Protein AF-A0A7C2LIL7-F1 (afdb_monomer)

Sequence (481 aa):
MGDRADSRQEPIGRRNSCFWKTPDRSFGVGIMRSAKRPLLGAVMLALLAGCSTQPVPPEQSPGVPEAAGEPVARASLSSAAPTRLEQWMGIYLQGQRAGTTHLALEPVAATAPLYAEGLRYRFVESLSVQGLATETVGWLREDFSLGRFRFEFQGPDATGGRLVCSGHVEETPAGNPLLKVAVESEGTVTEREFVLEEPCYLSSASHLPALRQSLRPGAEFTWLVFDPVSQSLAPMSFRVEGRGQRTALGQTYEAAKIVMTFQGIEQISWMTDRGLRLRDQALENLMVAEIESAEEASQVSPMADWGSDISDLMLNLIDELKVQLQGRIPQPRRCKRLLLEVSGISPRDVVVDGYWQRLIQPRTEPSAPKEGFQIEIALRPEHSPDEPLEPYLEAGFLVQADAPAIVEQASRIVQGLATDREKAARLCQWVFDELDRSSVRFTLPSAVEVLNSRKGDCNEHATLFAALARAAGLATKIAVG

Foldseek 3Di:
DDDDDDDDDDDDDDDDDDDDDDDDDDDDPPPPPDPDDFDFAPPPLCVVFPNDDDDDPDDDDDDDDDDDDDDDDDDDDDDDDQAWDWFKWFKAFVNFTFWIKIKTKDFDPCPDPLVVVQFTIWIWMWIFGQQKIKIKIFGAHPLQFGAWIWMWIDWNDPPAFIKIKIWGWDADPVRWIKIWIWMDGPNDIDIDIDTDPDGEHEPVCVCVSCLVPDLAAQDKDKHWYQYRSNRDIDIKIKHFHHWDWDDAPNDIAIWTFIWIADNNWIKTFTAGSSGDTQKIATDVRSMIIGTDDPVVNVVDDSNDNSPDPSSVSRVVVCVVPDDDDDDDDPPVVPDFKDKDWDADDDPVPDDDQVFQKDWDDDPPDPPDDSGTTIIMGGPDGPDDRPDDLVVLLDADPQLRLVPPVLLVVLCVQCPPPDDLVVSLVSLLVCLVVQADRPDAINHPHRLVSCSVVSYHHPNNSQSVSSSSSSSNVHRDDDDDD

Radius of gyration: 28.68 Å; Cα contacts (8 Å, |Δi|>4): 858; chains: 1; bounding box: 82×90×91 Å

Solvent-accessible surface area (backbone atoms only — not comparable to full-atom values): 28332 Å² total; per-residue (Å²): 141,86,86,79,90,83,88,88,79,88,86,89,83,84,82,89,80,96,75,87,77,85,83,90,81,92,77,81,92,72,89,73,83,74,82,86,76,81,69,46,32,62,63,66,57,38,70,73,36,37,54,89,72,81,84,76,80,87,75,87,73,82,89,77,84,92,74,92,72,80,85,80,79,78,75,80,82,69,92,66,79,82,70,67,46,75,49,33,27,41,26,26,47,75,81,41,70,42,35,39,35,40,39,39,35,38,63,46,54,82,85,40,72,57,30,78,75,55,30,37,29,39,36,36,39,40,40,22,43,73,34,28,37,37,39,38,41,37,33,15,27,86,74,51,32,53,38,34,39,41,35,38,39,38,25,64,51,95,88,52,47,52,37,38,34,34,35,39,52,44,71,42,99,85,68,47,44,32,39,40,36,42,38,40,44,92,93,43,76,40,76,50,77,43,83,41,95,61,75,36,22,41,56,93,54,55,68,57,50,54,65,83,47,77,83,44,62,75,36,72,50,72,48,38,28,37,29,77,82,59,72,44,77,46,65,34,40,38,37,25,75,36,71,47,81,44,78,53,93,95,39,80,39,67,24,29,37,32,42,34,37,36,64,89,46,58,34,41,34,32,29,29,89,78,65,56,57,55,33,38,34,28,69,95,57,41,34,34,36,36,47,44,50,70,66,68,57,65,78,48,62,67,70,44,80,69,83,59,63,61,62,55,59,31,41,50,49,50,70,70,69,52,86,81,77,87,81,79,76,74,65,62,93,72,54,56,64,46,80,43,82,46,66,96,69,60,81,86,75,58,88,61,78,72,57,45,30,42,82,45,70,78,80,87,48,98,83,58,69,102,66,52,36,35,39,37,35,46,72,55,76,83,69,78,78,91,64,83,55,66,76,32,40,54,58,44,87,36,29,39,15,77,38,68,71,37,36,54,50,24,52,65,69,41,61,94,58,90,47,71,68,55,34,52,52,46,49,54,50,50,52,64,74,58,36,42,56,87,46,73,44,62,59,77,54,35,20,65,52,32,69,71,69,33,48,24,36,67,57,31,52,46,30,33,46,36,12,28,36,17,43,64,74,35,67,42,82,88,83,86,134

Nearest PDB structures (foldseek):
  1ilz-assembly1_A  TM=1.982E-01  e=3.639E-01  Escherichia coli
  1qd6-assembly1_C  TM=1.933E-01  e=8.823E-01  Escherichia coli
  1fw3-assembly2_B  TM=1.923E-01  e=9.791E-01  Escherichia coli
  7ezz-assembly1_A  TM=2.042E-01  e=1.145E+00  Salmonella enterica subsp. enterica serovar Typhi

Mean predicted aligned error: 13.5 Å

Secondary structure (DSSP, 8-state):
----------------------------------------SHHHHHHHH----PPPP---PPP-----PPPPP------PPPP-EEEEEEEEETTEEEEEEEEEEEEPPTTSHHHHTT--EEEEEEEEETTEEEEEEEEE-TT--EEEEEEEEE-S-TTS-EEEEEEEEEE-TTS-EEEEEEEEETTEEEEEEEE-SS-EEEGGGTTGGGGGS---TT-EEEEEEEETTTTEEEEEEEEEEEEEEEEETTEEEEEEEEEEEETTEEEEEEEETTS-EEEEEEGGGTEEEEEE-HHHHHTS-TT---SS-HHHHHHHHHHHHS-PPPS--SSGGG--EEEEEE-SS-GGG----SSSEEEE-----TTS-S--EEEEEESS-SS--SS-SGGGTS--SSS-TTSHHHHHHHHHHTTT--SHHHHHHHHHHHHHHHSB-SS---S---HHHHHHH-B-SHHHHHHHHHHHHHHTT--------

Structure (mmCIF, N/CA/C/O backbone):
data_AF-A0A7C2LIL7-F1
#
_entry.id   AF-A0A7C2LIL7-F1
#
loop_
_atom_site.group_PDB
_atom_site.id
_atom_site.type_symbol
_atom_site.label_atom_id
_atom_site.label_alt_id
_atom_site.label_comp_id
_atom_site.label_asym_id
_atom_site.label_entity_id
_atom_site.label_seq_id
_atom_site.pdbx_PDB_ins_code
_atom_site.Cartn_x
_atom_site.Cartn_y
_atom_site.Cartn_z
_atom_site.occupancy
_atom_site.B_iso_or_equiv
_atom_site.auth_seq_id
_atom_site.auth_comp_id
_atom_site.auth_asym_id
_atom_site.auth_atom_id
_atom_site.pdbx_PDB_model_num
ATOM 1 N N . MET A 1 1 ? -22.589 51.024 57.695 1.00 32.88 1 MET A N 1
ATOM 2 C CA . MET A 1 1 ? -23.056 52.321 58.232 1.00 32.88 1 MET A CA 1
ATOM 3 C C . MET A 1 1 ? -23.653 53.073 57.061 1.00 32.88 1 MET A C 1
ATOM 5 O O . MET A 1 1 ? -22.890 53.439 56.187 1.00 32.88 1 MET A O 1
ATOM 9 N N . GLY A 1 2 ? -24.952 53.236 56.863 1.00 30.70 2 GLY A N 1
ATOM 10 C CA . GLY A 1 2 ? -26.181 53.071 57.649 1.00 30.70 2 GLY A CA 1
ATOM 11 C C . GLY A 1 2 ? -27.163 54.009 56.933 1.00 30.70 2 GLY A C 1
ATOM 12 O O . GLY A 1 2 ? -26.805 55.157 56.702 1.00 30.70 2 GLY A O 1
ATOM 13 N N . ASP A 1 3 ? -28.144 53.490 56.204 1.00 30.22 3 ASP A N 1
ATOM 14 C CA . ASP A 1 3 ? -29.589 53.560 56.490 1.00 30.22 3 ASP A CA 1
ATOM 15 C C . ASP A 1 3 ? -30.255 53.244 55.126 1.00 30.22 3 ASP A C 1
ATOM 17 O O . ASP A 1 3 ? -29.715 53.636 54.098 1.00 30.22 3 ASP A O 1
ATOM 21 N N . ARG A 1 4 ? -31.385 52.556 54.958 1.00 30.11 4 ARG A N 1
ATOM 22 C CA . ARG A 1 4 ? -32.487 52.197 55.846 1.00 30.11 4 ARG A CA 1
ATOM 23 C C . ARG A 1 4 ? -33.312 51.096 55.167 1.00 30.11 4 ARG A C 1
ATOM 25 O O . ARG A 1 4 ? -33.545 51.169 53.968 1.00 30.11 4 ARG A O 1
ATOM 32 N N . ALA A 1 5 ? -33.794 50.200 56.022 1.00 29.91 5 ALA A N 1
ATOM 33 C CA . ALA A 1 5 ? -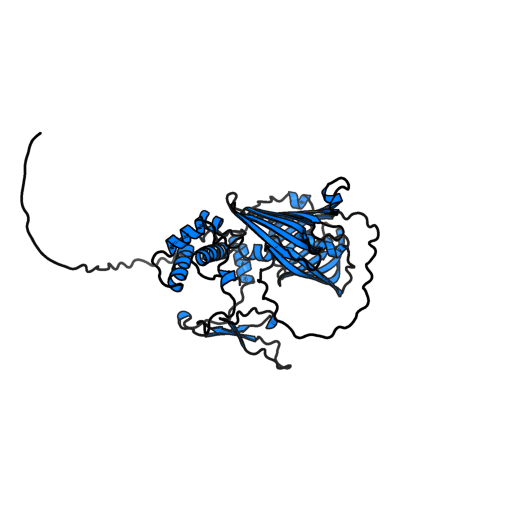35.134 49.617 56.089 1.00 29.91 5 ALA A CA 1
ATOM 34 C C . ALA A 1 5 ? -35.705 48.784 54.917 1.00 29.91 5 ALA A C 1
ATOM 36 O O . ALA A 1 5 ? -35.613 49.179 53.768 1.00 29.91 5 ALA A O 1
ATOM 37 N N . ASP A 1 6 ? -36.493 47.722 55.087 1.00 29.39 6 ASP A N 1
ATOM 38 C CA . ASP A 1 6 ? -36.765 46.694 56.111 1.00 29.39 6 ASP A CA 1
ATOM 39 C C . ASP A 1 6 ? -38.146 46.109 55.740 1.00 29.39 6 ASP A C 1
ATOM 41 O O . ASP A 1 6 ? -39.144 46.824 55.708 1.00 29.39 6 ASP A O 1
ATOM 45 N N . SER A 1 7 ? -38.189 44.789 55.546 1.00 26.14 7 SER A N 1
ATOM 46 C CA . SER A 1 7 ? -39.270 43.886 55.971 1.00 26.14 7 SER A CA 1
ATOM 47 C C . SER A 1 7 ? -40.564 43.658 55.154 1.00 26.14 7 SER A C 1
ATOM 49 O O . SER A 1 7 ? -41.302 44.573 54.808 1.00 26.14 7 SER A O 1
ATOM 51 N N . ARG A 1 8 ? -40.883 42.343 55.111 1.00 26.95 8 ARG A N 1
ATOM 52 C CA . ARG A 1 8 ? -42.204 41.658 55.175 1.00 26.95 8 ARG A CA 1
ATOM 53 C C . ARG A 1 8 ? -43.011 41.608 53.862 1.00 26.95 8 ARG A C 1
ATOM 55 O O . ARG A 1 8 ? -43.133 42.603 53.177 1.00 26.95 8 ARG A O 1
ATOM 62 N N . GLN A 1 9 ? -43.622 40.493 53.444 1.00 26.77 9 GLN A N 1
ATOM 63 C CA . GLN A 1 9 ? -44.094 39.298 54.160 1.00 26.77 9 GLN A CA 1
ATOM 64 C C . GLN A 1 9 ? -44.406 38.165 53.145 1.00 26.77 9 GLN A C 1
ATOM 66 O O . GLN A 1 9 ? -45.004 38.416 52.103 1.00 26.77 9 GLN A O 1
ATOM 71 N N . GLU A 1 10 ? -44.027 36.927 53.475 1.00 25.91 10 GLU A N 1
ATOM 72 C CA . GLU A 1 10 ? -44.566 35.647 52.953 1.00 25.91 10 GLU A CA 1
ATOM 73 C C . GLU A 1 10 ? -46.086 35.510 53.251 1.00 25.91 10 GLU A C 1
ATOM 75 O O . GLU A 1 10 ? -46.518 36.182 54.197 1.00 25.91 10 GLU A O 1
ATOM 80 N N . PRO A 1 11 ? -46.917 34.657 52.571 1.00 33.00 11 PRO A N 1
ATOM 81 C CA . PRO A 1 11 ? -46.774 33.187 52.686 1.00 33.00 11 PRO A CA 1
ATOM 82 C C . PRO A 1 11 ? -47.367 32.224 51.604 1.00 33.00 11 PRO A C 1
ATOM 84 O O . PRO A 1 11 ? -48.334 32.511 50.912 1.00 33.00 11 PRO A O 1
ATOM 87 N N . ILE A 1 12 ? -46.805 30.999 51.610 1.00 25.02 12 ILE A N 1
ATOM 88 C CA . ILE A 1 12 ? -47.437 29.649 51.571 1.00 25.02 12 ILE A CA 1
ATOM 89 C C . ILE A 1 12 ? -48.345 29.254 50.381 1.00 25.02 12 ILE A C 1
ATOM 91 O O . ILE A 1 12 ? -49.451 29.758 50.228 1.00 25.02 12 ILE A O 1
ATOM 95 N N . GLY A 1 13 ? -47.991 28.157 49.678 1.00 24.73 13 GLY A N 1
ATOM 96 C CA . GLY A 1 13 ? -48.980 27.427 48.863 1.00 24.73 13 GLY A CA 1
ATOM 97 C C . GLY A 1 13 ? -48.522 26.292 47.931 1.00 24.73 13 GLY A C 1
ATOM 98 O O . GLY A 1 13 ? -48.698 26.400 46.732 1.00 24.73 13 GLY A O 1
ATOM 99 N N . ARG A 1 14 ? -47.999 25.189 48.489 1.00 24.44 14 ARG A N 1
ATOM 100 C CA . ARG A 1 14 ? -48.106 23.771 48.040 1.00 24.44 14 ARG A CA 1
ATOM 101 C C . ARG A 1 14 ? -48.115 23.366 46.534 1.00 24.44 14 ARG A C 1
ATOM 103 O O . ARG A 1 14 ? -49.076 23.596 45.819 1.00 24.44 14 ARG A O 1
ATOM 110 N N . ARG A 1 15 ? -47.215 22.399 46.269 1.00 24.39 15 ARG A N 1
ATOM 111 C CA . ARG A 1 15 ? -47.375 21.110 45.534 1.00 24.39 15 ARG A CA 1
ATOM 112 C C . ARG A 1 15 ? -47.432 21.081 43.991 1.00 24.39 15 ARG A C 1
ATOM 114 O O . ARG A 1 15 ? -48.403 21.483 43.375 1.00 24.39 15 ARG A O 1
ATOM 121 N N . ASN A 1 16 ? -46.440 20.353 43.463 1.00 23.38 16 ASN A N 1
ATOM 122 C CA . ASN A 1 16 ? -46.484 19.318 42.417 1.00 23.38 16 ASN A CA 1
ATOM 123 C C . ASN A 1 16 ? -47.211 19.617 41.096 1.00 23.38 16 ASN A C 1
ATOM 125 O O . ASN A 1 16 ? -48.429 19.516 41.015 1.00 23.38 16 ASN A O 1
ATOM 129 N N . SER A 1 17 ? -46.448 19.728 40.005 1.00 25.84 17 SER A N 1
ATOM 130 C CA . SER A 1 17 ? -46.261 18.653 39.002 1.00 25.84 17 SER A CA 1
ATOM 131 C C . SER A 1 17 ? -45.869 19.245 37.642 1.00 25.84 17 SER A C 1
ATOM 133 O O . SER A 1 17 ? -46.610 20.011 37.032 1.00 25.84 17 SER A O 1
ATOM 135 N N . CYS A 1 18 ? -44.676 18.886 37.163 1.00 22.72 18 CYS A N 1
ATOM 136 C CA . CYS A 1 18 ? -44.236 19.166 35.801 1.00 22.72 18 CYS A CA 1
ATOM 137 C C . CYS A 1 18 ? -45.011 18.278 34.820 1.00 22.72 18 CYS A C 1
ATOM 139 O O . CYS A 1 18 ? -44.802 17.068 34.786 1.00 22.72 18 CYS A O 1
ATOM 141 N N . PHE A 1 19 ? -45.858 18.890 33.996 1.00 23.19 19 PHE A N 1
ATOM 142 C CA . PHE A 1 19 ? -46.324 18.339 32.725 1.00 23.19 19 PHE A CA 1
ATOM 143 C C . PHE A 1 19 ? -45.800 19.256 31.618 1.00 23.19 19 PHE A C 1
ATOM 145 O O . PHE A 1 19 ? -46.253 20.393 31.477 1.00 23.19 19 PHE A O 1
ATOM 152 N N . TRP A 1 20 ? -44.828 18.780 30.842 1.00 24.02 20 TRP A N 1
ATOM 153 C CA . TRP A 1 20 ? -44.375 19.475 29.641 1.00 24.02 20 TRP A CA 1
ATOM 154 C C . TRP A 1 20 ? -45.416 19.285 28.533 1.00 24.02 20 TRP A C 1
ATOM 156 O O . TRP A 1 20 ? -45.616 18.182 28.029 1.00 24.02 20 TRP A O 1
ATOM 166 N N . LYS A 1 21 ? -46.095 20.382 28.180 1.00 21.81 21 LYS A N 1
ATOM 167 C CA . LYS A 1 21 ? -46.866 20.533 26.942 1.00 21.81 21 LYS A CA 1
ATOM 168 C C . LYS A 1 21 ? -45.902 20.751 25.773 1.00 21.81 21 LYS A C 1
ATOM 170 O O . LYS A 1 21 ? -45.096 21.675 25.801 1.00 21.81 21 LYS A O 1
ATOM 175 N N . THR A 1 22 ? -46.051 19.951 24.727 1.00 27.25 22 THR A N 1
ATOM 176 C CA . THR A 1 22 ? -45.595 20.249 23.363 1.00 27.25 22 THR A CA 1
ATOM 177 C C . THR A 1 22 ? -46.331 21.464 22.789 1.00 27.25 22 THR A C 1
ATOM 179 O O . THR A 1 22 ? -47.549 21.560 22.971 1.00 27.25 22 THR A O 1
ATOM 182 N N . PRO A 1 23 ? -45.665 22.333 22.008 1.00 26.55 23 PRO A N 1
ATOM 183 C CA . PRO A 1 23 ? -46.334 23.145 21.011 1.00 26.55 23 PRO A CA 1
ATOM 184 C C . PRO A 1 23 ? -46.054 22.617 19.603 1.00 26.55 23 PRO A C 1
ATOM 186 O O . PRO A 1 23 ? -44.919 22.525 19.142 1.00 26.55 23 PRO A O 1
ATOM 189 N N . ASP A 1 24 ? -47.159 22.303 18.948 1.00 25.47 24 ASP A N 1
ATOM 190 C CA . ASP A 1 24 ? -47.317 22.008 17.536 1.00 25.47 24 ASP A CA 1
ATOM 191 C C . ASP A 1 24 ? -47.257 23.323 16.736 1.00 25.47 24 ASP A C 1
ATOM 193 O O . ASP A 1 24 ? -48.004 24.259 17.039 1.00 25.47 24 ASP A O 1
ATOM 197 N N . ARG A 1 25 ? -46.369 23.422 15.739 1.00 25.53 25 ARG A N 1
ATOM 198 C CA . ARG A 1 25 ? -46.446 24.428 14.664 1.00 25.53 25 ARG A CA 1
ATOM 199 C C . ARG A 1 25 ? -45.858 23.877 13.369 1.00 25.53 25 ARG A C 1
ATOM 201 O O . ARG A 1 25 ? -44.664 23.958 13.103 1.00 25.53 25 ARG A O 1
ATOM 208 N N . SER A 1 26 ? -46.765 23.376 12.544 1.00 25.83 26 SER A N 1
ATOM 209 C CA . SER A 1 26 ? -46.628 23.168 11.108 1.00 25.83 26 SER A CA 1
ATOM 210 C C . SER A 1 26 ? -46.367 24.484 10.361 1.00 25.83 26 SER A C 1
ATOM 212 O O . SER A 1 26 ? -47.202 25.386 10.425 1.00 25.83 26 SER A O 1
ATOM 214 N N . PHE A 1 27 ? -45.285 24.562 9.581 1.00 25.45 27 PHE A N 1
ATOM 215 C CA . PHE A 1 27 ? -45.162 25.491 8.452 1.00 25.45 27 PHE A CA 1
ATOM 216 C C . PHE A 1 27 ? -44.314 24.877 7.323 1.00 25.45 27 PHE A C 1
ATOM 218 O O . PHE A 1 27 ? -43.154 24.543 7.521 1.00 25.45 27 PHE A O 1
ATOM 225 N N . GLY A 1 28 ? -44.941 24.755 6.146 1.00 23.38 28 GLY A N 1
ATOM 226 C CA . GLY A 1 28 ? -44.345 24.887 4.810 1.00 23.38 28 GLY A CA 1
ATOM 227 C C . GLY A 1 28 ? -43.151 24.004 4.442 1.00 23.38 28 GLY A C 1
ATOM 228 O O . GLY A 1 28 ? -42.005 24.417 4.579 1.00 23.38 28 GLY A O 1
ATOM 229 N N . VAL A 1 29 ? -43.418 22.850 3.824 1.00 25.42 29 VAL A N 1
ATOM 230 C CA . VAL A 1 29 ? -42.407 22.075 3.087 1.00 25.42 29 VAL A CA 1
ATOM 231 C C . VAL A 1 29 ? -42.069 22.808 1.783 1.00 25.42 29 VAL A C 1
ATOM 233 O O . VAL A 1 29 ? -42.697 22.599 0.749 1.00 25.42 29 VAL A O 1
ATOM 236 N N . GLY A 1 30 ? -41.068 23.684 1.838 1.00 21.77 30 GLY A N 1
ATOM 237 C CA . GLY A 1 30 ? -40.266 24.045 0.675 1.00 21.77 30 GLY A CA 1
ATOM 238 C C . GLY A 1 30 ? -39.236 22.942 0.451 1.00 21.77 30 GLY A C 1
ATOM 239 O O . GLY A 1 30 ? -38.342 22.751 1.272 1.00 21.77 30 GLY A O 1
ATOM 240 N N . ILE A 1 31 ? -39.380 22.180 -0.633 1.00 26.78 31 ILE A N 1
ATOM 241 C CA . ILE A 1 31 ? -38.422 21.145 -1.034 1.00 26.78 31 ILE A CA 1
ATOM 242 C C . ILE A 1 31 ? -37.161 21.851 -1.549 1.00 26.78 31 ILE A C 1
ATOM 244 O O . ILE A 1 31 ? -36.993 22.067 -2.746 1.00 26.78 31 ILE A O 1
ATOM 248 N N . MET A 1 32 ? -36.269 22.228 -0.636 1.00 21.06 32 MET A N 1
ATOM 249 C CA . MET A 1 32 ? -34.872 22.483 -0.961 1.00 21.06 32 MET A CA 1
ATOM 250 C C . MET A 1 32 ? -34.196 21.114 -1.027 1.00 21.06 32 MET A C 1
ATOM 252 O O . MET A 1 32 ? -34.050 20.425 -0.018 1.00 21.06 32 MET A O 1
ATOM 256 N N . ARG A 1 33 ? -33.859 20.676 -2.243 1.00 22.56 33 ARG A N 1
ATOM 257 C CA . ARG A 1 33 ? -33.027 19.493 -2.474 1.00 22.56 33 ARG A CA 1
ATOM 258 C C . ARG A 1 33 ? -31.670 19.750 -1.815 1.00 22.56 33 ARG A C 1
ATOM 260 O O . ARG A 1 33 ? -30.832 20.424 -2.404 1.00 22.56 33 ARG A O 1
ATOM 267 N N . SER A 1 34 ? -31.458 19.246 -0.600 1.00 23.73 34 SER A N 1
ATOM 268 C CA . SER A 1 34 ? -30.110 19.142 -0.053 1.00 23.73 34 SER A CA 1
ATOM 269 C C . SER A 1 34 ? -29.375 18.078 -0.864 1.00 23.73 34 SER A C 1
ATOM 271 O O . SER A 1 34 ? -29.792 16.917 -0.933 1.00 23.73 34 SER A O 1
ATOM 273 N N . ALA A 1 35 ? -28.330 18.504 -1.568 1.00 23.27 35 ALA A N 1
ATOM 274 C CA . ALA A 1 35 ? -27.418 17.608 -2.251 1.00 23.27 35 ALA A CA 1
ATOM 275 C C . ALA A 1 35 ? -26.777 16.705 -1.189 1.00 23.27 35 ALA A C 1
ATOM 277 O O . ALA A 1 35 ? -26.027 17.161 -0.330 1.00 23.27 35 ALA A O 1
ATOM 278 N N . LYS A 1 36 ? -27.151 15.427 -1.200 1.00 23.61 36 LYS A N 1
ATOM 279 C CA . LYS A 1 36 ? -26.499 14.395 -0.401 1.00 23.61 36 LYS A CA 1
ATOM 280 C C . LYS A 1 36 ? -25.147 14.112 -1.059 1.00 23.61 36 LYS A C 1
ATOM 282 O O . LYS A 1 36 ? -25.131 13.621 -2.180 1.00 23.61 36 LYS A O 1
ATOM 287 N N . ARG A 1 37 ? -24.051 14.428 -0.375 1.00 40.75 37 ARG A N 1
ATOM 288 C CA . ARG A 1 37 ? -22.677 14.015 -0.708 1.00 40.75 37 ARG A CA 1
ATOM 289 C C . ARG A 1 37 ? -22.106 13.337 0.547 1.00 40.75 37 ARG A C 1
ATOM 291 O O . ARG A 1 37 ? -22.205 13.950 1.612 1.00 40.75 37 ARG A O 1
ATOM 298 N N . PRO A 1 38 ? -21.753 12.036 0.501 1.00 33.59 38 PRO A N 1
ATOM 299 C CA . PRO A 1 38 ? -20.417 11.622 0.989 1.00 33.59 38 PRO A CA 1
ATOM 300 C C . PRO A 1 38 ? -19.854 10.307 0.365 1.00 33.59 38 PRO A C 1
ATOM 302 O O . PRO A 1 38 ? -20.594 9.605 -0.316 1.00 33.59 38 PRO A O 1
ATOM 305 N N . LEU A 1 39 ? -18.601 9.963 0.741 1.00 32.28 39 LEU A N 1
ATOM 306 C CA . LEU A 1 39 ? -17.749 8.754 0.503 1.00 32.28 39 LEU A CA 1
ATOM 307 C C . LEU A 1 39 ? -16.773 8.860 -0.669 1.00 32.28 39 LEU A C 1
ATOM 309 O O . LEU A 1 39 ? -17.212 8.576 -1.771 1.00 32.28 39 LEU A O 1
ATOM 313 N N . LEU A 1 40 ? -15.492 9.229 -0.484 1.00 37.66 40 LEU A N 1
ATOM 314 C CA . LEU A 1 40 ? -14.735 9.703 -1.652 1.00 37.66 40 LEU A CA 1
ATOM 315 C C . LEU A 1 40 ? -13.188 9.608 -1.687 1.00 37.66 40 LEU A C 1
ATOM 317 O O . LEU A 1 40 ? -12.621 10.027 -2.683 1.00 37.66 40 LEU A O 1
ATOM 321 N N . GLY A 1 41 ? -12.476 9.065 -0.699 1.00 29.48 41 GLY A N 1
ATOM 322 C CA . GLY A 1 41 ? -10.999 9.099 -0.632 1.00 29.48 41 GLY A CA 1
ATOM 323 C C . GLY A 1 41 ? -10.305 7.730 -0.647 1.00 29.48 41 GLY A C 1
ATOM 324 O O . GLY A 1 41 ? -9.147 7.619 -1.047 1.00 29.48 41 GLY A O 1
ATOM 325 N N . ALA A 1 42 ? -11.015 6.660 -0.277 1.00 32.88 42 ALA A N 1
ATOM 326 C CA . ALA A 1 42 ? -10.414 5.358 0.033 1.00 32.88 42 ALA A CA 1
ATOM 327 C C . ALA A 1 42 ? -9.893 4.553 -1.166 1.00 32.88 42 ALA A C 1
ATOM 329 O O . ALA A 1 42 ? -8.936 3.790 -1.039 1.00 32.88 42 ALA A O 1
ATOM 330 N N . VAL A 1 43 ? -10.512 4.731 -2.330 1.00 34.03 43 VAL A N 1
ATOM 331 C CA . VAL A 1 43 ? -10.260 3.903 -3.513 1.00 34.03 43 VAL A CA 1
ATOM 332 C C . VAL A 1 43 ? -8.868 4.187 -4.093 1.00 34.03 43 VAL A C 1
ATOM 334 O O . VAL A 1 43 ? -8.128 3.256 -4.360 1.00 34.03 43 VAL A O 1
ATOM 337 N N . MET A 1 44 ? -8.417 5.440 -4.176 1.00 37.41 44 MET A N 1
ATOM 338 C CA . MET A 1 44 ? -7.140 5.772 -4.827 1.00 37.41 44 MET A CA 1
ATOM 339 C C . MET A 1 44 ? -5.901 5.244 -4.077 1.00 37.41 44 MET A C 1
ATOM 341 O O . MET A 1 44 ? -4.969 4.758 -4.707 1.00 37.41 44 MET A O 1
ATOM 345 N N . LEU A 1 45 ? -5.888 5.290 -2.741 1.00 39.56 45 LEU A N 1
ATOM 346 C CA . LEU A 1 45 ? -4.762 4.792 -1.940 1.00 39.56 45 LEU A CA 1
ATOM 347 C C . LEU A 1 45 ? -4.731 3.265 -1.861 1.00 39.56 45 LEU A C 1
ATOM 349 O O . LEU A 1 45 ? -3.660 2.682 -1.953 1.00 39.56 45 LEU A O 1
ATOM 353 N N . ALA A 1 46 ? -5.893 2.615 -1.777 1.00 34.16 46 ALA A N 1
ATOM 354 C CA . ALA A 1 46 ? -5.993 1.161 -1.873 1.00 34.16 46 ALA A CA 1
ATOM 355 C C . ALA A 1 46 ? -5.582 0.642 -3.268 1.00 34.16 46 ALA A C 1
ATOM 357 O O . ALA A 1 46 ? -5.018 -0.442 -3.394 1.00 34.16 46 ALA A O 1
ATOM 358 N N . LEU A 1 47 ? -5.795 1.449 -4.312 1.00 37.31 47 LEU A N 1
ATOM 359 C CA . LEU A 1 47 ? -5.382 1.154 -5.685 1.00 37.31 47 LEU A CA 1
ATOM 360 C C . LEU A 1 47 ? -3.910 1.458 -5.978 1.00 37.31 47 LEU A C 1
ATOM 362 O O . LEU A 1 47 ? -3.339 0.840 -6.872 1.00 37.31 47 LEU A O 1
ATOM 366 N N . LEU A 1 48 ? -3.289 2.366 -5.223 1.00 37.97 48 LEU A N 1
ATOM 367 C CA . LEU A 1 48 ? -1.840 2.585 -5.245 1.00 37.97 48 LEU A CA 1
ATOM 368 C C . LEU A 1 48 ? -1.083 1.601 -4.332 1.00 37.97 48 LEU A C 1
ATOM 370 O O . LEU A 1 48 ? 0.091 1.348 -4.578 1.00 37.97 48 LEU A O 1
ATOM 374 N N . ALA A 1 49 ? -1.741 1.034 -3.313 1.00 35.34 49 ALA A N 1
ATOM 375 C CA . ALA A 1 49 ? -1.119 0.176 -2.298 1.00 35.34 49 ALA A CA 1
ATOM 376 C C . ALA A 1 49 ? -1.417 -1.328 -2.437 1.00 35.34 49 ALA A C 1
ATOM 378 O O . ALA A 1 49 ? -0.758 -2.136 -1.787 1.00 35.34 49 ALA A O 1
ATOM 379 N N . GLY A 1 50 ? -2.399 -1.734 -3.250 1.00 25.25 50 GLY A N 1
ATOM 380 C CA . GLY A 1 50 ? -2.942 -3.092 -3.161 1.00 25.25 50 GLY A CA 1
ATOM 381 C C . GLY A 1 50 ? -3.715 -3.276 -1.849 1.00 25.25 50 GLY A C 1
ATOM 382 O O . GLY A 1 50 ? -3.286 -2.865 -0.772 1.00 25.25 50 GLY A O 1
ATOM 383 N N . CYS A 1 51 ? -4.922 -3.826 -1.921 1.00 25.86 51 CYS A N 1
ATOM 384 C CA . CYS A 1 51 ? -5.790 -3.943 -0.755 1.00 25.86 51 CYS A CA 1
ATOM 385 C C . CYS A 1 51 ? -5.276 -4.996 0.239 1.00 25.86 51 CYS A C 1
ATOM 387 O O . CYS A 1 51 ? -5.236 -6.190 -0.052 1.00 25.86 51 CYS A O 1
ATOM 389 N N . SER A 1 52 ? -4.992 -4.545 1.462 1.00 22.45 52 SER A N 1
ATOM 390 C CA . SER A 1 52 ? -4.582 -5.362 2.601 1.00 22.45 52 SER A CA 1
ATOM 391 C C . SER A 1 52 ? -5.610 -6.445 2.961 1.00 22.45 52 SER A C 1
ATOM 393 O O . SER A 1 52 ? -6.694 -6.140 3.464 1.00 22.45 52 SER A O 1
ATOM 395 N N . THR A 1 53 ? -5.229 -7.714 2.838 1.00 24.08 53 THR A N 1
ATOM 396 C CA . THR A 1 53 ? -5.812 -8.807 3.630 1.00 24.08 53 THR A CA 1
ATOM 397 C C . THR A 1 53 ? -4.758 -9.313 4.604 1.00 24.08 53 THR A C 1
ATOM 399 O O . THR A 1 53 ? -3.636 -9.620 4.200 1.00 24.08 53 THR A O 1
ATOM 402 N N . GLN A 1 54 ? -5.097 -9.376 5.895 1.00 24.77 54 GLN A N 1
ATOM 403 C CA . GLN A 1 54 ? -4.230 -9.990 6.901 1.00 24.77 54 GLN A CA 1
ATOM 404 C C . GLN A 1 54 ? -3.935 -11.457 6.536 1.00 24.77 54 GLN A C 1
ATOM 406 O O . GLN A 1 54 ? -4.804 -12.126 5.971 1.00 24.77 54 GLN A O 1
ATOM 411 N N . PRO A 1 55 ? -2.738 -11.975 6.861 1.00 24.59 55 PRO A N 1
ATOM 412 C CA . PRO A 1 55 ? -2.444 -13.387 6.688 1.00 24.59 55 PRO A CA 1
ATOM 413 C C . PRO A 1 55 ? -3.312 -14.220 7.637 1.00 24.59 55 PRO A C 1
ATOM 415 O O . PRO A 1 55 ? -3.267 -14.049 8.854 1.00 24.59 55 PRO A O 1
ATOM 418 N N . VAL A 1 56 ? -4.088 -15.138 7.065 1.00 25.34 56 VAL A N 1
ATOM 419 C CA . VAL A 1 56 ? -4.662 -16.275 7.791 1.00 25.34 56 VAL A CA 1
ATOM 420 C C . VAL A 1 56 ? -3.488 -17.165 8.231 1.00 25.34 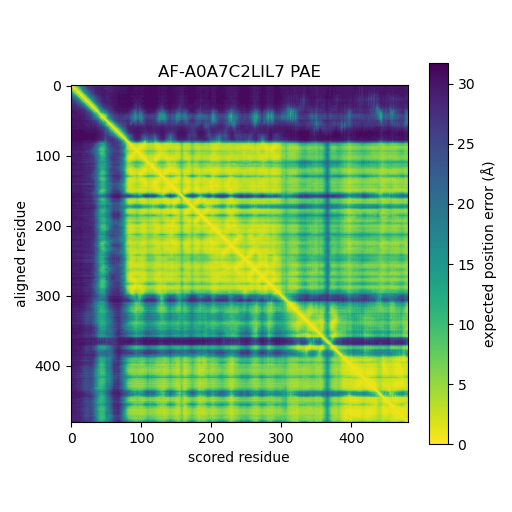56 VAL A C 1
ATOM 422 O O . VAL A 1 56 ? -2.596 -17.415 7.413 1.00 25.34 56 VAL A O 1
ATOM 425 N N . PRO A 1 57 ? -3.421 -17.630 9.493 1.00 24.25 57 PRO A N 1
ATOM 426 C CA . PRO A 1 57 ? -2.380 -18.565 9.910 1.00 24.25 57 PRO A CA 1
ATOM 427 C C . PRO A 1 57 ? -2.446 -19.846 9.058 1.00 24.25 57 PRO A C 1
ATOM 429 O O . PRO A 1 57 ? -3.540 -20.268 8.683 1.00 24.25 57 PRO A O 1
ATOM 432 N N . PRO A 1 58 ? -1.305 -20.475 8.729 1.00 26.72 58 PRO A N 1
ATOM 433 C CA . PRO A 1 58 ? -1.285 -21.603 7.807 1.00 26.72 58 PRO A CA 1
ATOM 434 C C . PRO A 1 58 ? -2.071 -22.790 8.380 1.00 26.72 58 PRO A C 1
ATOM 436 O O . PRO A 1 58 ? -1.641 -23.436 9.338 1.00 26.72 58 PRO A O 1
ATOM 439 N N . GLU A 1 59 ? -3.214 -23.103 7.767 1.00 24.23 59 GLU A N 1
ATOM 440 C CA . GLU A 1 59 ? -3.857 -24.403 7.930 1.00 24.23 59 GLU A CA 1
ATOM 441 C C . GLU A 1 59 ? -2.950 -25.480 7.326 1.00 24.23 59 GLU A C 1
ATOM 443 O O . GLU A 1 59 ? -2.516 -25.411 6.173 1.00 24.23 59 GLU A O 1
ATOM 448 N N . GLN A 1 60 ? -2.653 -26.491 8.138 1.00 24.80 60 GLN A N 1
ATOM 449 C CA . GLN A 1 60 ? -1.870 -27.656 7.752 1.00 24.80 60 GLN A CA 1
ATOM 450 C C . GLN A 1 60 ? -2.585 -28.414 6.625 1.00 24.80 60 GLN A C 1
ATOM 452 O O . GLN A 1 60 ? -3.533 -29.158 6.871 1.00 24.80 60 GLN A O 1
ATOM 457 N N . SER A 1 61 ? -2.115 -28.261 5.385 1.00 24.84 61 SER A N 1
ATOM 458 C CA . SER A 1 61 ? -2.489 -29.170 4.299 1.00 24.84 61 SER A CA 1
ATOM 459 C C . SER A 1 61 ? -1.630 -30.444 4.331 1.00 24.84 61 SER A C 1
ATOM 461 O O . SER A 1 61 ? -0.425 -30.372 4.585 1.00 24.84 61 SER A O 1
ATOM 463 N N . PRO A 1 62 ? -2.231 -31.622 4.083 1.00 25.31 62 PRO A N 1
ATOM 464 C CA . PRO A 1 62 ? -1.551 -32.908 4.155 1.00 25.31 62 PRO A CA 1
ATOM 465 C C . PRO A 1 62 ? -0.555 -33.092 3.001 1.00 25.31 62 PRO A C 1
ATOM 467 O O . PRO A 1 62 ? -0.796 -32.675 1.869 1.00 25.31 62 PRO A O 1
ATOM 470 N N . GLY A 1 63 ? 0.570 -33.733 3.326 1.00 25.97 63 GLY A N 1
ATOM 471 C CA . GLY A 1 63 ? 1.758 -33.847 2.484 1.00 25.97 63 GLY A CA 1
ATOM 472 C C . GLY A 1 63 ? 1.530 -34.423 1.084 1.00 25.97 63 GLY A C 1
ATOM 473 O O . GLY A 1 63 ? 0.811 -35.404 0.890 1.00 25.97 63 GLY A O 1
ATOM 474 N N . VAL A 1 64 ? 2.232 -33.826 0.121 1.00 26.08 64 VAL A N 1
ATOM 475 C CA . VAL A 1 64 ? 2.411 -34.323 -1.249 1.00 26.08 64 VAL A CA 1
ATOM 476 C C . VAL A 1 64 ? 3.857 -34.834 -1.384 1.00 26.08 64 VAL A C 1
ATOM 478 O O . VAL A 1 64 ? 4.751 -34.238 -0.782 1.00 26.08 64 VAL A O 1
ATOM 481 N N . PRO A 1 65 ? 4.118 -35.943 -2.107 1.00 25.58 65 PRO A N 1
ATOM 482 C CA . PRO A 1 65 ? 5.399 -36.639 -2.052 1.00 25.58 65 PRO A CA 1
ATOM 483 C C . PRO A 1 65 ? 6.534 -35.862 -2.720 1.00 25.58 65 PRO A C 1
ATOM 485 O O . PRO A 1 65 ? 6.370 -35.262 -3.781 1.00 25.58 65 PRO A O 1
ATOM 488 N N . GLU A 1 66 ? 7.702 -35.965 -2.099 1.00 26.69 66 GLU A N 1
ATOM 489 C CA . GLU A 1 66 ? 8.990 -35.428 -2.517 1.00 26.69 66 GLU A CA 1
ATOM 490 C C . GLU A 1 66 ? 9.424 -36.027 -3.871 1.00 26.69 66 GLU A C 1
ATOM 492 O O . GLU A 1 66 ? 9.780 -37.202 -3.972 1.00 26.69 66 GLU A O 1
ATOM 497 N N . ALA A 1 67 ? 9.376 -35.219 -4.933 1.00 27.70 67 ALA A N 1
ATOM 498 C CA . ALA A 1 67 ? 9.985 -35.540 -6.219 1.00 27.70 67 ALA A CA 1
ATOM 499 C C . ALA A 1 67 ? 11.285 -34.739 -6.355 1.00 27.70 67 ALA A C 1
ATOM 501 O O . ALA A 1 67 ? 11.268 -33.519 -6.514 1.00 27.70 67 ALA A O 1
ATOM 502 N N . ALA A 1 68 ? 12.416 -35.439 -6.269 1.00 29.48 68 ALA A N 1
ATOM 503 C CA . ALA A 1 68 ? 13.749 -34.880 -6.449 1.00 29.48 68 ALA A CA 1
ATOM 504 C C . ALA A 1 68 ? 13.918 -34.314 -7.874 1.00 29.48 68 ALA A C 1
ATOM 506 O O . ALA A 1 68 ? 14.011 -35.069 -8.842 1.00 29.48 68 ALA A O 1
ATOM 507 N N . GLY A 1 69 ? 13.950 -32.985 -7.990 1.00 28.11 69 GLY A N 1
ATOM 508 C CA . GLY A 1 69 ? 14.345 -32.255 -9.195 1.00 28.11 69 GLY A CA 1
ATOM 509 C C . GLY A 1 69 ? 15.806 -31.809 -9.105 1.00 28.11 69 GLY A C 1
ATOM 510 O O . GLY A 1 69 ? 16.244 -31.300 -8.075 1.00 28.11 69 GLY A O 1
ATOM 511 N N . GLU A 1 70 ? 16.565 -32.037 -10.175 1.00 28.16 70 GLU A N 1
ATOM 512 C CA . GLU A 1 70 ? 17.987 -31.699 -10.311 1.00 28.16 70 GLU A CA 1
ATOM 513 C C . GLU A 1 70 ? 18.289 -30.197 -10.104 1.00 28.16 70 GLU A C 1
ATOM 515 O O . GLU A 1 70 ? 17.436 -29.345 -10.367 1.00 28.16 70 GLU A O 1
ATOM 520 N N . PRO A 1 71 ? 19.511 -29.838 -9.654 1.00 27.64 71 PRO A N 1
ATOM 521 C CA . PRO A 1 71 ? 19.856 -28.464 -9.309 1.00 27.64 71 PRO A CA 1
ATOM 522 C C . PRO A 1 71 ? 19.793 -27.538 -10.529 1.00 27.64 71 PRO A C 1
ATOM 524 O O . PRO A 1 71 ? 20.533 -27.698 -11.501 1.00 27.64 71 PRO A O 1
ATOM 527 N N . VAL A 1 72 ? 18.933 -26.520 -10.441 1.00 32.12 72 VAL A N 1
ATOM 528 C CA . VAL A 1 72 ? 18.841 -25.425 -11.411 1.00 32.12 72 VAL A CA 1
ATOM 529 C C . VAL A 1 72 ? 20.192 -24.713 -11.481 1.00 32.12 72 VAL A C 1
ATOM 531 O O . VAL A 1 72 ? 20.684 -24.159 -10.495 1.00 32.12 72 VAL A O 1
ATOM 534 N N . ALA A 1 73 ? 20.807 -24.739 -12.662 1.00 25.34 73 ALA A N 1
ATOM 535 C CA . ALA A 1 73 ? 22.058 -24.053 -12.937 1.00 25.34 73 ALA A CA 1
ATOM 536 C C . ALA A 1 73 ? 21.912 -22.548 -12.653 1.00 25.34 73 ALA A C 1
ATOM 538 O O . ALA A 1 73 ? 21.134 -21.850 -13.304 1.00 25.34 73 ALA A O 1
ATOM 539 N N . ARG A 1 74 ? 22.686 -22.041 -11.686 1.00 28.98 74 ARG A N 1
ATOM 540 C CA . ARG A 1 74 ? 22.834 -20.602 -11.440 1.00 28.98 74 ARG A CA 1
ATOM 541 C C . ARG A 1 74 ? 23.427 -19.960 -12.691 1.00 28.98 74 ARG A C 1
ATOM 543 O O . ARG A 1 74 ? 24.583 -20.214 -13.031 1.00 28.98 74 ARG A O 1
ATOM 550 N N . ALA A 1 75 ? 22.629 -19.150 -13.380 1.00 29.25 75 ALA A N 1
ATOM 551 C CA . ALA A 1 75 ? 23.085 -18.379 -14.524 1.00 29.25 75 ALA A CA 1
ATOM 552 C C . ALA A 1 75 ? 24.237 -17.458 -14.091 1.00 29.25 75 ALA A C 1
ATOM 554 O O . ALA A 1 75 ? 24.087 -16.613 -13.211 1.00 29.25 75 ALA A O 1
ATOM 555 N N . SER A 1 76 ? 25.402 -17.646 -14.710 1.00 29.28 76 SER A N 1
ATOM 556 C CA . SER A 1 76 ? 26.516 -16.706 -14.633 1.00 29.28 76 SER A CA 1
ATOM 557 C C . SER A 1 76 ? 26.055 -15.376 -15.233 1.00 29.28 76 SER A C 1
ATOM 559 O O . SER A 1 76 ? 25.756 -15.294 -16.425 1.00 29.28 76 SER A O 1
ATOM 561 N N . LEU A 1 77 ? 25.951 -14.345 -14.391 1.00 36.69 77 LEU A N 1
ATOM 562 C CA . LEU A 1 77 ? 25.673 -12.977 -14.816 1.00 36.69 77 LEU A CA 1
ATOM 563 C C . LEU A 1 77 ? 26.856 -12.483 -15.661 1.00 36.69 77 LEU A C 1
ATOM 565 O O . LEU A 1 77 ? 27.908 -12.110 -15.147 1.00 36.69 77 LEU A O 1
ATOM 569 N N . SER A 1 78 ? 26.685 -12.523 -16.981 1.00 35.38 78 SER A N 1
ATOM 570 C CA . SER A 1 78 ? 27.548 -11.833 -17.941 1.00 35.38 78 SER A CA 1
ATOM 571 C C . SER A 1 78 ? 27.589 -10.335 -17.621 1.00 35.38 78 SER A C 1
ATOM 573 O O . SER A 1 78 ? 26.566 -9.754 -17.256 1.00 35.38 78 SER A O 1
ATOM 575 N N . SER A 1 79 ? 28.757 -9.709 -17.806 1.00 36.62 79 SER A N 1
ATOM 576 C CA . SER A 1 79 ? 29.054 -8.291 -17.562 1.00 36.62 79 SER A CA 1
ATOM 577 C C . SER A 1 79 ? 28.240 -7.348 -18.463 1.00 36.62 79 SER A C 1
ATOM 579 O O . SER A 1 79 ? 28.754 -6.764 -19.421 1.00 36.62 79 SER A O 1
ATOM 581 N N . ALA A 1 80 ? 26.946 -7.217 -18.189 1.00 53.91 80 ALA A N 1
ATOM 582 C CA . ALA A 1 80 ? 26.105 -6.201 -18.796 1.00 53.91 80 ALA A CA 1
ATOM 583 C C . ALA A 1 80 ? 26.528 -4.818 -18.279 1.00 53.91 80 ALA A C 1
ATOM 585 O O . ALA A 1 80 ? 26.889 -4.663 -17.111 1.00 53.91 80 ALA A O 1
ATOM 586 N N . ALA A 1 81 ? 26.488 -3.811 -19.155 1.00 59.22 81 ALA A N 1
ATOM 587 C CA . ALA A 1 81 ? 26.656 -2.423 -18.745 1.00 59.22 81 ALA A CA 1
ATOM 588 C C . ALA A 1 81 ? 25.674 -2.099 -17.602 1.00 59.22 81 ALA A C 1
ATOM 590 O O . ALA A 1 81 ? 24.552 -2.617 -17.603 1.00 59.22 81 ALA A O 1
ATOM 591 N N . PRO A 1 82 ? 26.075 -1.272 -16.625 1.00 67.00 82 PRO A N 1
ATOM 592 C CA . PRO A 1 82 ? 25.228 -0.984 -15.482 1.00 67.00 82 PRO A CA 1
ATOM 593 C C . PRO A 1 82 ? 23.929 -0.319 -15.951 1.00 67.00 82 PRO A C 1
ATOM 595 O O . PRO A 1 82 ? 23.950 0.635 -16.733 1.00 67.00 82 PRO A O 1
ATOM 598 N N . THR A 1 83 ? 22.801 -0.861 -15.490 1.00 82.94 83 THR A N 1
ATOM 599 C CA . THR A 1 83 ? 21.467 -0.433 -15.924 1.00 82.94 83 THR A CA 1
ATOM 600 C C . THR A 1 83 ? 21.221 1.010 -15.492 1.00 82.94 83 THR A C 1
ATOM 602 O O . THR A 1 83 ? 21.415 1.356 -14.327 1.00 82.94 83 THR A O 1
ATOM 605 N N . ARG A 1 84 ? 20.802 1.850 -16.438 1.00 91.69 84 ARG A N 1
ATOM 606 C CA . ARG A 1 84 ? 20.285 3.197 -16.187 1.00 91.69 84 ARG A CA 1
ATOM 607 C C . ARG A 1 84 ? 18.903 3.298 -16.800 1.00 91.69 84 ARG A C 1
ATOM 609 O O . ARG A 1 84 ? 18.722 2.880 -17.944 1.00 91.69 84 ARG A O 1
ATOM 616 N N . LEU A 1 85 ? 17.967 3.851 -16.046 1.00 92.38 85 LEU A N 1
ATOM 617 C CA . LEU A 1 85 ? 16.595 4.065 -16.484 1.00 92.38 85 LEU A CA 1
ATOM 618 C C . LEU A 1 85 ? 16.139 5.420 -15.964 1.00 92.38 85 LEU A C 1
ATOM 620 O O . LEU A 1 85 ? 16.362 5.731 -14.801 1.00 92.38 85 LEU A O 1
ATOM 624 N N . GLU A 1 86 ? 15.505 6.207 -16.815 1.00 94.44 86 GLU A N 1
ATOM 625 C CA . GLU A 1 86 ? 14.813 7.420 -16.403 1.00 94.44 86 GLU A CA 1
ATOM 626 C C . GLU A 1 86 ? 13.541 7.541 -17.234 1.00 94.44 86 GLU A C 1
ATOM 628 O O . GLU A 1 86 ? 13.561 7.292 -18.444 1.00 94.44 86 GLU A O 1
ATOM 633 N N . GLN A 1 87 ? 12.427 7.842 -16.577 1.00 93.06 87 GLN A N 1
ATOM 634 C CA . GLN A 1 87 ? 11.116 7.824 -17.199 1.00 93.06 87 GLN A CA 1
ATOM 635 C C . GLN A 1 87 ? 10.154 8.774 -16.490 1.00 93.06 87 GLN A C 1
ATOM 637 O O . GLN A 1 87 ? 10.058 8.770 -15.267 1.00 93.06 87 GLN A O 1
ATOM 642 N N . TRP A 1 88 ? 9.388 9.520 -17.284 1.00 94.31 88 TRP A N 1
ATOM 643 C CA . TRP A 1 88 ? 8.210 10.257 -16.840 1.00 94.31 88 TRP A CA 1
ATOM 644 C C . TRP A 1 88 ? 6.963 9.583 -17.395 1.00 94.31 88 TRP A C 1
ATOM 646 O O . TRP A 1 88 ? 6.973 9.087 -18.527 1.00 94.31 88 TRP A O 1
ATOM 656 N N . MET A 1 89 ? 5.892 9.559 -16.609 1.00 92.94 89 MET A N 1
ATOM 657 C CA . MET A 1 89 ? 4.587 9.103 -17.070 1.00 92.94 89 MET A CA 1
ATOM 658 C C . MET A 1 89 ? 3.489 10.049 -16.587 1.00 92.94 89 MET A C 1
ATOM 660 O O . MET A 1 89 ? 3.461 10.426 -15.416 1.00 92.94 89 MET A O 1
ATOM 664 N N . GLY A 1 90 ? 2.565 10.401 -17.475 1.00 90.69 90 GLY A N 1
ATOM 665 C CA . GLY A 1 90 ? 1.321 11.068 -17.110 1.00 90.69 90 GLY A CA 1
ATOM 666 C C . GLY A 1 90 ? 0.324 10.057 -16.563 1.00 90.69 90 GLY A C 1
ATOM 667 O O . GLY A 1 90 ? 0.184 8.966 -17.112 1.00 90.69 90 GLY A O 1
ATOM 668 N N . ILE A 1 91 ? -0.368 10.415 -15.485 1.00 87.00 91 ILE A N 1
ATOM 669 C CA . ILE A 1 91 ? -1.370 9.563 -14.839 1.00 87.00 91 ILE A CA 1
ATOM 670 C C . ILE A 1 91 ? -2.753 10.076 -15.196 1.00 87.00 91 ILE A C 1
ATOM 672 O O . ILE A 1 91 ? -3.036 11.269 -15.066 1.00 87.00 91 ILE A O 1
ATOM 676 N N . TYR A 1 92 ? -3.616 9.156 -15.609 1.00 83.56 92 TYR A N 1
ATOM 677 C CA . TYR A 1 92 ? -4.955 9.413 -16.100 1.00 83.56 92 TYR A CA 1
ATOM 678 C C . TYR A 1 92 ? -5.968 8.542 -15.358 1.00 83.56 92 TYR A C 1
ATOM 680 O O . TYR A 1 92 ? -5.774 7.336 -15.201 1.00 83.56 92 TYR A O 1
ATOM 688 N N . LEU A 1 93 ? -7.067 9.160 -14.938 1.00 77.44 93 LEU A N 1
ATOM 689 C CA . LEU A 1 93 ? -8.198 8.521 -14.274 1.00 77.44 93 LEU A CA 1
ATOM 690 C C . LEU A 1 93 ? -9.443 8.758 -15.118 1.00 77.44 93 LEU A C 1
ATOM 692 O O . LEU A 1 93 ? -9.773 9.907 -15.405 1.00 77.44 93 LEU A O 1
ATOM 696 N N . GLN A 1 94 ? -10.095 7.689 -15.580 1.00 78.50 94 GLN A N 1
ATOM 697 C CA . GLN A 1 94 ? -11.217 7.773 -16.532 1.00 78.50 94 GLN A CA 1
ATOM 698 C C . GLN A 1 94 ? -10.890 8.662 -17.759 1.00 78.50 94 GLN A C 1
ATOM 700 O O . GLN A 1 94 ? -11.728 9.401 -18.275 1.00 78.50 94 GLN A O 1
ATOM 705 N N . GLY A 1 95 ? -9.629 8.627 -18.209 1.00 82.00 95 GLY A N 1
ATOM 706 C CA . GLY A 1 95 ? -9.121 9.432 -19.327 1.00 82.00 95 GLY A CA 1
ATOM 707 C C . GLY A 1 95 ? -8.836 10.907 -19.011 1.00 82.00 95 GLY A C 1
ATOM 708 O O . GLY A 1 95 ? -8.321 11.611 -19.877 1.00 82.00 95 GLY A O 1
ATOM 709 N N . GLN A 1 96 ? -9.123 11.386 -17.798 1.00 81.69 96 GLN A N 1
ATOM 710 C CA . GLN A 1 96 ? -8.748 12.727 -17.343 1.00 81.69 96 GLN A CA 1
ATOM 711 C C . GLN A 1 96 ? -7.365 12.697 -16.704 1.00 81.69 96 GLN A C 1
ATOM 713 O O . GLN A 1 96 ? -7.069 11.806 -15.909 1.00 81.69 96 GLN A O 1
ATOM 718 N N . ARG A 1 97 ? -6.513 13.674 -17.022 1.00 82.88 97 ARG A N 1
ATOM 719 C CA . ARG A 1 97 ? -5.194 13.770 -16.393 1.00 82.88 97 ARG A CA 1
ATOM 720 C C . ARG A 1 97 ? -5.356 14.069 -14.903 1.00 82.88 97 ARG A C 1
ATOM 722 O O . ARG A 1 97 ? -6.028 15.022 -14.528 1.00 82.88 97 ARG A O 1
ATOM 729 N N . ALA A 1 98 ? -4.731 13.245 -14.076 1.00 77.31 98 ALA A N 1
ATOM 730 C CA . ALA A 1 98 ? -4.807 13.317 -12.622 1.00 77.31 98 ALA A CA 1
ATOM 731 C C . ALA A 1 98 ? -3.439 13.551 -11.971 1.00 77.31 98 ALA A C 1
ATOM 733 O O . ALA A 1 98 ? -3.371 13.962 -10.813 1.00 77.31 98 ALA A O 1
ATOM 734 N N . GLY A 1 99 ? -2.344 13.296 -12.689 1.00 81.25 99 GLY A N 1
ATOM 735 C CA . GLY A 1 99 ? -1.025 13.396 -12.090 1.00 81.25 99 GLY A CA 1
ATOM 736 C C . GLY A 1 99 ? 0.139 13.089 -13.013 1.00 81.25 99 GLY A C 1
ATOM 737 O O . GLY A 1 99 ? 0.007 13.025 -14.239 1.00 81.25 99 GLY A O 1
ATOM 738 N N . THR A 1 100 ? 1.294 12.909 -12.389 1.00 86.88 100 THR A N 1
ATOM 739 C CA . THR A 1 100 ? 2.556 12.544 -13.020 1.00 86.88 100 THR A CA 1
ATOM 740 C C . THR A 1 100 ? 3.362 11.641 -12.093 1.00 86.88 100 THR A C 1
ATOM 742 O O . THR A 1 100 ? 3.238 11.715 -10.868 1.00 86.88 100 THR A O 1
ATOM 745 N N . THR A 1 101 ? 4.206 10.800 -12.672 1.00 89.31 101 THR A N 1
ATOM 746 C CA . THR A 1 101 ? 5.243 10.071 -11.950 1.00 89.31 101 THR A CA 1
ATOM 747 C C . THR A 1 101 ? 6.573 10.191 -12.679 1.00 89.31 101 THR A C 1
ATOM 749 O O . THR A 1 101 ? 6.622 10.197 -13.911 1.00 89.31 101 THR A O 1
ATOM 752 N N . HIS A 1 102 ? 7.654 10.310 -11.915 1.00 92.69 102 HIS A N 1
ATOM 753 C CA . HIS A 1 102 ? 9.022 10.272 -12.416 1.00 92.69 102 HIS A CA 1
ATOM 754 C C . HIS A 1 102 ? 9.794 9.183 -11.696 1.00 92.69 102 HIS A C 1
ATOM 756 O O . HIS A 1 102 ? 9.818 9.143 -10.469 1.00 92.69 102 HIS A O 1
ATOM 762 N N . LEU A 1 103 ? 10.442 8.328 -12.475 1.00 92.62 103 LEU A N 1
ATOM 763 C CA . LEU A 1 103 ? 11.257 7.225 -12.006 1.00 92.62 103 LEU A CA 1
ATOM 764 C C . LEU A 1 103 ? 12.674 7.378 -12.544 1.00 92.62 103 LEU A C 1
ATOM 766 O O . LEU A 1 103 ? 12.869 7.594 -13.740 1.00 92.62 103 LEU A O 1
ATOM 770 N N . ALA A 1 104 ? 13.662 7.183 -11.675 1.00 95.75 104 ALA A N 1
ATOM 771 C CA . ALA A 1 104 ? 15.072 7.124 -12.024 1.00 95.75 104 ALA A CA 1
ATOM 772 C C . ALA A 1 104 ? 15.765 5.935 -11.342 1.00 95.75 104 ALA A C 1
ATOM 774 O O . ALA A 1 104 ? 15.596 5.680 -10.150 1.00 95.75 104 ALA A O 1
ATOM 775 N N . LEU A 1 105 ? 16.593 5.221 -12.100 1.00 95.94 105 LEU A N 1
ATOM 776 C CA . LEU A 1 105 ? 17.461 4.147 -11.638 1.00 95.94 105 LEU A CA 1
ATOM 777 C C . LEU A 1 105 ? 18.888 4.449 -12.079 1.00 95.94 105 LEU A C 1
ATOM 779 O O . LEU A 1 105 ? 19.197 4.471 -13.274 1.00 95.94 105 LEU A O 1
ATOM 783 N N . GLU A 1 106 ? 19.773 4.622 -11.106 1.00 95.69 106 GLU A N 1
ATOM 784 C CA . GLU A 1 106 ? 21.161 4.992 -11.340 1.00 95.69 106 GLU A CA 1
ATOM 785 C C . GLU A 1 106 ? 22.125 4.050 -10.611 1.00 95.69 106 GLU A C 1
ATOM 787 O O . GLU A 1 106 ? 21.870 3.662 -9.470 1.00 95.69 106 GLU A O 1
ATOM 792 N N . PRO A 1 107 ? 23.268 3.689 -11.214 1.00 94.44 107 PRO A N 1
ATOM 793 C CA . PRO A 1 107 ? 24.306 2.937 -10.525 1.00 94.44 107 PRO A CA 1
ATOM 794 C C . PRO A 1 107 ? 24.887 3.741 -9.362 1.00 94.44 107 PRO A C 1
ATOM 796 O O . PRO A 1 107 ? 25.269 4.902 -9.521 1.00 94.44 107 PRO A O 1
ATOM 799 N N . VAL A 1 108 ? 25.026 3.102 -8.205 1.00 93.31 108 VAL A N 1
ATOM 800 C CA . VAL A 1 108 ? 25.742 3.671 -7.062 1.00 93.31 108 VAL A CA 1
ATOM 801 C C . VAL A 1 108 ? 27.227 3.761 -7.412 1.00 93.31 108 VAL A C 1
ATOM 803 O O . VAL A 1 108 ? 27.822 2.798 -7.901 1.00 93.31 108 VAL A O 1
ATOM 806 N N . ALA A 1 109 ? 27.843 4.917 -7.155 1.00 88.62 109 ALA A N 1
ATOM 807 C CA . ALA A 1 109 ? 29.272 5.105 -7.376 1.00 88.62 109 ALA A CA 1
ATOM 808 C C . ALA A 1 109 ? 30.089 4.093 -6.556 1.00 88.62 109 ALA A C 1
ATOM 810 O O . ALA A 1 109 ? 29.844 3.922 -5.364 1.00 88.62 109 ALA A O 1
ATOM 811 N N . ALA A 1 110 ? 31.106 3.480 -7.170 1.00 86.38 110 ALA A N 1
ATOM 812 C CA . ALA A 1 110 ? 31.931 2.448 -6.529 1.00 86.38 110 ALA A CA 1
ATOM 813 C C . ALA A 1 110 ? 32.639 2.916 -5.240 1.00 86.38 110 ALA A C 1
ATOM 815 O O . ALA A 1 110 ? 33.049 2.101 -4.420 1.00 86.38 110 ALA A O 1
ATOM 816 N N . THR A 1 111 ? 32.787 4.231 -5.066 1.00 85.62 111 THR A N 1
ATOM 817 C CA . THR A 1 111 ? 33.402 4.875 -3.901 1.00 85.62 111 THR A CA 1
ATOM 818 C C . THR A 1 111 ? 32.412 5.204 -2.781 1.00 85.62 111 THR A C 1
ATOM 820 O O . THR A 1 111 ? 32.841 5.598 -1.698 1.00 85.62 111 THR A O 1
ATOM 823 N N . ALA A 1 112 ? 31.102 5.080 -3.012 1.00 87.50 112 ALA A N 1
ATOM 824 C CA . ALA A 1 112 ? 30.096 5.351 -1.992 1.00 87.50 112 ALA A CA 1
ATOM 825 C C . ALA A 1 112 ? 30.054 4.209 -0.954 1.00 87.50 112 ALA A C 1
ATOM 827 O O . ALA A 1 112 ? 30.137 3.044 -1.346 1.00 87.50 112 ALA A O 1
ATOM 828 N N . PRO A 1 113 ? 29.839 4.494 0.348 1.00 89.50 113 PRO A N 1
ATOM 829 C CA . PRO A 1 113 ? 29.730 3.460 1.387 1.00 89.50 113 PRO A CA 1
ATOM 830 C C . PRO A 1 113 ? 28.699 2.371 1.062 1.00 89.50 113 PRO A C 1
ATOM 832 O O . PRO A 1 113 ? 28.953 1.188 1.257 1.00 89.50 113 PRO A O 1
ATOM 835 N N . LEU A 1 114 ? 27.578 2.766 0.457 1.00 88.00 114 LEU A N 1
ATOM 836 C CA . LEU A 1 114 ? 26.513 1.866 0.007 1.00 88.00 114 LEU A CA 1
ATOM 837 C C . LEU A 1 114 ? 27.013 0.800 -0.985 1.00 88.00 114 LEU A C 1
ATOM 839 O O . LEU A 1 114 ? 26.526 -0.326 -0.979 1.00 88.00 114 LEU A O 1
ATOM 843 N N . TYR A 1 115 ? 28.013 1.119 -1.813 1.00 87.44 115 TYR A N 1
ATOM 844 C CA . TYR A 1 115 ? 28.593 0.151 -2.744 1.00 87.44 115 TYR A CA 1
ATOM 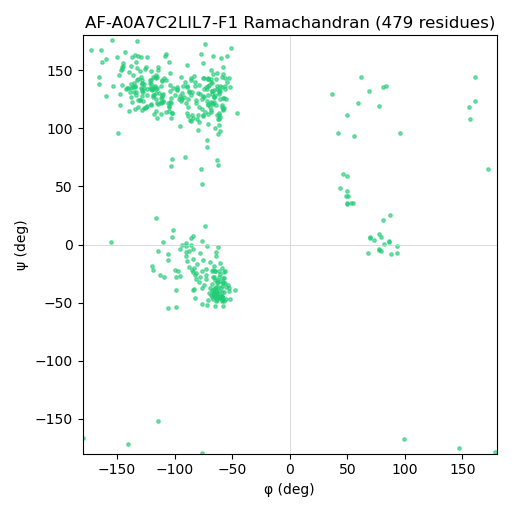845 C C . TYR A 1 115 ? 29.378 -0.950 -2.022 1.00 87.44 115 TYR A C 1
ATOM 847 O O . TYR A 1 115 ? 29.320 -2.119 -2.420 1.00 87.44 115 TYR A O 1
ATOM 855 N N . ALA A 1 116 ? 30.087 -0.590 -0.947 1.00 86.25 116 ALA A N 1
ATOM 856 C CA . ALA A 1 116 ? 30.798 -1.542 -0.097 1.00 86.25 116 ALA A CA 1
ATOM 857 C C . ALA A 1 116 ? 29.833 -2.470 0.664 1.00 86.25 116 ALA A C 1
ATOM 859 O O . ALA A 1 116 ? 30.171 -3.623 0.907 1.00 86.25 116 ALA A O 1
ATOM 860 N N . GLU A 1 117 ? 28.611 -2.010 0.947 1.00 88.00 117 GLU A N 1
ATOM 861 C CA . GLU A 1 117 ? 27.514 -2.823 1.498 1.00 88.00 117 GLU A CA 1
ATOM 862 C C . GLU A 1 117 ? 26.842 -3.745 0.454 1.00 88.00 117 GLU A C 1
ATOM 864 O O . GLU A 1 117 ? 25.868 -4.431 0.753 1.00 88.00 117 GLU A O 1
ATOM 869 N N . GLY A 1 118 ? 27.333 -3.770 -0.791 1.00 91.38 118 GLY A N 1
ATOM 870 C CA . GLY A 1 118 ? 26.786 -4.604 -1.867 1.00 91.38 118 GLY A CA 1
ATOM 871 C C . GLY A 1 118 ? 25.618 -3.977 -2.636 1.00 91.38 118 GLY A C 1
ATOM 872 O O . GLY A 1 118 ? 25.086 -4.608 -3.551 1.00 91.38 118 GLY A O 1
ATOM 873 N N . LEU A 1 119 ? 25.240 -2.732 -2.330 1.00 95.38 119 LEU A N 1
ATOM 874 C CA . LEU A 1 119 ? 24.182 -2.014 -3.042 1.00 95.38 119 LEU A CA 1
ATOM 875 C C . LEU A 1 119 ? 24.743 -1.448 -4.350 1.00 95.38 119 LEU A C 1
ATOM 877 O O . LEU A 1 119 ? 25.816 -0.845 -4.393 1.00 95.38 119 LEU A O 1
ATOM 881 N N . ARG A 1 120 ? 24.041 -1.693 -5.452 1.00 96.00 120 ARG A N 1
ATOM 882 C CA . ARG A 1 120 ? 24.505 -1.389 -6.812 1.00 96.00 120 ARG A CA 1
ATOM 883 C C . ARG A 1 120 ? 23.696 -0.301 -7.484 1.00 96.00 120 ARG A C 1
ATOM 885 O O . ARG A 1 120 ? 24.252 0.386 -8.335 1.00 96.00 120 ARG A O 1
ATOM 892 N N . TYR A 1 121 ? 22.440 -0.114 -7.091 1.00 96.81 121 TYR A N 1
ATOM 893 C CA . TYR A 1 121 ? 21.560 0.872 -7.705 1.00 96.81 121 TYR A CA 1
ATOM 894 C C . TYR A 1 121 ? 20.890 1.763 -6.666 1.00 96.81 121 TYR A C 1
ATOM 896 O O . TYR A 1 121 ? 20.527 1.308 -5.582 1.00 96.81 121 TYR A O 1
ATOM 904 N N . ARG A 1 122 ? 20.720 3.034 -7.022 1.00 97.38 122 ARG A N 1
ATOM 905 C CA . ARG A 1 122 ? 19.818 3.974 -6.371 1.00 97.38 122 ARG A CA 1
ATOM 906 C C . ARG A 1 122 ? 18.593 4.123 -7.263 1.00 97.38 122 ARG A C 1
ATOM 908 O O . ARG A 1 122 ? 18.712 4.498 -8.425 1.00 97.38 122 ARG A O 1
ATOM 915 N N . PHE A 1 123 ? 17.443 3.810 -6.698 1.00 96.69 123 PHE A N 1
ATOM 916 C CA . PHE A 1 123 ? 16.129 3.964 -7.290 1.00 96.69 123 PHE A CA 1
ATOM 917 C C . PHE A 1 123 ? 15.448 5.177 -6.663 1.00 96.69 123 PHE A C 1
ATOM 919 O O . PHE A 1 123 ? 15.524 5.359 -5.447 1.00 96.69 123 PHE A O 1
ATOM 926 N N . VAL A 1 124 ? 14.797 5.996 -7.477 1.00 96.75 124 VAL A N 1
ATOM 927 C CA . VAL A 1 124 ? 13.930 7.084 -7.031 1.00 96.75 124 VAL A CA 1
ATOM 928 C C . VAL A 1 124 ? 12.647 7.015 -7.831 1.00 96.75 124 VAL A C 1
ATOM 930 O O . VAL A 1 124 ? 12.703 6.945 -9.053 1.00 96.75 124 VAL A O 1
ATOM 933 N N . GLU A 1 125 ? 11.510 7.072 -7.155 1.00 93.69 125 GLU A N 1
ATOM 934 C CA . GLU A 1 125 ? 10.219 7.313 -7.782 1.00 93.69 125 GLU A CA 1
ATOM 935 C C . GLU A 1 125 ? 9.523 8.452 -7.048 1.00 93.69 125 GLU A C 1
ATOM 937 O O . GLU A 1 125 ? 9.384 8.415 -5.827 1.00 93.69 125 GLU A O 1
ATOM 942 N N . SER A 1 126 ? 9.087 9.458 -7.793 1.00 90.00 126 SER A N 1
ATOM 943 C CA . SER A 1 126 ? 8.182 10.488 -7.308 1.00 90.00 126 SER A CA 1
ATOM 944 C C . SER A 1 126 ? 6.830 10.333 -7.989 1.00 90.00 126 SER A C 1
ATOM 946 O O . SER A 1 126 ? 6.739 10.008 -9.175 1.00 90.00 126 SER A O 1
ATOM 948 N N . LEU A 1 127 ? 5.772 10.548 -7.223 1.00 86.19 127 LEU A N 1
ATOM 949 C CA . LEU A 1 127 ? 4.390 10.499 -7.670 1.00 86.19 127 LEU A CA 1
ATOM 950 C C . LEU A 1 127 ? 3.715 11.779 -7.205 1.00 86.19 127 LEU A C 1
ATOM 952 O O . LEU A 1 127 ? 3.860 12.177 -6.053 1.00 86.19 127 LEU A O 1
ATOM 956 N N . SER A 1 128 ? 2.953 12.397 -8.091 1.00 82.44 128 SER A N 1
ATOM 957 C CA . SER A 1 128 ? 2.094 13.524 -7.768 1.00 82.44 128 SER A CA 1
ATOM 958 C C . SER A 1 128 ? 0.746 13.288 -8.425 1.00 82.44 128 SER A C 1
ATOM 960 O O . SER A 1 128 ? 0.659 13.194 -9.648 1.00 82.44 128 SER A O 1
ATOM 962 N N . VAL A 1 129 ? -0.301 13.157 -7.617 1.00 75.94 129 VAL A N 1
ATOM 963 C CA . VAL A 1 129 ? -1.668 12.920 -8.087 1.00 75.94 129 VAL A CA 1
ATOM 964 C C . VAL A 1 129 ? -2.615 13.757 -7.240 1.00 75.94 129 VAL A C 1
ATOM 966 O O . VAL A 1 129 ? -2.726 13.534 -6.043 1.00 75.94 129 VAL A O 1
ATOM 969 N N . GLN A 1 130 ? -3.292 14.730 -7.856 1.00 67.69 130 GLN A N 1
ATOM 970 C CA . GLN A 1 130 ? -4.381 15.509 -7.239 1.00 67.69 130 GLN A CA 1
ATOM 971 C C . GLN A 1 130 ? -4.118 15.985 -5.785 1.00 67.69 130 GLN A C 1
ATOM 973 O O . GLN A 1 130 ? -4.958 15.826 -4.902 1.00 67.69 130 GLN A O 1
ATOM 978 N N . GLY A 1 131 ? -2.944 16.578 -5.527 1.00 67.12 131 GLY A N 1
ATOM 979 C CA . GLY A 1 131 ? -2.565 17.127 -4.213 1.00 67.12 131 GLY A CA 1
ATOM 980 C C . GLY A 1 131 ? -1.900 16.134 -3.253 1.00 67.12 131 GLY A C 1
ATOM 981 O O . GLY A 1 131 ? -1.372 16.550 -2.227 1.00 67.12 131 GLY A O 1
ATOM 982 N N . LEU A 1 132 ? -1.867 14.849 -3.599 1.00 75.31 132 LEU A N 1
ATOM 983 C CA . LEU A 1 132 ? -1.044 13.837 -2.947 1.00 75.31 132 LEU A CA 1
ATOM 984 C C . LEU A 1 132 ? 0.321 13.785 -3.630 1.00 75.31 132 LEU A C 1
ATOM 986 O O . LEU A 1 132 ? 0.414 13.778 -4.861 1.00 75.31 132 LEU A O 1
ATOM 990 N N . ALA A 1 133 ? 1.376 13.719 -2.826 1.00 81.62 133 ALA A N 1
ATOM 991 C CA . ALA A 1 133 ? 2.729 13.499 -3.302 1.00 81.62 133 ALA A CA 1
ATOM 992 C C . ALA A 1 133 ? 3.380 12.345 -2.543 1.00 81.62 133 ALA A C 1
ATOM 994 O O . ALA A 1 133 ? 3.257 12.246 -1.321 1.00 81.62 133 ALA A O 1
ATOM 995 N N . THR A 1 134 ? 4.102 11.488 -3.260 1.00 87.50 134 THR A N 1
ATOM 996 C CA . THR A 1 134 ? 4.979 10.498 -2.635 1.00 87.50 134 THR A CA 1
ATOM 997 C C . THR A 1 134 ? 6.364 10.526 -3.242 1.00 87.50 134 THR A C 1
ATOM 999 O O . THR A 1 134 ? 6.519 10.766 -4.438 1.00 87.50 134 THR A O 1
ATOM 1002 N N . GLU A 1 135 ? 7.362 10.203 -2.433 1.00 93.31 135 GLU A N 1
ATOM 1003 C CA . GLU A 1 135 ? 8.723 9.950 -2.889 1.00 93.31 135 GLU A CA 1
ATOM 1004 C C . GLU A 1 135 ? 9.216 8.632 -2.294 1.00 93.31 135 GLU A C 1
ATOM 1006 O O . GLU A 1 135 ? 9.226 8.451 -1.079 1.00 93.31 135 GLU A O 1
ATOM 1011 N N . THR A 1 136 ? 9.645 7.711 -3.151 1.00 95.12 136 THR A N 1
ATOM 1012 C CA . THR A 1 136 ? 10.338 6.487 -2.756 1.00 95.12 136 THR A CA 1
ATOM 1013 C 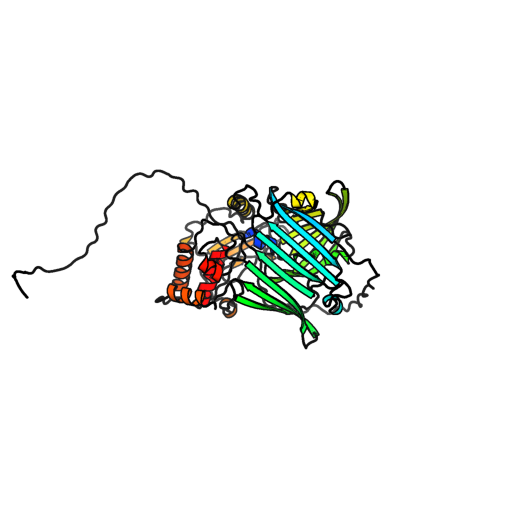C . THR A 1 136 ? 11.785 6.579 -3.196 1.00 95.12 136 THR A C 1
ATOM 1015 O O . THR A 1 136 ? 12.068 6.693 -4.383 1.00 95.12 136 THR A O 1
ATOM 1018 N N . VAL A 1 137 ? 12.716 6.442 -2.259 1.00 98.00 137 VAL A N 1
ATOM 1019 C CA . VAL A 1 137 ? 14.136 6.233 -2.534 1.00 98.00 137 VAL A CA 1
ATOM 1020 C C . VAL A 1 137 ? 14.507 4.827 -2.089 1.00 98.00 137 VAL A C 1
ATOM 1022 O O . VAL A 1 137 ? 14.357 4.481 -0.920 1.00 98.00 137 VAL A O 1
ATOM 1025 N N . GLY A 1 138 ? 15.006 4.015 -3.015 1.00 97.25 138 GLY A N 1
ATOM 1026 C CA . GLY A 1 138 ? 15.476 2.657 -2.765 1.00 97.25 138 GLY A CA 1
ATOM 1027 C C . GLY A 1 138 ? 16.965 2.513 -3.057 1.00 97.25 138 GLY A C 1
ATOM 1028 O O . GLY A 1 138 ? 17.484 3.083 -4.014 1.00 97.25 138 GLY A O 1
ATOM 1029 N N . TRP A 1 139 ? 17.658 1.702 -2.269 1.00 97.75 139 TRP A N 1
ATOM 1030 C CA . TRP A 1 139 ? 19.007 1.238 -2.570 1.00 97.75 139 TRP A CA 1
ATOM 1031 C C . TRP A 1 139 ? 18.977 -0.272 -2.749 1.00 97.75 139 TRP A C 1
ATOM 1033 O O . TRP A 1 139 ? 18.651 -1.020 -1.823 1.00 97.75 139 TRP A O 1
ATOM 1043 N N . LEU A 1 140 ? 19.278 -0.698 -3.972 1.00 97.00 140 LEU A N 1
ATOM 1044 C CA . LEU A 1 140 ? 19.012 -2.043 -4.466 1.00 97.00 140 LEU A CA 1
ATOM 1045 C C . LEU A 1 140 ? 20.316 -2.788 -4.756 1.00 97.00 140 LEU A C 1
ATOM 1047 O O . LEU A 1 140 ? 21.327 -2.178 -5.127 1.00 97.00 140 LEU A O 1
ATOM 1051 N N . ARG A 1 141 ? 20.294 -4.114 -4.621 1.00 95.38 141 ARG A N 1
ATOM 1052 C CA . ARG A 1 141 ? 21.403 -5.002 -5.006 1.00 95.38 141 ARG A CA 1
ATOM 1053 C C . ARG A 1 141 ? 21.468 -5.183 -6.526 1.00 95.38 141 ARG A C 1
ATOM 1055 O O . ARG A 1 141 ? 20.693 -4.599 -7.279 1.00 95.38 141 ARG A O 1
ATOM 1062 N N . GLU A 1 142 ? 22.430 -5.972 -6.998 1.00 93.12 142 GLU A N 1
ATOM 1063 C CA . GLU A 1 142 ? 22.652 -6.205 -8.432 1.00 93.12 142 GLU A CA 1
ATOM 1064 C C . GLU A 1 142 ? 21.438 -6.811 -9.155 1.00 93.12 142 GLU A C 1
ATOM 1066 O O . GLU A 1 142 ? 21.167 -6.470 -10.310 1.00 93.12 142 GLU A O 1
ATOM 1071 N N . ASP A 1 143 ? 20.704 -7.677 -8.466 1.00 93.06 143 ASP A N 1
ATOM 1072 C CA . ASP A 1 143 ? 19.467 -8.318 -8.915 1.00 93.06 143 ASP A CA 1
ATOM 1073 C C . ASP A 1 143 ? 18.214 -7.455 -8.688 1.00 93.06 143 ASP A C 1
ATOM 1075 O O . ASP A 1 143 ? 17.105 -7.930 -8.910 1.00 93.06 143 ASP A O 1
ATOM 1079 N N . PHE A 1 144 ? 18.397 -6.198 -8.270 1.00 95.75 144 PHE A N 1
ATOM 1080 C CA . PHE A 1 144 ? 17.366 -5.235 -7.873 1.00 95.75 144 PHE A CA 1
ATOM 1081 C C . PHE A 1 144 ? 16.642 -5.544 -6.557 1.00 95.75 144 PHE A C 1
ATOM 1083 O O . PHE A 1 144 ? 15.724 -4.807 -6.199 1.00 95.75 144 PHE A O 1
ATOM 1090 N N . SER A 1 145 ? 17.063 -6.568 -5.804 1.00 96.44 145 SER A N 1
ATOM 1091 C CA . SER A 1 145 ? 16.475 -6.852 -4.492 1.00 96.44 145 SER A CA 1
ATOM 1092 C C . SER A 1 145 ? 16.720 -5.707 -3.509 1.00 96.44 145 SER A C 1
ATOM 1094 O O . SER A 1 145 ? 17.744 -5.010 -3.556 1.00 96.44 145 SER A O 1
ATOM 1096 N N . LEU A 1 146 ? 15.764 -5.510 -2.606 1.00 97.25 146 LEU A N 1
ATOM 1097 C CA . LEU A 1 146 ? 15.746 -4.415 -1.649 1.00 97.25 146 LEU A CA 1
ATOM 1098 C C . LEU A 1 146 ? 16.872 -4.559 -0.620 1.00 97.25 146 LEU A C 1
ATOM 1100 O O . LEU A 1 146 ? 16.950 -5.545 0.113 1.00 97.25 146 LEU A O 1
ATOM 1104 N N . GLY A 1 147 ? 17.744 -3.554 -0.542 1.00 97.00 147 GLY A N 1
ATOM 1105 C CA . GLY A 1 147 ? 18.697 -3.399 0.554 1.00 97.00 147 GLY A CA 1
ATOM 1106 C C . GLY A 1 147 ? 18.214 -2.395 1.593 1.00 97.00 147 GLY A C 1
ATOM 1107 O O . GLY A 1 147 ? 18.152 -2.713 2.776 1.00 97.00 147 GLY A O 1
ATOM 1108 N N . ARG A 1 148 ? 17.864 -1.182 1.156 1.00 97.44 148 ARG A N 1
ATOM 1109 C CA . ARG A 1 148 ? 17.345 -0.102 2.009 1.00 97.44 148 ARG A CA 1
ATOM 1110 C C . ARG A 1 148 ? 16.300 0.710 1.264 1.00 97.44 148 ARG A C 1
ATOM 1112 O O . ARG A 1 148 ? 16.379 0.811 0.042 1.00 97.44 148 ARG A O 1
ATOM 1119 N N . PHE A 1 149 ? 15.380 1.340 1.980 1.00 97.88 149 PHE A N 1
ATOM 1120 C CA . PHE A 1 149 ? 14.460 2.301 1.388 1.00 97.88 149 PHE A CA 1
ATOM 1121 C C . PHE A 1 149 ? 14.032 3.395 2.361 1.00 97.88 149 PHE A C 1
ATOM 1123 O O . PHE A 1 149 ? 14.109 3.253 3.584 1.00 97.88 149 PHE A O 1
ATOM 1130 N N . ARG A 1 150 ? 13.534 4.478 1.777 1.00 97.56 150 ARG A N 1
ATOM 1131 C CA . ARG A 1 150 ? 12.774 5.529 2.435 1.00 97.56 150 ARG A CA 1
ATOM 1132 C C . ARG A 1 150 ? 11.615 5.911 1.526 1.00 97.56 150 ARG A C 1
ATOM 1134 O O . ARG A 1 150 ? 11.826 6.216 0.361 1.00 97.56 150 ARG A O 1
ATOM 1141 N N . PHE A 1 151 ? 10.419 5.885 2.074 1.00 94.56 151 PHE A N 1
ATOM 1142 C CA . PHE A 1 151 ? 9.181 6.316 1.461 1.00 94.56 151 PHE A CA 1
ATOM 1143 C C . PHE A 1 151 ? 8.647 7.500 2.259 1.00 94.56 151 PHE A C 1
ATOM 1145 O O . PHE A 1 151 ? 8.560 7.433 3.486 1.00 94.56 151 PHE A O 1
ATOM 1152 N N . GLU A 1 152 ? 8.301 8.575 1.570 1.00 92.19 152 GLU A N 1
ATOM 1153 C CA . GLU A 1 152 ? 7.599 9.715 2.137 1.00 92.19 152 GLU A CA 1
ATOM 1154 C C . GLU A 1 152 ? 6.264 9.885 1.428 1.00 92.19 152 GLU A C 1
ATOM 1156 O O . GLU A 1 152 ? 6.188 9.864 0.202 1.00 92.19 152 GLU A O 1
ATOM 1161 N N . PHE A 1 153 ? 5.220 10.077 2.221 1.00 85.88 153 PHE A N 1
ATOM 1162 C CA . PHE A 1 153 ? 3.883 10.421 1.784 1.00 85.88 153 PHE A CA 1
ATOM 1163 C C . PHE A 1 153 ? 3.533 11.803 2.321 1.00 85.88 153 PHE A C 1
ATOM 1165 O O . PHE A 1 153 ? 3.722 12.082 3.509 1.00 85.88 153 PHE A O 1
ATOM 1172 N N . GLN A 1 154 ? 2.985 12.644 1.454 1.00 80.12 154 GLN A N 1
ATOM 1173 C CA . GLN A 1 154 ? 2.440 13.943 1.798 1.00 80.12 154 GLN A CA 1
ATOM 1174 C C . GLN A 1 154 ? 1.022 14.054 1.238 1.00 80.12 154 GLN A C 1
ATOM 1176 O O . GLN A 1 154 ? 0.812 14.027 0.025 1.00 80.12 154 GLN A O 1
ATOM 1181 N N . GLY A 1 155 ? 0.051 14.173 2.143 1.00 70.31 155 GLY A N 1
ATOM 1182 C CA . GLY A 1 155 ? -1.329 14.476 1.783 1.00 70.31 155 GLY A CA 1
ATOM 1183 C C . GLY A 1 155 ? -1.527 15.940 1.350 1.00 70.31 155 GLY A C 1
ATOM 1184 O O . GLY A 1 155 ? -0.630 16.771 1.518 1.00 70.31 155 GLY A O 1
ATOM 1185 N N . PRO A 1 156 ? -2.725 16.279 0.845 1.00 60.22 156 PRO A N 1
ATOM 1186 C CA . PRO A 1 156 ? -3.050 17.618 0.340 1.00 60.22 156 PRO A CA 1
ATOM 1187 C C . PRO A 1 156 ? -3.091 18.710 1.424 1.00 60.22 156 PRO A C 1
ATOM 1189 O O . PRO A 1 156 ? -2.914 19.892 1.123 1.00 60.22 156 PRO A O 1
ATOM 1192 N N . ASP A 1 157 ? -3.294 18.337 2.690 1.00 60.44 157 ASP A N 1
ATOM 1193 C CA . ASP A 1 157 ? -3.319 19.271 3.814 1.00 60.44 157 ASP A CA 1
ATOM 1194 C C . ASP A 1 157 ? -1.899 19.474 4.374 1.00 60.44 157 ASP A C 1
ATOM 1196 O O . ASP A 1 157 ? -1.342 18.608 5.038 1.00 60.44 157 ASP A O 1
ATOM 1200 N N . ALA A 1 158 ? -1.316 20.664 4.199 1.00 49.91 158 ALA A N 1
ATOM 1201 C CA . ALA A 1 158 ? 0.051 20.984 4.651 1.00 49.91 158 ALA A CA 1
ATOM 1202 C C . ALA A 1 158 ? 0.286 20.913 6.183 1.00 49.91 158 ALA A C 1
ATOM 1204 O O . ALA A 1 158 ? 1.399 21.166 6.643 1.00 49.91 158 ALA A O 1
ATOM 1205 N N . THR A 1 159 ? -0.748 20.624 6.980 1.00 50.16 159 THR A N 1
ATOM 1206 C CA . THR A 1 159 ? -0.715 20.666 8.455 1.00 50.16 159 THR A CA 1
ATOM 1207 C C . THR A 1 159 ? -0.884 19.303 9.134 1.00 50.16 159 THR A C 1
ATOM 1209 O O . THR A 1 159 ? -0.702 19.236 10.345 1.00 50.16 159 THR A O 1
ATOM 1212 N N . GLY A 1 160 ? -1.164 18.227 8.388 1.00 55.16 160 GLY A N 1
ATOM 1213 C CA . GLY A 1 160 ? -1.301 16.867 8.923 1.00 55.16 160 GLY A CA 1
ATOM 1214 C C . GLY A 1 160 ? -1.203 15.810 7.821 1.00 55.16 160 GLY A C 1
ATOM 1215 O O . GLY A 1 160 ? -1.424 16.110 6.651 1.00 55.16 160 GLY A O 1
ATOM 1216 N N . GLY A 1 161 ? -0.842 14.573 8.173 1.00 62.19 161 GLY A N 1
ATOM 1217 C CA . GLY A 1 161 ? -0.829 13.463 7.208 1.00 62.19 161 GLY A CA 1
ATOM 1218 C C . GLY A 1 161 ? 0.471 13.303 6.413 1.00 62.19 161 GLY A C 1
ATOM 1219 O O . GLY A 1 161 ? 0.454 12.741 5.316 1.00 62.19 161 GLY A O 1
ATOM 1220 N N . ARG A 1 162 ? 1.606 13.768 6.957 1.00 78.94 162 ARG A N 1
ATOM 1221 C CA . ARG A 1 162 ? 2.924 13.294 6.509 1.00 78.94 162 ARG A CA 1
ATOM 1222 C C . ARG A 1 162 ? 3.183 11.925 7.129 1.00 78.94 162 ARG A C 1
ATOM 1224 O O . ARG A 1 162 ? 3.077 11.765 8.345 1.00 78.94 162 ARG A O 1
ATOM 1231 N N . LEU A 1 163 ? 3.567 10.964 6.302 1.00 83.62 163 LEU A N 1
ATOM 1232 C CA . LEU A 1 163 ? 4.004 9.649 6.753 1.00 83.62 163 LEU A CA 1
ATOM 1233 C C . LEU A 1 163 ? 5.372 9.353 6.156 1.00 83.62 163 LEU A C 1
ATOM 1235 O O . LEU A 1 163 ? 5.609 9.580 4.972 1.00 83.62 163 LEU A O 1
ATOM 1239 N N . VAL A 1 164 ? 6.275 8.852 6.988 1.00 91.12 164 VAL A N 1
ATOM 1240 C CA . VAL A 1 164 ? 7.595 8.402 6.556 1.00 91.12 164 VAL A CA 1
ATOM 1241 C C . VAL A 1 164 ? 7.725 6.933 6.910 1.00 91.12 164 VAL A C 1
ATOM 1243 O O . VAL A 1 164 ? 7.641 6.571 8.076 1.00 91.12 164 VAL A O 1
ATOM 1246 N N . CYS A 1 165 ? 7.958 6.088 5.913 1.00 92.00 165 CYS A N 1
ATOM 1247 C CA . CYS A 1 165 ? 8.262 4.677 6.101 1.00 92.00 165 CYS A CA 1
ATOM 1248 C C . CYS A 1 165 ? 9.688 4.421 5.624 1.00 92.00 165 CYS A C 1
ATOM 1250 O O . CYS A 1 165 ? 10.012 4.642 4.463 1.00 92.00 165 CYS A O 1
ATOM 1252 N N . SER A 1 166 ? 10.560 3.937 6.494 1.00 96.69 166 SER A N 1
ATOM 1253 C CA . SER A 1 166 ? 11.924 3.560 6.125 1.00 96.69 166 SER A CA 1
ATOM 1254 C C . SER A 1 166 ? 12.205 2.131 6.527 1.00 96.69 166 SER A C 1
ATOM 1256 O O . SER A 1 166 ? 11.643 1.644 7.503 1.00 96.69 166 SER A O 1
ATOM 1258 N N . GLY A 1 167 ? 13.115 1.477 5.822 1.00 96.44 167 GLY A N 1
ATOM 1259 C CA . GLY A 1 167 ? 13.543 0.154 6.232 1.00 96.44 167 GLY A CA 1
ATOM 1260 C C . GLY A 1 167 ? 14.824 -0.306 5.575 1.00 96.44 167 GLY A C 1
ATOM 1261 O O . GLY A 1 167 ? 15.316 0.287 4.609 1.00 96.44 167 GLY A O 1
ATOM 1262 N N . HIS A 1 168 ? 15.369 -1.383 6.118 1.00 97.06 168 HIS A N 1
ATOM 1263 C CA . HIS A 1 168 ? 16.573 -2.024 5.619 1.00 97.06 168 HIS A CA 1
ATOM 1264 C C . HIS A 1 168 ? 16.515 -3.531 5.823 1.00 97.06 168 HIS A C 1
ATOM 1266 O O . HIS A 1 168 ? 15.893 -4.030 6.759 1.00 97.06 168 HIS A O 1
ATOM 1272 N N . VAL A 1 169 ? 17.178 -4.248 4.923 1.00 96.38 169 VAL A N 1
ATOM 1273 C CA . VAL A 1 169 ? 17.375 -5.690 5.016 1.00 96.38 169 VAL A CA 1
ATOM 1274 C C . VAL A 1 169 ? 18.718 -5.953 5.678 1.00 96.38 169 VAL A C 1
ATOM 1276 O O . VAL A 1 169 ? 19.756 -5.508 5.184 1.00 96.38 169 VAL A O 1
ATOM 1279 N N . GLU A 1 170 ? 18.696 -6.704 6.771 1.00 93.12 170 GLU A N 1
ATOM 1280 C CA . GLU A 1 170 ? 19.882 -7.198 7.468 1.00 93.12 170 GLU A CA 1
ATOM 1281 C C . GLU A 1 170 ? 19.845 -8.723 7.601 1.00 93.12 170 GLU A C 1
ATOM 1283 O O . GLU A 1 170 ? 18.798 -9.351 7.447 1.00 93.12 170 GLU A O 1
ATOM 1288 N N . GLU A 1 171 ? 21.000 -9.330 7.865 1.00 87.88 171 GLU A N 1
ATOM 1289 C CA . GLU A 1 171 ? 21.074 -10.749 8.207 1.00 87.88 171 GLU A CA 1
ATOM 1290 C C . GLU A 1 171 ? 20.855 -10.922 9.710 1.00 87.88 171 GLU A C 1
ATOM 1292 O O . GLU A 1 171 ? 21.508 -10.281 10.537 1.00 87.88 171 GLU A O 1
ATOM 1297 N N . THR A 1 172 ? 19.938 -11.813 10.076 1.00 83.50 172 THR A N 1
ATOM 1298 C CA . THR A 1 172 ? 19.758 -12.226 11.471 1.00 83.50 172 THR A CA 1
ATOM 1299 C C . THR A 1 172 ? 20.980 -13.004 11.972 1.00 83.50 172 THR A C 1
ATOM 1301 O O . THR A 1 172 ? 21.719 -13.579 11.171 1.00 83.50 172 THR A O 1
ATOM 1304 N N . PRO A 1 173 ? 21.164 -13.153 13.299 1.00 81.19 173 PRO A N 1
ATOM 1305 C CA . PRO A 1 173 ? 22.189 -14.044 13.852 1.00 81.19 173 PRO A CA 1
ATOM 1306 C C . PRO A 1 173 ? 22.085 -15.501 13.369 1.00 81.19 173 PRO A C 1
ATOM 1308 O O . PRO A 1 173 ? 23.071 -16.231 13.404 1.00 81.19 173 PRO A O 1
ATOM 1311 N N . ALA A 1 174 ? 20.897 -15.926 12.923 1.00 78.62 174 ALA A N 1
ATOM 1312 C CA . ALA A 1 174 ? 20.644 -17.242 12.341 1.00 78.62 174 ALA A CA 1
ATOM 1313 C C . ALA A 1 174 ? 20.968 -17.326 10.833 1.00 78.62 174 ALA A C 1
ATOM 1315 O O . ALA A 1 174 ? 20.865 -18.404 10.256 1.00 78.62 174 ALA A O 1
ATOM 1316 N N . GLY A 1 175 ? 21.355 -16.214 10.196 1.00 81.56 175 GLY A N 1
ATOM 1317 C CA . GLY A 1 175 ? 21.704 -16.128 8.774 1.00 81.56 175 GLY A CA 1
ATOM 1318 C C . GLY A 1 175 ? 20.526 -15.887 7.825 1.00 81.56 175 GLY A C 1
ATOM 1319 O O . GLY A 1 175 ? 20.730 -15.821 6.617 1.00 81.56 175 GLY A O 1
ATOM 1320 N N . ASN A 1 176 ? 19.301 -15.736 8.339 1.00 85.38 176 ASN A N 1
ATOM 1321 C CA . ASN A 1 176 ? 18.125 -15.444 7.514 1.00 85.38 176 ASN A CA 1
ATOM 1322 C C . ASN A 1 176 ? 17.992 -13.932 7.275 1.00 85.38 176 ASN A C 1
ATOM 1324 O O . ASN A 1 176 ? 18.225 -13.172 8.223 1.00 85.38 176 ASN A O 1
ATOM 1328 N N . PRO A 1 177 ? 17.592 -13.481 6.073 1.00 91.31 177 PRO A N 1
ATOM 1329 C CA . PRO A 1 177 ? 17.341 -12.072 5.820 1.00 91.31 177 PRO A CA 1
ATOM 1330 C C . PRO A 1 177 ? 16.079 -11.591 6.552 1.00 91.31 177 PRO A C 1
ATOM 1332 O O . PRO A 1 177 ? 15.049 -12.265 6.583 1.00 91.31 177 PRO A O 1
ATOM 1335 N N . LEU A 1 178 ? 16.167 -10.403 7.143 1.00 95.12 178 LEU A N 1
ATOM 1336 C CA . LEU A 1 178 ? 15.095 -9.752 7.890 1.00 95.12 178 LEU A CA 1
ATOM 1337 C C . LEU A 1 178 ? 14.935 -8.322 7.390 1.00 95.12 178 LEU A C 1
ATOM 1339 O O . LEU A 1 178 ? 15.895 -7.550 7.390 1.00 95.12 178 LEU A O 1
ATOM 1343 N N . LEU A 1 179 ? 13.723 -7.968 6.974 1.00 96.69 179 LEU A N 1
ATOM 1344 C CA . LEU A 1 179 ? 13.366 -6.594 6.649 1.00 96.69 179 LEU A CA 1
ATOM 1345 C C . LEU A 1 179 ? 12.851 -5.901 7.910 1.00 96.69 179 LEU A C 1
ATOM 1347 O O . LEU A 1 179 ? 11.776 -6.235 8.409 1.00 96.69 179 LEU A O 1
ATOM 1351 N N . LYS A 1 180 ? 13.606 -4.917 8.400 1.00 96.19 180 LYS A N 1
ATOM 1352 C CA . LYS A 1 180 ? 13.179 -4.021 9.477 1.00 96.19 180 LYS A CA 1
ATOM 1353 C C . LYS A 1 180 ? 12.559 -2.771 8.886 1.00 96.19 180 LYS A C 1
ATOM 1355 O O . LYS A 1 180 ? 13.151 -2.149 8.006 1.00 96.19 180 LYS A O 1
ATOM 1360 N N . VAL A 1 181 ? 11.381 -2.409 9.375 1.00 95.06 181 VAL A N 1
ATOM 1361 C CA . VAL A 1 181 ? 10.600 -1.269 8.898 1.00 95.06 181 VAL A CA 1
ATOM 1362 C C . VAL A 1 181 ? 10.231 -0.393 10.081 1.00 95.06 181 VAL A C 1
ATOM 1364 O O . VAL A 1 181 ? 9.711 -0.886 11.076 1.00 95.06 181 VAL A O 1
ATOM 1367 N N . ALA A 1 182 ? 10.467 0.906 9.951 1.00 92.38 182 ALA A N 1
ATOM 1368 C CA . ALA A 1 182 ? 10.049 1.927 10.895 1.00 92.38 182 ALA A CA 1
ATOM 1369 C C . ALA A 1 182 ? 9.140 2.929 10.186 1.00 92.38 182 ALA A C 1
ATOM 1371 O O . ALA A 1 182 ? 9.451 3.390 9.083 1.00 92.38 182 ALA A O 1
ATOM 1372 N N . VAL A 1 183 ? 8.021 3.259 10.822 1.00 87.56 183 VAL A N 1
ATOM 1373 C CA . VAL A 1 183 ? 7.011 4.169 10.286 1.00 87.56 183 VAL A CA 1
ATOM 1374 C C . VAL A 1 183 ? 6.788 5.287 11.276 1.00 87.56 183 VAL A C 1
ATOM 1376 O O . VAL A 1 183 ? 6.371 5.046 12.408 1.00 87.56 183 VAL A O 1
ATOM 1379 N N . GLU A 1 184 ? 7.051 6.502 10.823 1.00 87.31 184 GLU A N 1
ATOM 1380 C CA . GLU A 1 184 ? 6.838 7.736 11.555 1.00 87.31 184 GLU A CA 1
ATOM 1381 C C . GLU A 1 184 ? 5.583 8.437 11.024 1.00 87.31 184 GLU A C 1
ATOM 1383 O O . GLU A 1 184 ? 5.475 8.748 9.834 1.00 87.31 184 GLU A O 1
ATOM 1388 N N . SER A 1 185 ? 4.632 8.690 11.920 1.00 81.12 185 SER A N 1
ATOM 1389 C CA . SER A 1 185 ? 3.417 9.454 11.642 1.00 81.12 185 SER A CA 1
ATOM 1390 C C . SER A 1 185 ? 2.994 10.216 12.896 1.00 81.12 185 SER A C 1
ATOM 1392 O O . SER A 1 185 ? 2.931 9.641 13.983 1.00 81.12 185 SER A O 1
ATOM 1394 N N . GLU A 1 186 ? 2.746 11.523 12.761 1.00 76.06 186 GLU A N 1
ATOM 1395 C CA . GLU A 1 186 ? 2.312 12.404 13.861 1.00 76.06 186 GLU A CA 1
ATOM 1396 C C . GLU A 1 186 ? 3.165 12.275 15.143 1.00 76.06 186 GLU A C 1
ATOM 1398 O O . GLU A 1 186 ? 2.655 12.210 16.262 1.00 76.06 186 GLU A O 1
ATOM 1403 N N . GLY A 1 187 ? 4.490 12.181 14.984 1.00 71.88 187 GLY A N 1
ATOM 1404 C CA . GLY A 1 187 ? 5.442 12.054 16.095 1.00 71.88 187 GLY A CA 1
ATOM 1405 C C . GLY A 1 187 ? 5.452 10.688 16.792 1.00 71.88 187 GLY A C 1
ATOM 1406 O O . GLY A 1 187 ? 6.181 10.510 17.766 1.00 71.88 187 GLY A O 1
ATOM 1407 N N . THR A 1 188 ? 4.673 9.720 16.304 1.00 74.06 188 THR A N 1
ATOM 1408 C CA . THR A 1 188 ? 4.719 8.323 16.748 1.00 74.06 188 THR A CA 1
ATOM 1409 C C . THR A 1 188 ? 5.574 7.518 15.781 1.00 74.06 188 THR A C 1
ATOM 1411 O O . THR A 1 188 ? 5.393 7.623 14.569 1.00 74.06 188 THR A O 1
ATOM 1414 N N . VAL A 1 189 ? 6.479 6.697 16.315 1.00 83.19 189 VAL A N 1
ATOM 1415 C CA . VAL A 1 189 ? 7.256 5.729 15.534 1.00 83.19 189 VAL A CA 1
ATOM 1416 C C . VAL A 1 189 ? 6.781 4.330 15.891 1.00 83.19 189 VAL A C 1
ATOM 1418 O O . VAL A 1 189 ? 6.706 3.979 17.066 1.00 83.19 189 VAL A O 1
ATOM 1421 N N . THR A 1 190 ? 6.466 3.536 14.874 1.00 82.69 190 THR A N 1
ATOM 1422 C CA . THR A 1 190 ? 6.144 2.113 15.019 1.00 82.69 190 THR A CA 1
ATOM 1423 C C . THR A 1 190 ? 7.122 1.284 14.208 1.00 82.69 190 THR A C 1
ATOM 1425 O O . THR A 1 190 ? 7.508 1.683 13.110 1.00 82.69 190 THR A O 1
ATOM 1428 N N . GLU A 1 191 ? 7.530 0.143 14.751 1.00 88.94 191 GLU A N 1
ATOM 1429 C CA . GLU A 1 191 ? 8.482 -0.758 14.107 1.00 88.94 191 GLU A CA 1
ATOM 1430 C C . GLU A 1 191 ? 7.822 -2.099 13.794 1.00 88.94 191 GLU A C 1
ATOM 1432 O O . GLU A 1 191 ? 6.977 -2.590 14.547 1.00 88.94 191 GLU A O 1
ATOM 1437 N N . ARG A 1 192 ? 8.197 -2.686 12.658 1.00 87.81 192 ARG A N 1
ATOM 1438 C CA . ARG A 1 192 ? 7.764 -4.013 12.221 1.00 87.81 192 ARG A CA 1
ATOM 1439 C C . ARG A 1 192 ? 8.930 -4.751 11.596 1.00 87.81 192 ARG A C 1
ATOM 1441 O O . ARG A 1 192 ? 9.792 -4.159 10.947 1.00 87.81 192 ARG A O 1
ATOM 1448 N N . GLU A 1 193 ? 8.910 -6.061 11.757 1.00 92.56 193 GLU A N 1
ATOM 1449 C CA . GLU A 1 193 ? 9.904 -6.947 11.178 1.00 92.56 193 GLU A CA 1
ATOM 1450 C C . GLU A 1 193 ? 9.215 -7.963 10.273 1.00 92.56 193 GLU A C 1
ATOM 1452 O O . GLU A 1 193 ? 8.156 -8.498 10.610 1.00 92.56 193 GLU A O 1
ATOM 1457 N N . PHE A 1 194 ? 9.826 -8.230 9.123 1.00 92.38 194 PHE A N 1
ATOM 1458 C CA . PHE A 1 194 ? 9.360 -9.235 8.180 1.00 92.38 194 PHE A CA 1
ATOM 1459 C C . PHE A 1 194 ? 10.492 -10.214 7.895 1.00 92.38 194 PHE A C 1
ATOM 1461 O O . PHE A 1 194 ? 11.547 -9.832 7.381 1.00 92.38 194 PHE A O 1
ATOM 1468 N N . VAL A 1 195 ? 10.271 -11.481 8.239 1.00 91.94 195 VAL A N 1
ATOM 1469 C CA . VAL A 1 195 ? 11.194 -12.564 7.895 1.00 91.94 195 VAL A CA 1
ATOM 1470 C C . VAL A 1 195 ? 11.105 -12.805 6.393 1.00 91.94 195 VAL A C 1
ATOM 1472 O O . VAL A 1 195 ? 10.010 -12.957 5.854 1.00 91.94 195 VAL A O 1
ATOM 1475 N N . LEU A 1 196 ? 12.254 -12.810 5.720 1.00 93.50 196 LEU A N 1
ATOM 1476 C CA . LEU A 1 196 ? 12.340 -13.015 4.282 1.00 93.50 196 LEU A CA 1
ATOM 1477 C C . LEU A 1 196 ? 12.848 -14.433 4.003 1.00 93.50 196 LEU A C 1
ATOM 1479 O O . LEU A 1 196 ? 13.966 -14.784 4.376 1.00 93.50 196 LEU A O 1
ATOM 1483 N N . GLU A 1 197 ? 12.037 -15.248 3.333 1.00 88.50 197 GLU A N 1
ATOM 1484 C CA . GLU A 1 197 ? 12.459 -16.575 2.850 1.00 88.50 197 GLU A CA 1
ATOM 1485 C C . GLU A 1 197 ? 13.174 -16.491 1.492 1.00 88.50 197 GLU A C 1
ATOM 1487 O O . GLU A 1 197 ? 13.974 -17.352 1.129 1.00 88.50 197 GLU A O 1
ATOM 1492 N N . GLU A 1 198 ? 12.924 -15.409 0.761 1.00 91.19 198 GLU A N 1
ATOM 1493 C CA . GLU A 1 198 ? 13.476 -15.110 -0.553 1.00 91.19 198 GLU A CA 1
ATOM 1494 C C . GLU A 1 198 ? 13.747 -13.599 -0.684 1.00 91.19 198 GLU A C 1
ATOM 1496 O O . GLU A 1 198 ? 13.275 -12.808 0.143 1.00 91.19 198 GLU A O 1
ATOM 1501 N N . PRO A 1 199 ? 14.523 -13.154 -1.691 1.00 93.31 199 PRO A N 1
ATOM 1502 C CA . PRO A 1 199 ? 14.715 -11.731 -1.938 1.00 93.31 199 PRO A CA 1
ATOM 1503 C C . PRO A 1 199 ? 13.378 -11.010 -2.144 1.00 93.31 199 PRO A C 1
ATOM 1505 O O . PRO A 1 199 ? 12.533 -11.464 -2.913 1.00 93.31 199 PRO A O 1
ATOM 1508 N N . CYS A 1 200 ? 13.209 -9.856 -1.493 1.00 95.38 200 CYS A N 1
ATOM 1509 C CA . CYS A 1 200 ? 12.056 -8.988 -1.716 1.00 95.38 200 CYS A CA 1
ATOM 1510 C C . CYS A 1 200 ? 12.418 -7.751 -2.546 1.00 95.38 200 CYS A C 1
ATOM 1512 O O . CYS A 1 200 ? 13.574 -7.316 -2.590 1.00 95.38 200 CYS A O 1
ATOM 1514 N N . TYR A 1 201 ? 11.409 -7.170 -3.188 1.00 95.44 201 TYR A N 1
ATOM 1515 C CA . TYR A 1 201 ? 11.514 -6.006 -4.065 1.00 95.44 201 TYR A CA 1
ATOM 1516 C C . TYR A 1 201 ? 10.554 -4.905 -3.606 1.00 95.44 201 TYR A C 1
ATOM 1518 O O . TYR A 1 201 ? 9.510 -5.199 -3.032 1.00 95.44 201 TYR A O 1
ATOM 1526 N N . LEU A 1 202 ? 10.879 -3.635 -3.854 1.00 92.94 202 LEU A N 1
ATOM 1527 C CA . LEU A 1 202 ? 9.930 -2.541 -3.600 1.00 92.94 202 LEU A CA 1
ATOM 1528 C C . LEU A 1 202 ? 8.796 -2.580 -4.623 1.00 92.94 202 LEU A C 1
ATOM 1530 O O . LEU A 1 202 ? 9.061 -2.823 -5.799 1.00 92.94 202 LEU A O 1
ATOM 1534 N N . SER A 1 203 ? 7.568 -2.271 -4.203 1.00 90.69 203 SER A N 1
ATOM 1535 C CA . SER A 1 203 ? 6.391 -2.193 -5.083 1.00 90.69 203 SER A CA 1
ATOM 1536 C C . SER A 1 203 ? 6.620 -1.293 -6.305 1.00 90.69 203 SER A C 1
ATOM 1538 O O . SER A 1 203 ? 6.413 -1.734 -7.437 1.00 90.69 203 SER A O 1
ATOM 1540 N N . SER A 1 204 ? 7.182 -0.101 -6.107 1.00 88.56 204 SER A N 1
ATOM 1541 C CA . SER A 1 204 ? 7.539 0.859 -7.169 1.00 88.56 204 SER A CA 1
ATOM 1542 C C . SER A 1 204 ? 8.656 0.388 -8.113 1.00 88.56 204 SER A C 1
ATOM 1544 O O . SER A 1 204 ? 8.692 0.737 -9.294 1.00 88.56 204 SER A O 1
ATOM 1546 N N . ALA A 1 205 ? 9.550 -0.475 -7.629 1.00 89.50 205 ALA A N 1
ATOM 1547 C CA . ALA A 1 205 ? 10.660 -1.042 -8.397 1.00 89.50 205 ALA A CA 1
ATOM 1548 C C . ALA A 1 205 ? 10.395 -2.486 -8.868 1.00 89.50 205 ALA A C 1
ATOM 1550 O O . ALA A 1 205 ? 11.287 -3.138 -9.415 1.00 89.50 205 ALA A O 1
ATOM 1551 N N . SER A 1 206 ? 9.179 -2.999 -8.662 1.00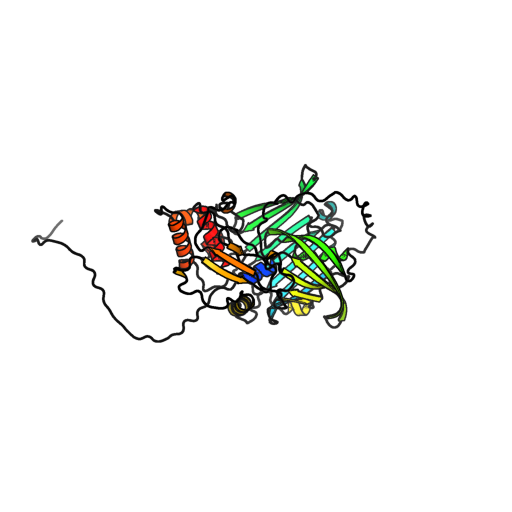 89.75 206 SER A N 1
ATOM 1552 C CA . SER A 1 206 ? 8.850 -4.424 -8.791 1.00 89.75 206 SER A CA 1
ATOM 1553 C C . SER A 1 206 ? 8.967 -4.966 -10.212 1.00 89.75 206 SER A C 1
ATOM 1555 O O . SER A 1 206 ? 9.101 -6.168 -10.375 1.00 89.75 206 SER A O 1
ATOM 1557 N N . HIS A 1 207 ? 8.973 -4.113 -11.239 1.00 87.75 207 HIS A N 1
ATOM 1558 C CA . HIS A 1 207 ? 9.156 -4.509 -12.639 1.00 87.75 207 HIS A CA 1
ATOM 1559 C C . HIS A 1 207 ? 10.635 -4.687 -13.035 1.00 87.75 207 HIS A C 1
ATOM 1561 O O . HIS A 1 207 ? 10.930 -5.363 -14.021 1.00 87.75 207 HIS A O 1
ATOM 1567 N N . LEU A 1 208 ? 11.584 -4.112 -12.285 1.00 91.19 208 LEU A N 1
ATOM 1568 C CA . LEU A 1 208 ? 13.015 -4.155 -12.619 1.00 91.19 208 LEU A CA 1
ATOM 1569 C C . LEU A 1 208 ? 13.626 -5.568 -12.653 1.00 91.19 208 LEU A C 1
ATOM 1571 O O . LEU A 1 208 ? 14.449 -5.820 -13.537 1.00 91.19 208 LEU A O 1
ATOM 1575 N N . PRO A 1 209 ? 13.247 -6.524 -11.781 1.00 91.56 209 PRO A N 1
ATOM 1576 C CA . PRO A 1 209 ? 13.757 -7.897 -11.847 1.00 91.56 209 PRO A CA 1
ATOM 1577 C C . PRO A 1 209 ? 13.477 -8.569 -13.192 1.00 91.56 209 PRO A C 1
ATOM 1579 O O . PRO A 1 209 ? 14.281 -9.378 -13.660 1.00 91.56 209 PRO A O 1
ATOM 1582 N N . ALA A 1 210 ? 12.399 -8.167 -13.873 1.00 88.56 210 ALA A N 1
ATOM 1583 C CA . ALA A 1 210 ? 12.044 -8.656 -15.198 1.00 88.56 210 ALA A CA 1
ATOM 1584 C C . ALA A 1 210 ? 13.120 -8.339 -16.261 1.00 88.56 210 ALA A C 1
ATOM 1586 O O . ALA A 1 210 ? 13.236 -9.065 -17.245 1.00 88.56 210 ALA A O 1
ATOM 1587 N N . LEU A 1 211 ? 13.970 -7.324 -16.042 1.00 87.19 211 LEU A N 1
ATOM 1588 C CA . LEU A 1 211 ? 15.122 -7.001 -16.903 1.00 87.19 211 LEU A CA 1
ATOM 1589 C C . LEU A 1 211 ? 16.218 -8.061 -16.881 1.00 87.19 211 LEU A C 1
ATOM 1591 O O . LEU A 1 211 ? 17.045 -8.130 -17.789 1.00 87.19 211 LEU A O 1
ATOM 1595 N N . ARG A 1 212 ? 16.255 -8.875 -15.825 1.00 88.56 212 ARG A N 1
ATOM 1596 C CA . ARG A 1 212 ? 17.168 -10.017 -15.714 1.00 88.56 212 ARG A CA 1
ATOM 1597 C C . ARG A 1 212 ? 16.552 -11.298 -16.269 1.00 88.56 212 ARG A C 1
ATOM 1599 O O . ARG A 1 212 ? 17.219 -12.329 -16.281 1.00 88.56 212 ARG A O 1
ATOM 1606 N N . GLN A 1 213 ? 15.308 -11.231 -16.738 1.00 87.25 213 GLN A N 1
ATOM 1607 C CA . GLN A 1 213 ? 14.564 -12.357 -17.274 1.00 87.25 213 GLN A CA 1
ATOM 1608 C C . GLN A 1 213 ? 14.400 -12.254 -18.791 1.00 87.25 213 GLN A C 1
ATOM 1610 O O . GLN A 1 213 ? 14.536 -11.198 -19.406 1.00 87.25 213 GLN A O 1
ATOM 1615 N N . SER A 1 214 ? 14.071 -13.381 -19.420 1.00 83.00 214 SER A N 1
ATOM 1616 C CA . SER A 1 214 ? 13.661 -13.395 -20.823 1.00 83.00 214 SER A CA 1
ATOM 1617 C C . SER A 1 214 ? 12.169 -13.074 -20.917 1.00 83.00 214 SER A C 1
ATOM 1619 O O . SER A 1 214 ? 11.336 -13.914 -20.580 1.00 83.00 214 SER A O 1
ATOM 1621 N N . LEU A 1 215 ? 11.826 -11.881 -21.413 1.00 87.81 215 LEU A N 1
ATOM 1622 C CA . LEU A 1 215 ? 10.443 -11.431 -21.637 1.00 87.81 215 LEU A CA 1
ATOM 1623 C C . LEU A 1 215 ? 9.815 -12.075 -22.888 1.00 87.81 215 LEU A C 1
ATOM 1625 O O . LEU A 1 215 ? 9.339 -11.391 -23.801 1.00 87.81 215 LEU A O 1
ATOM 1629 N N . ARG A 1 216 ? 9.873 -13.406 -22.969 1.00 90.50 216 ARG A N 1
ATOM 1630 C CA . ARG A 1 216 ? 9.254 -14.195 -24.040 1.00 90.50 216 ARG A CA 1
ATOM 1631 C C . ARG A 1 216 ? 7.768 -14.437 -23.736 1.00 90.50 216 ARG A C 1
ATOM 1633 O O . ARG A 1 216 ? 7.434 -14.627 -22.569 1.00 90.50 216 ARG A O 1
ATOM 1640 N N . PRO A 1 217 ? 6.884 -14.478 -24.749 1.00 94.50 217 PRO A N 1
ATOM 1641 C CA . PRO A 1 217 ? 5.485 -14.853 -24.544 1.00 94.50 217 PRO A CA 1
ATOM 1642 C C . PRO A 1 217 ? 5.350 -16.189 -23.798 1.00 94.50 217 PRO A C 1
ATOM 1644 O O . PRO A 1 217 ? 6.069 -17.142 -24.102 1.00 94.50 217 PRO A O 1
ATOM 1647 N N . GLY A 1 218 ? 4.446 -16.241 -22.821 1.00 93.50 218 GLY A N 1
ATOM 1648 C CA . GLY A 1 218 ? 4.220 -17.380 -21.930 1.00 93.50 218 GLY A CA 1
ATOM 1649 C C . GLY A 1 218 ? 5.189 -17.486 -20.748 1.00 93.50 218 GLY A C 1
ATOM 1650 O O . GLY A 1 218 ? 5.084 -18.436 -19.982 1.00 93.50 218 GLY A O 1
ATOM 1651 N N . ALA A 1 219 ? 6.145 -16.563 -20.589 1.00 93.44 219 ALA A N 1
ATOM 1652 C CA . ALA A 1 219 ? 6.980 -16.532 -19.393 1.00 93.44 219 ALA A CA 1
ATOM 1653 C C . ALA A 1 219 ? 6.170 -16.076 -18.172 1.00 93.44 219 ALA A C 1
ATOM 1655 O O . ALA A 1 219 ? 5.418 -15.102 -18.257 1.00 93.44 219 ALA A O 1
ATOM 1656 N N . GLU A 1 220 ? 6.370 -16.758 -17.047 1.00 95.88 220 GLU A N 1
ATOM 1657 C CA . GLU A 1 220 ? 5.735 -16.456 -15.769 1.00 95.88 220 GLU A CA 1
ATOM 1658 C C . GLU A 1 220 ? 6.790 -16.339 -14.673 1.00 95.88 220 GLU A C 1
ATOM 1660 O O . GLU A 1 220 ? 7.749 -17.115 -14.632 1.00 95.88 220 GLU A O 1
ATOM 1665 N N . PHE A 1 221 ? 6.613 -15.354 -13.798 1.00 92.88 221 PHE A N 1
ATOM 1666 C CA . PHE A 1 221 ? 7.487 -15.103 -12.659 1.00 92.88 221 PHE A CA 1
ATOM 1667 C C . PHE A 1 221 ? 6.644 -14.758 -11.439 1.00 92.88 221 PHE A C 1
ATOM 1669 O O . PHE A 1 221 ? 5.528 -14.254 -11.549 1.00 92.88 221 PHE A O 1
ATOM 1676 N N . THR A 1 222 ? 7.173 -15.023 -10.257 1.00 94.19 222 THR A N 1
ATOM 1677 C CA . THR A 1 222 ? 6.591 -14.561 -9.000 1.00 94.19 222 THR A CA 1
ATOM 1678 C C . THR A 1 222 ? 7.738 -14.163 -8.099 1.00 94.19 222 THR A C 1
ATOM 1680 O O . THR A 1 222 ? 8.741 -14.873 -8.041 1.00 94.19 222 THR A O 1
ATOM 1683 N N . TRP A 1 223 ? 7.614 -13.013 -7.452 1.00 93.69 223 TRP A N 1
ATOM 1684 C CA . TRP A 1 223 ? 8.576 -12.575 -6.453 1.00 93.69 223 TRP A CA 1
ATOM 1685 C C . TRP A 1 223 ? 7.889 -11.812 -5.337 1.00 93.69 223 TRP A C 1
ATOM 1687 O O . TRP A 1 223 ? 6.804 -11.247 -5.503 1.00 93.69 223 TRP A O 1
ATOM 1697 N N . LEU A 1 224 ? 8.552 -11.802 -4.189 1.00 95.06 224 LEU A N 1
ATOM 1698 C CA . LEU A 1 224 ? 8.072 -11.153 -2.989 1.00 95.06 224 LEU A CA 1
ATOM 1699 C C . LEU A 1 224 ? 8.217 -9.632 -3.106 1.00 95.06 224 LEU A C 1
ATOM 1701 O O . LEU A 1 224 ? 9.295 -9.116 -3.406 1.00 95.06 224 LEU A O 1
ATOM 1705 N N . VAL A 1 225 ? 7.134 -8.899 -2.870 1.00 94.62 225 VAL A N 1
ATOM 1706 C CA . VAL A 1 225 ? 7.091 -7.438 -2.963 1.00 94.62 225 VAL A CA 1
ATOM 1707 C C . VAL A 1 225 ? 6.723 -6.851 -1.609 1.00 94.62 225 VAL A C 1
ATOM 1709 O O . VAL A 1 225 ? 5.730 -7.249 -1.003 1.00 94.62 225 VAL A O 1
ATOM 1712 N N . PHE A 1 226 ? 7.532 -5.900 -1.146 1.00 94.06 226 PHE A N 1
ATOM 1713 C CA . PHE A 1 226 ? 7.207 -5.047 -0.015 1.00 94.06 226 PHE A CA 1
ATOM 1714 C C . PHE A 1 226 ? 6.619 -3.731 -0.522 1.00 94.06 226 PHE A C 1
ATOM 1716 O O . PHE A 1 226 ? 7.256 -3.027 -1.313 1.00 94.06 226 PHE A O 1
ATOM 1723 N N . ASP A 1 227 ? 5.429 -3.391 -0.037 1.00 90.25 227 ASP A N 1
ATOM 1724 C CA . ASP A 1 227 ? 4.777 -2.123 -0.335 1.00 90.25 227 ASP A CA 1
ATOM 1725 C C . ASP A 1 227 ? 4.808 -1.180 0.886 1.00 90.25 227 ASP A C 1
ATOM 1727 O O . ASP A 1 227 ? 4.175 -1.475 1.904 1.00 90.25 227 ASP A O 1
ATOM 1731 N N . PRO A 1 228 ? 5.522 -0.038 0.815 1.00 87.94 228 PRO A N 1
ATOM 1732 C CA . PRO A 1 228 ? 5.604 0.918 1.921 1.00 87.94 228 PRO A CA 1
ATOM 1733 C C . PRO A 1 228 ? 4.275 1.589 2.287 1.00 87.94 228 PRO A C 1
ATOM 1735 O O . PRO A 1 228 ? 4.138 2.072 3.411 1.00 87.94 228 PRO A O 1
ATOM 1738 N N . VAL A 1 229 ? 3.312 1.635 1.359 1.00 81.81 229 VAL A N 1
ATOM 1739 C CA . VAL A 1 229 ? 2.018 2.301 1.564 1.00 81.81 229 VAL A CA 1
ATOM 1740 C C . VAL A 1 229 ? 1.106 1.440 2.441 1.00 81.81 229 VAL A C 1
ATOM 1742 O O . VAL A 1 229 ? 0.603 1.905 3.463 1.00 81.81 229 VAL A O 1
ATOM 1745 N N . SER A 1 230 ? 0.936 0.167 2.081 1.00 78.19 230 SER A N 1
ATOM 1746 C CA . SER A 1 230 ? 0.153 -0.821 2.837 1.00 78.19 230 SER A CA 1
ATOM 1747 C C . SER A 1 230 ? 0.939 -1.500 3.969 1.00 78.19 230 SER A C 1
ATOM 1749 O O . SER A 1 230 ? 0.341 -2.180 4.805 1.00 78.19 230 SER A O 1
ATOM 1751 N N . GLN A 1 231 ? 2.268 -1.337 4.011 1.00 82.00 231 GLN A N 1
ATOM 1752 C CA . GLN A 1 231 ? 3.192 -2.046 4.913 1.00 82.00 231 GLN A CA 1
ATOM 1753 C C . GLN A 1 231 ? 2.987 -3.554 4.906 1.00 82.00 231 GLN A C 1
ATOM 1755 O O . GLN A 1 231 ? 2.903 -4.222 5.948 1.00 82.00 231 GLN A O 1
ATOM 1760 N N . SER A 1 232 ? 2.864 -4.077 3.701 1.00 84.88 232 SER A N 1
ATOM 1761 C CA . SER A 1 232 ? 2.600 -5.478 3.469 1.00 84.88 232 SER A CA 1
ATOM 1762 C C . SER A 1 232 ? 3.722 -6.086 2.646 1.00 84.88 232 SER A C 1
ATOM 1764 O O . SER A 1 232 ? 4.378 -5.426 1.840 1.00 84.88 232 SER A O 1
ATOM 1766 N N . LEU A 1 233 ? 3.947 -7.369 2.900 1.00 89.06 233 LEU A N 1
ATOM 1767 C CA . LEU A 1 233 ? 4.874 -8.202 2.165 1.00 89.06 233 LEU A CA 1
ATOM 1768 C C . LEU A 1 233 ? 4.044 -9.307 1.519 1.00 89.06 233 LEU A C 1
ATOM 1770 O O . LEU A 1 233 ? 3.449 -10.118 2.229 1.00 89.06 233 LEU A O 1
ATOM 1774 N N . ALA A 1 234 ? 3.945 -9.298 0.194 1.00 89.38 234 ALA A N 1
ATOM 1775 C CA . ALA A 1 234 ? 3.092 -10.224 -0.542 1.00 89.38 234 ALA A CA 1
ATOM 1776 C C . ALA A 1 234 ? 3.717 -10.601 -1.893 1.00 89.38 234 ALA A C 1
ATOM 1778 O O . ALA A 1 234 ? 4.460 -9.803 -2.470 1.00 89.38 234 ALA A O 1
ATOM 1779 N N . PRO A 1 235 ? 3.442 -11.806 -2.419 1.00 92.12 235 PRO A N 1
ATOM 1780 C CA . PRO A 1 235 ? 3.897 -12.181 -3.749 1.00 92.12 235 PRO A CA 1
ATOM 1781 C C . PRO A 1 235 ? 3.188 -11.340 -4.819 1.00 92.12 235 PRO A C 1
ATOM 1783 O O . PRO A 1 235 ? 1.978 -11.117 -4.756 1.00 92.12 235 PRO A O 1
ATOM 1786 N N . MET A 1 236 ? 3.943 -10.910 -5.828 1.00 92.19 236 MET A N 1
ATOM 1787 C CA . MET A 1 236 ? 3.416 -10.338 -7.065 1.00 92.19 236 MET A CA 1
ATOM 1788 C C . MET A 1 236 ? 3.707 -11.307 -8.211 1.00 92.19 236 MET A C 1
ATOM 1790 O O . MET A 1 236 ? 4.855 -11.711 -8.411 1.00 92.19 236 MET A O 1
ATOM 1794 N N . SER A 1 237 ? 2.672 -11.697 -8.954 1.00 92.50 237 SER A N 1
ATOM 1795 C CA . SER A 1 237 ? 2.816 -12.577 -10.117 1.00 92.50 237 SER A CA 1
ATOM 1796 C C . SER A 1 237 ? 2.925 -11.772 -11.402 1.00 92.50 237 SER A C 1
ATOM 1798 O O . SER A 1 237 ? 2.233 -10.772 -11.565 1.00 92.50 237 SER A O 1
ATOM 1800 N N . PHE A 1 238 ? 3.738 -12.250 -12.338 1.00 93.50 238 PHE A N 1
ATOM 1801 C CA . PHE A 1 238 ? 4.000 -11.636 -13.633 1.00 93.50 238 PHE A CA 1
ATOM 1802 C C . PHE A 1 238 ? 3.779 -12.676 -14.722 1.00 93.50 238 PHE A C 1
ATOM 1804 O O . PHE A 1 238 ? 4.337 -13.768 -14.646 1.00 93.50 238 PHE A O 1
ATOM 1811 N N . ARG A 1 239 ? 3.032 -12.325 -15.767 1.00 96.00 239 ARG A N 1
ATOM 1812 C CA . ARG A 1 239 ? 2.819 -13.160 -16.951 1.00 96.00 239 ARG A CA 1
ATOM 1813 C C . ARG A 1 239 ? 3.040 -12.346 -18.214 1.00 96.00 239 ARG A C 1
ATOM 1815 O O . ARG A 1 239 ? 2.385 -11.331 -18.438 1.00 96.00 239 ARG A O 1
ATOM 1822 N N . VAL A 1 240 ? 3.936 -12.805 -19.079 1.00 96.56 240 VAL A N 1
ATOM 1823 C CA . VAL A 1 240 ? 4.173 -12.185 -20.386 1.00 96.56 240 VAL A CA 1
ATOM 1824 C C . VAL A 1 240 ? 3.182 -12.765 -21.391 1.00 96.56 240 VAL A C 1
ATOM 1826 O O . VAL A 1 240 ? 3.327 -13.902 -21.829 1.00 96.56 240 VAL A O 1
ATOM 1829 N N . GLU A 1 241 ? 2.173 -11.999 -21.793 1.00 96.12 241 GLU A N 1
ATOM 1830 C CA . GLU A 1 241 ? 1.133 -12.491 -22.712 1.00 96.12 241 GLU A CA 1
ATOM 1831 C C . GLU A 1 241 ? 1.559 -12.459 -24.177 1.00 96.12 241 GLU A C 1
ATOM 1833 O O . GLU A 1 241 ? 1.108 -13.259 -24.993 1.00 96.12 241 GLU A O 1
ATOM 1838 N N . GLY A 1 242 ? 2.429 -11.522 -24.536 1.00 95.38 242 GLY A N 1
ATOM 1839 C CA . GLY A 1 242 ? 2.809 -11.320 -25.921 1.00 95.38 242 GLY A CA 1
ATOM 1840 C C . GLY A 1 242 ? 3.782 -10.172 -26.086 1.00 95.38 242 GLY A C 1
ATOM 1841 O O . GLY A 1 242 ? 4.185 -9.524 -25.121 1.00 95.38 242 GLY A O 1
ATOM 1842 N N . ARG A 1 243 ? 4.156 -9.917 -27.335 1.00 94.19 243 ARG A N 1
ATOM 1843 C CA . ARG A 1 243 ? 4.988 -8.780 -27.725 1.00 94.19 243 ARG A CA 1
ATOM 1844 C C . ARG A 1 243 ? 4.361 -8.092 -28.924 1.00 94.19 243 ARG A C 1
ATOM 1846 O O . ARG A 1 243 ? 3.662 -8.733 -29.708 1.00 94.19 243 ARG A O 1
ATOM 1853 N N . GLY A 1 244 ? 4.598 -6.799 -29.059 1.00 93.56 244 GLY A N 1
ATOM 1854 C CA . GLY A 1 244 ? 4.140 -6.059 -30.220 1.00 93.56 244 GLY A CA 1
ATOM 1855 C C . GLY A 1 244 ? 4.673 -4.640 -30.270 1.00 93.56 244 GLY A C 1
ATOM 1856 O O . GLY A 1 244 ? 5.183 -4.104 -29.283 1.00 93.56 244 GLY A O 1
ATOM 1857 N N . GLN A 1 245 ? 4.497 -4.031 -31.438 1.00 95.25 245 GLN A N 1
ATOM 1858 C CA . GLN A 1 245 ? 4.885 -2.650 -31.667 1.00 95.25 245 GLN A CA 1
ATOM 1859 C C . GLN A 1 245 ? 3.942 -1.685 -30.956 1.00 95.25 245 GLN A C 1
ATOM 1861 O O . GLN A 1 245 ? 2.710 -1.820 -30.987 1.00 95.25 245 GLN A O 1
ATOM 1866 N N . ARG A 1 246 ? 4.544 -0.694 -30.305 1.00 94.81 246 ARG A N 1
ATOM 1867 C CA . ARG A 1 246 ? 3.860 0.391 -29.610 1.00 94.81 246 ARG A CA 1
ATOM 1868 C C . ARG A 1 246 ? 4.511 1.705 -29.989 1.00 94.81 246 ARG A C 1
ATOM 1870 O O . ARG A 1 246 ? 5.726 1.847 -29.901 1.00 94.81 246 ARG A O 1
ATOM 1877 N N . THR A 1 247 ? 3.695 2.657 -30.417 1.00 93.94 247 THR A N 1
ATOM 1878 C CA . THR A 1 247 ? 4.156 4.014 -30.687 1.00 93.94 247 THR A CA 1
ATOM 1879 C C . THR A 1 247 ? 3.978 4.851 -29.431 1.00 93.94 247 THR A C 1
ATOM 1881 O O . THR A 1 247 ? 2.885 4.886 -28.873 1.00 93.94 247 THR A O 1
ATOM 1884 N N . ALA A 1 248 ? 5.044 5.508 -28.993 1.00 91.06 248 ALA A N 1
ATOM 1885 C CA . ALA A 1 248 ? 5.044 6.445 -27.878 1.00 91.06 248 ALA A CA 1
ATOM 1886 C C . ALA A 1 248 ? 6.096 7.530 -28.140 1.00 91.06 248 ALA A C 1
ATOM 1888 O O . ALA A 1 248 ? 7.114 7.245 -28.767 1.00 91.06 248 ALA A O 1
ATOM 1889 N N . LEU A 1 249 ? 5.853 8.774 -27.717 1.00 90.56 249 LEU A N 1
ATOM 1890 C CA . LEU A 1 249 ? 6.782 9.902 -27.926 1.00 90.56 249 LEU A CA 1
ATOM 1891 C C . LEU A 1 249 ? 7.284 10.047 -29.383 1.00 90.56 249 LEU A C 1
ATOM 1893 O O . LEU A 1 249 ? 8.449 10.346 -29.636 1.00 90.56 249 LEU A O 1
ATOM 1897 N N . GLY A 1 250 ? 6.421 9.761 -30.366 1.00 89.75 250 GLY A N 1
ATOM 1898 C CA . GLY A 1 250 ? 6.771 9.797 -31.794 1.00 89.75 250 GLY A CA 1
ATOM 1899 C C . GLY A 1 250 ? 7.728 8.692 -32.271 1.00 89.75 250 GLY A C 1
ATOM 1900 O O . GLY A 1 250 ? 8.138 8.704 -33.430 1.00 89.75 250 GLY A O 1
ATOM 1901 N N . GLN A 1 251 ? 8.075 7.727 -31.416 1.00 92.69 251 GLN A N 1
ATOM 1902 C CA . GLN A 1 251 ? 8.939 6.587 -31.725 1.00 92.69 251 GLN A CA 1
ATOM 1903 C C . GLN A 1 251 ? 8.157 5.275 -31.654 1.00 92.69 251 GLN A C 1
ATOM 1905 O O . GLN A 1 251 ? 7.170 5.161 -30.932 1.00 92.69 251 GLN A O 1
ATOM 1910 N N . THR A 1 252 ? 8.593 4.269 -32.414 1.00 95.38 252 THR A N 1
ATOM 1911 C CA . THR A 1 252 ? 8.022 2.916 -32.346 1.00 95.38 252 THR A CA 1
ATOM 1912 C C . THR A 1 252 ? 8.960 2.008 -31.567 1.00 95.38 252 THR A C 1
ATOM 1914 O O . THR A 1 252 ? 10.139 1.894 -31.898 1.00 95.38 252 THR A O 1
ATOM 1917 N N . TYR A 1 253 ? 8.416 1.353 -30.549 1.00 95.00 253 TYR A N 1
ATOM 1918 C CA . TYR A 1 253 ? 9.115 0.435 -29.666 1.00 95.00 253 TYR A CA 1
ATOM 1919 C C . TYR A 1 253 ? 8.564 -0.978 -29.827 1.00 95.00 253 TYR A C 1
ATOM 1921 O O . TYR A 1 253 ? 7.357 -1.172 -29.970 1.00 95.00 253 TYR A O 1
ATOM 1929 N N . GLU A 1 254 ? 9.443 -1.968 -29.723 1.00 95.19 254 GLU A N 1
ATOM 1930 C CA . GLU A 1 254 ? 9.045 -3.342 -29.425 1.00 95.19 254 GLU A CA 1
ATOM 1931 C C . GLU A 1 254 ? 8.846 -3.471 -27.912 1.00 95.19 254 GLU A C 1
ATOM 1933 O O . GLU A 1 254 ? 9.767 -3.201 -27.134 1.00 95.19 254 GLU A O 1
ATOM 1938 N N . ALA A 1 255 ? 7.647 -3.870 -27.491 1.00 95.81 255 ALA A N 1
ATOM 1939 C CA . ALA A 1 255 ? 7.295 -3.984 -26.081 1.00 95.81 255 ALA A CA 1
ATOM 1940 C C . ALA A 1 255 ? 6.601 -5.313 -25.779 1.00 95.81 255 ALA A C 1
ATOM 1942 O O . ALA A 1 255 ? 5.787 -5.811 -26.562 1.00 95.81 255 ALA A O 1
ATOM 1943 N N . ALA A 1 256 ? 6.919 -5.879 -24.620 1.00 96.00 256 ALA A N 1
ATOM 1944 C CA . ALA A 1 256 ? 6.218 -7.006 -24.038 1.00 96.00 256 ALA A CA 1
ATOM 1945 C C . ALA A 1 256 ? 4.961 -6.519 -23.309 1.00 96.00 256 ALA A C 1
ATOM 1947 O O . ALA A 1 256 ? 5.008 -5.534 -22.574 1.00 96.00 256 ALA A O 1
ATOM 1948 N N . LYS A 1 257 ? 3.847 -7.226 -23.502 1.00 96.75 257 LYS A N 1
ATOM 1949 C CA . LYS A 1 257 ? 2.641 -7.076 -22.689 1.00 96.75 257 LYS A CA 1
ATOM 1950 C C . LYS A 1 257 ? 2.794 -7.956 -21.456 1.00 96.75 257 LYS A C 1
ATOM 1952 O O . LYS A 1 257 ? 2.794 -9.182 -21.579 1.00 96.75 257 LYS A O 1
ATOM 1957 N N . ILE A 1 258 ? 2.933 -7.331 -20.299 1.00 94.56 258 ILE A N 1
ATOM 1958 C CA . ILE A 1 258 ? 3.135 -7.995 -19.016 1.00 94.56 258 ILE A CA 1
ATOM 1959 C C . ILE A 1 258 ? 1.886 -7.770 -18.175 1.00 94.56 258 ILE A C 1
ATOM 1961 O O . ILE A 1 258 ? 1.498 -6.631 -17.941 1.00 94.56 258 ILE A O 1
ATOM 1965 N N . VAL A 1 259 ? 1.257 -8.856 -17.746 1.00 94.50 259 VAL A N 1
ATOM 1966 C CA . VAL A 1 259 ? 0.181 -8.839 -16.758 1.00 94.50 259 VAL A CA 1
ATOM 1967 C C . VAL A 1 259 ? 0.803 -9.075 -15.396 1.00 94.50 259 VAL A C 1
ATOM 1969 O O . VAL A 1 259 ? 1.539 -10.041 -15.212 1.00 94.50 259 VAL A O 1
ATOM 1972 N N . MET A 1 260 ? 0.538 -8.172 -14.469 1.00 90.38 260 MET A N 1
ATOM 1973 C CA . MET A 1 260 ? 1.030 -8.184 -13.103 1.00 90.38 260 MET A CA 1
ATOM 1974 C C . MET A 1 260 ? -0.174 -8.298 -12.181 1.00 90.38 260 MET A C 1
ATOM 1976 O O . MET A 1 260 ? -1.176 -7.620 -12.396 1.00 90.38 260 MET A O 1
ATOM 1980 N N . THR A 1 261 ? -0.090 -9.141 -11.162 1.00 88.50 261 THR A N 1
ATOM 1981 C CA . THR A 1 261 ? -1.150 -9.259 -10.161 1.00 88.50 261 THR A CA 1
ATOM 1982 C C . THR A 1 261 ? -0.549 -9.108 -8.782 1.00 88.50 261 THR A C 1
ATOM 1984 O O . THR A 1 261 ? 0.363 -9.849 -8.413 1.00 88.50 261 THR A O 1
ATOM 1987 N N . PHE A 1 262 ? -1.069 -8.150 -8.023 1.00 83.12 262 PHE A N 1
ATOM 1988 C CA . PHE A 1 262 ? -0.649 -7.878 -6.656 1.00 83.12 262 PHE A CA 1
ATOM 1989 C C . PHE A 1 262 ? -1.875 -7.641 -5.793 1.00 83.12 262 PHE A C 1
ATOM 1991 O O . PHE A 1 262 ? -2.702 -6.790 -6.111 1.00 83.12 262 PHE A O 1
ATOM 1998 N N . GLN A 1 263 ? -2.017 -8.432 -4.728 1.00 78.44 263 GLN A N 1
ATOM 1999 C CA . GLN A 1 263 ? -3.147 -8.337 -3.792 1.00 78.44 263 GLN A CA 1
ATOM 2000 C C . GLN A 1 263 ? -4.520 -8.326 -4.489 1.00 78.44 263 GLN A C 1
ATOM 2002 O O . GLN A 1 263 ? -5.406 -7.543 -4.161 1.00 78.44 263 GLN A O 1
ATOM 2007 N N . GLY A 1 264 ? -4.675 -9.185 -5.502 1.00 77.44 264 GLY A N 1
ATOM 2008 C CA . GLY A 1 264 ? -5.912 -9.326 -6.277 1.00 77.44 264 GLY A CA 1
ATOM 2009 C C . GLY A 1 264 ? -6.140 -8.253 -7.347 1.00 77.44 264 GLY A C 1
ATOM 2010 O O . GLY A 1 264 ? -7.074 -8.389 -8.132 1.00 77.44 264 GLY A O 1
ATOM 2011 N N . ILE A 1 265 ? -5.292 -7.226 -7.431 1.00 79.19 265 ILE A N 1
ATOM 2012 C CA . ILE A 1 265 ? -5.380 -6.191 -8.465 1.00 79.19 265 ILE A CA 1
ATOM 2013 C C . ILE A 1 265 ? -4.543 -6.614 -9.667 1.00 79.19 265 ILE A C 1
ATOM 2015 O O . ILE A 1 265 ? -3.337 -6.837 -9.547 1.00 79.19 265 ILE A O 1
ATOM 2019 N N . GLU A 1 266 ? -5.187 -6.713 -10.829 1.00 84.88 266 GLU A N 1
ATOM 2020 C CA . GLU A 1 266 ? -4.514 -6.929 -12.107 1.00 84.88 266 GLU A CA 1
ATOM 2021 C C . GLU A 1 266 ? -4.102 -5.591 -12.743 1.00 84.88 266 GLU A C 1
ATOM 2023 O O . GLU A 1 266 ? -4.905 -4.662 -12.873 1.00 84.88 266 GLU A O 1
ATOM 2028 N N . GLN A 1 267 ? -2.847 -5.522 -13.180 1.00 88.62 267 GLN A N 1
ATOM 2029 C CA . GLN A 1 267 ? -2.264 -4.423 -13.934 1.00 88.62 267 GLN A CA 1
ATOM 2030 C C . GLN A 1 267 ? -1.627 -4.956 -15.219 1.00 88.62 267 GLN A C 1
ATOM 2032 O O . GLN A 1 267 ? -0.923 -5.961 -15.220 1.00 88.62 267 GLN A O 1
ATOM 2037 N N . ILE A 1 268 ? -1.808 -4.245 -16.324 1.00 93.06 268 ILE A N 1
ATOM 2038 C CA . ILE A 1 268 ? -1.184 -4.544 -17.611 1.00 93.06 268 ILE A CA 1
ATOM 2039 C C . ILE A 1 268 ? -0.146 -3.466 -17.909 1.00 93.06 268 ILE A C 1
ATOM 2041 O O . ILE A 1 268 ? -0.496 -2.294 -18.017 1.00 93.06 268 ILE A O 1
ATOM 2045 N N . SER A 1 269 ? 1.109 -3.859 -18.115 1.00 93.62 269 SER A N 1
ATOM 2046 C CA . SER A 1 269 ? 2.197 -2.973 -18.535 1.00 93.62 269 SER A CA 1
ATOM 2047 C C . SER A 1 269 ? 2.719 -3.345 -19.920 1.00 93.62 269 SER A C 1
ATOM 2049 O O . SER A 1 269 ? 2.961 -4.514 -20.224 1.00 93.62 269 SER A O 1
ATOM 2051 N N . TRP A 1 270 ? 2.913 -2.343 -20.777 1.00 95.81 270 TRP A N 1
ATOM 2052 C CA . TRP A 1 270 ? 3.667 -2.473 -22.022 1.00 95.81 270 TRP A CA 1
ATOM 2053 C C . TRP A 1 270 ? 5.105 -2.032 -21.788 1.00 95.81 270 TRP A C 1
ATOM 2055 O O . TRP A 1 270 ? 5.382 -0.836 -21.775 1.00 95.81 270 TRP A O 1
ATOM 2065 N N . MET A 1 271 ? 6.025 -2.982 -21.639 1.00 93.69 271 MET A N 1
ATOM 2066 C CA . MET A 1 271 ? 7.404 -2.709 -21.233 1.00 93.69 271 MET A CA 1
ATOM 2067 C C . MET A 1 271 ? 8.416 -3.124 -22.304 1.00 93.69 271 MET A C 1
ATOM 2069 O O . MET A 1 271 ? 8.331 -4.207 -22.882 1.00 93.69 271 MET A O 1
ATOM 2073 N N . THR A 1 272 ? 9.393 -2.264 -22.575 1.00 92.38 272 THR A N 1
ATOM 2074 C CA . THR A 1 272 ? 10.515 -2.572 -23.480 1.00 92.38 272 THR A CA 1
ATOM 2075 C C . THR A 1 272 ? 11.552 -3.476 -22.802 1.00 92.38 272 THR A C 1
ATOM 2077 O O . THR A 1 272 ? 11.632 -3.519 -21.577 1.00 92.38 272 THR A O 1
ATOM 2080 N N . ASP A 1 273 ? 12.443 -4.113 -23.571 1.00 88.62 273 ASP A N 1
ATOM 2081 C CA . ASP A 1 273 ? 13.548 -4.918 -23.003 1.00 88.62 273 ASP A CA 1
ATOM 2082 C C . ASP A 1 273 ? 14.561 -4.088 -22.183 1.00 88.62 273 ASP A C 1
ATOM 2084 O O . ASP A 1 273 ? 15.428 -4.643 -21.515 1.00 88.62 273 ASP A O 1
ATOM 2088 N N . ARG A 1 274 ? 14.472 -2.751 -22.238 1.00 86.50 274 ARG A N 1
ATOM 2089 C CA . ARG A 1 274 ? 15.281 -1.828 -21.426 1.00 86.50 274 ARG A CA 1
ATOM 2090 C C . ARG A 1 274 ? 14.583 -1.371 -20.143 1.00 86.50 274 ARG A C 1
ATOM 2092 O O . ARG A 1 274 ? 15.185 -0.624 -19.382 1.00 86.50 274 ARG A O 1
ATOM 2099 N N . GLY A 1 275 ? 13.331 -1.772 -19.919 1.00 87.56 275 GLY A N 1
ATOM 2100 C CA . GLY A 1 275 ? 12.564 -1.425 -18.715 1.00 87.56 275 GLY A CA 1
ATOM 2101 C C . GLY A 1 275 ? 11.698 -0.187 -18.812 1.00 87.56 275 GLY A C 1
ATOM 2102 O O . GLY A 1 275 ? 10.978 0.105 -17.869 1.00 87.56 275 GLY A O 1
ATOM 2103 N N . LEU A 1 276 ? 11.704 0.517 -19.947 1.00 91.38 276 LEU A N 1
ATOM 2104 C CA . LEU A 1 276 ? 10.760 1.614 -20.164 1.00 91.38 276 LEU A CA 1
ATOM 2105 C C . LEU A 1 276 ? 9.338 1.057 -20.250 1.00 91.38 276 LEU A C 1
ATOM 2107 O O . LEU A 1 276 ? 9.059 0.249 -21.145 1.00 91.38 276 LEU A O 1
ATOM 2111 N N . ARG A 1 277 ? 8.457 1.513 -19.357 1.00 93.31 277 ARG A N 1
ATOM 2112 C CA . ARG A 1 277 ? 7.020 1.223 -19.378 1.00 93.31 277 ARG A CA 1
ATOM 2113 C C . ARG A 1 277 ? 6.310 2.241 -20.257 1.00 93.31 277 ARG A C 1
ATOM 2115 O O . ARG A 1 277 ? 6.206 3.409 -19.915 1.00 93.31 277 ARG A O 1
ATOM 2122 N N . LEU A 1 278 ? 5.866 1.835 -21.433 1.00 95.06 278 LEU A N 1
ATOM 2123 C CA . LEU A 1 278 ? 5.223 2.735 -22.389 1.00 95.06 278 LEU A CA 1
ATOM 2124 C C . LEU A 1 278 ? 3.802 3.092 -21.955 1.00 95.06 278 LEU A C 1
ATOM 2126 O O . LEU A 1 278 ? 3.332 4.199 -22.206 1.00 95.06 278 LEU A O 1
ATOM 2130 N N . ARG A 1 279 ? 3.114 2.131 -21.334 1.00 94.31 279 ARG A N 1
ATOM 2131 C CA . ARG A 1 279 ? 1.745 2.284 -20.858 1.00 94.31 279 ARG A CA 1
ATOM 2132 C C . ARG A 1 279 ? 1.431 1.248 -19.792 1.00 94.31 279 ARG A C 1
ATOM 2134 O O . ARG A 1 279 ? 1.549 0.056 -20.077 1.00 94.31 279 ARG A O 1
ATOM 2141 N N . ASP A 1 280 ? 0.929 1.709 -18.659 1.00 91.88 280 ASP A N 1
ATOM 2142 C CA . ASP A 1 280 ? 0.378 0.884 -17.591 1.00 91.88 280 ASP A CA 1
ATOM 2143 C C . ASP A 1 280 ? -1.138 1.096 -17.513 1.00 91.88 280 ASP A C 1
ATOM 2145 O O . ASP A 1 280 ? -1.626 2.203 -17.734 1.00 91.88 280 ASP A O 1
ATOM 2149 N N . GLN A 1 281 ? -1.890 0.029 -17.252 1.00 89.06 281 GLN A N 1
ATOM 2150 C CA . GLN A 1 281 ? -3.352 0.027 -17.160 1.00 89.06 281 GLN A CA 1
ATOM 2151 C C . GLN A 1 281 ? -3.774 -0.826 -15.969 1.00 89.06 281 GLN A C 1
ATOM 2153 O O . GLN A 1 281 ? -3.286 -1.944 -15.831 1.00 89.06 281 GLN A O 1
ATOM 2158 N N . ALA A 1 282 ? -4.702 -0.341 -15.156 1.00 84.31 282 ALA A N 1
ATOM 2159 C CA . ALA A 1 282 ? -5.327 -1.112 -14.085 1.00 84.31 282 ALA A CA 1
ATOM 2160 C C . ALA A 1 282 ? -6.840 -0.853 -14.069 1.00 84.31 282 ALA A C 1
ATOM 2162 O O . ALA A 1 282 ? -7.309 0.131 -14.653 1.00 84.31 282 ALA A O 1
ATOM 2163 N N . LEU A 1 283 ? -7.590 -1.749 -13.415 1.00 78.94 283 LEU A N 1
ATOM 2164 C CA . LEU A 1 283 ? -9.049 -1.663 -13.263 1.00 78.94 283 LEU A CA 1
ATOM 2165 C C . LEU A 1 283 ? -9.792 -1.407 -14.585 1.00 78.94 283 LEU A C 1
ATOM 2167 O O . LEU A 1 283 ? -10.449 -0.384 -14.745 1.00 78.94 283 LEU A O 1
ATOM 2171 N N . GLU A 1 284 ? -9.643 -2.295 -15.567 1.00 79.94 284 GLU A N 1
ATOM 2172 C CA . GLU A 1 284 ? -10.367 -2.184 -16.847 1.00 79.94 284 GLU A CA 1
ATOM 2173 C C . GLU A 1 284 ? -10.211 -0.813 -17.556 1.00 79.94 284 GLU A C 1
ATOM 2175 O O . GLU A 1 284 ? -11.124 -0.344 -18.230 1.00 79.94 284 GLU A O 1
ATOM 2180 N N . ASN A 1 285 ? -9.024 -0.193 -17.460 1.00 82.25 285 ASN A N 1
ATOM 2181 C CA . ASN A 1 285 ? -8.663 1.142 -17.981 1.00 82.25 285 ASN A CA 1
ATOM 2182 C C . ASN A 1 285 ? -9.150 2.353 -17.176 1.00 82.25 285 ASN A C 1
ATOM 2184 O O . ASN A 1 285 ? -8.964 3.483 -17.636 1.00 82.25 285 ASN A O 1
ATOM 2188 N N . LEU A 1 286 ? -9.707 2.170 -15.979 1.00 79.88 286 LEU A N 1
ATOM 2189 C CA . LEU A 1 286 ? -10.017 3.308 -15.111 1.00 79.88 286 LEU A CA 1
ATOM 2190 C C . LEU A 1 286 ? -8.767 4.071 -14.698 1.00 79.88 286 LEU A C 1
ATOM 2192 O O . LEU A 1 286 ? -8.824 5.292 -14.575 1.00 79.88 286 LEU A O 1
ATOM 2196 N N . MET A 1 287 ? -7.645 3.369 -14.542 1.00 82.12 287 MET A N 1
ATOM 2197 C CA . MET A 1 287 ? -6.346 3.968 -14.272 1.00 82.12 287 MET A CA 1
ATOM 2198 C C . MET A 1 287 ? -5.382 3.659 -15.405 1.00 82.12 287 MET A C 1
ATOM 2200 O O . MET A 1 287 ? -5.196 2.499 -15.781 1.00 82.12 287 MET A O 1
ATOM 2204 N N . VAL A 1 288 ? -4.744 4.701 -15.926 1.00 88.44 288 VAL A N 1
ATOM 2205 C CA . VAL A 1 288 ? -3.724 4.584 -16.963 1.00 88.44 288 VAL A CA 1
ATOM 2206 C C . VAL A 1 288 ? -2.534 5.456 -16.593 1.00 88.44 288 VAL A C 1
ATOM 2208 O O . VAL A 1 288 ? -2.711 6.615 -16.231 1.00 88.44 288 VAL A O 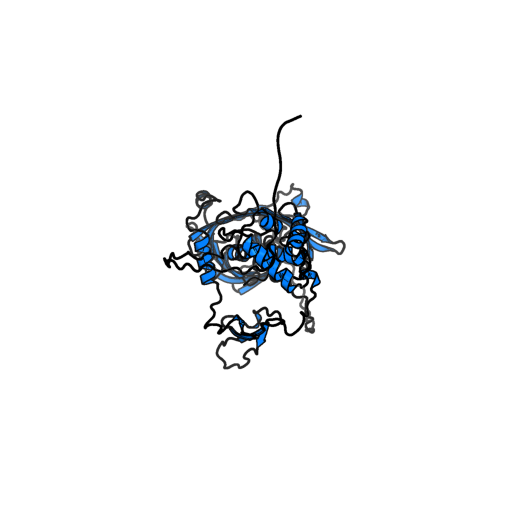1
ATOM 2211 N N . ALA A 1 289 ? -1.323 4.928 -16.741 1.00 90.56 289 ALA A N 1
ATOM 2212 C CA . ALA A 1 289 ? -0.122 5.748 -16.815 1.00 90.56 289 ALA A CA 1
ATOM 2213 C C . ALA A 1 289 ? 0.483 5.623 -18.217 1.00 90.56 289 ALA A C 1
ATOM 2215 O O . ALA A 1 289 ? 0.662 4.513 -18.717 1.00 90.56 289 ALA A O 1
ATOM 2216 N N . GLU A 1 290 ? 0.794 6.740 -18.867 1.00 93.19 290 GLU A N 1
ATOM 2217 C CA . GLU A 1 290 ? 1.374 6.771 -20.216 1.00 93.19 290 GLU A CA 1
ATOM 2218 C C . GLU A 1 290 ? 2.720 7.474 -20.190 1.00 93.19 290 GLU A C 1
ATOM 2220 O O . GLU A 1 290 ? 2.861 8.492 -19.522 1.00 93.19 290 GLU A O 1
ATOM 2225 N N . ILE A 1 291 ? 3.710 6.945 -20.911 1.00 93.94 291 ILE A N 1
ATOM 2226 C CA . ILE A 1 291 ? 5.027 7.582 -20.993 1.00 93.94 291 ILE A CA 1
ATOM 2227 C C . ILE A 1 291 ? 4.927 8.986 -21.610 1.00 93.94 291 ILE A C 1
ATOM 2229 O O . ILE A 1 291 ? 4.311 9.173 -22.658 1.00 93.94 291 ILE A O 1
ATOM 2233 N N . GLU A 1 292 ? 5.584 9.953 -20.976 1.00 93.56 292 GLU A N 1
ATOM 2234 C CA . GLU A 1 292 ? 5.644 11.354 -21.401 1.00 93.56 292 GLU A CA 1
ATOM 2235 C C . GLU A 1 292 ? 7.100 11.834 -21.451 1.00 93.56 292 GLU A C 1
ATOM 2237 O O . GLU A 1 292 ? 8.010 11.229 -20.873 1.00 93.56 292 GLU A O 1
ATOM 2242 N N . SER A 1 293 ? 7.346 12.924 -22.172 1.00 91.19 293 SER A N 1
ATOM 2243 C CA . SER A 1 293 ? 8.633 13.613 -22.132 1.00 91.19 293 SER A CA 1
ATOM 2244 C C . SER A 1 293 ? 8.795 14.415 -20.835 1.00 91.19 293 SER A C 1
ATOM 2246 O O . SER A 1 293 ? 7.821 14.847 -20.217 1.00 91.19 293 SER A O 1
ATOM 2248 N N . ALA A 1 294 ? 10.044 14.683 -20.443 1.00 87.81 294 ALA A N 1
ATOM 2249 C CA . ALA A 1 294 ? 10.334 15.562 -19.308 1.00 87.81 294 ALA A CA 1
ATOM 2250 C C . ALA A 1 294 ? 9.738 16.972 -19.496 1.00 87.81 294 ALA A C 1
ATOM 2252 O O . ALA A 1 294 ? 9.320 17.603 -18.528 1.00 87.81 294 ALA A O 1
ATOM 2253 N N . GLU A 1 295 ? 9.668 17.455 -20.741 1.00 85.12 295 GLU A N 1
ATOM 2254 C CA . GLU A 1 295 ? 9.054 18.741 -21.069 1.00 85.12 295 GLU A CA 1
ATOM 2255 C C . GLU A 1 295 ? 7.548 18.717 -20.777 1.00 85.12 295 GLU A C 1
ATOM 2257 O O . GLU A 1 295 ? 7.086 19.542 -19.992 1.00 85.12 295 GLU A O 1
ATOM 2262 N N . GLU A 1 296 ? 6.805 17.738 -21.305 1.00 83.62 296 GLU A N 1
ATOM 2263 C CA . GLU A 1 296 ? 5.362 17.568 -21.050 1.00 83.62 296 GLU A CA 1
ATOM 2264 C C . GLU A 1 296 ? 5.046 17.419 -19.556 1.00 83.62 296 GLU A C 1
ATOM 2266 O O . GLU A 1 296 ? 4.099 18.034 -19.065 1.00 83.62 296 GLU A O 1
ATOM 2271 N N . ALA A 1 297 ? 5.873 16.670 -18.819 1.00 82.44 297 ALA A N 1
ATOM 2272 C CA . ALA A 1 297 ? 5.736 16.512 -17.374 1.00 82.44 297 ALA A CA 1
ATOM 2273 C C . ALA A 1 297 ? 6.026 17.815 -16.603 1.00 82.44 297 ALA A C 1
ATOM 2275 O O . ALA A 1 297 ? 5.393 18.078 -15.585 1.00 82.44 297 ALA A O 1
ATOM 2276 N N . SER A 1 298 ? 6.960 18.648 -17.078 1.00 75.44 298 SER A N 1
ATOM 2277 C CA . SER A 1 298 ? 7.334 19.915 -16.426 1.00 75.44 298 SER A CA 1
ATOM 2278 C C . SER A 1 298 ? 6.323 21.049 -16.623 1.00 75.44 298 SER A C 1
ATOM 2280 O O . SER A 1 298 ? 6.270 21.970 -15.810 1.00 75.44 298 SER A O 1
ATOM 2282 N N . GLN A 1 299 ? 5.495 20.981 -17.672 1.00 69.31 299 GLN A N 1
ATOM 2283 C CA . GLN A 1 299 ? 4.420 21.956 -17.921 1.00 69.31 299 GLN A CA 1
ATOM 2284 C C . GLN A 1 299 ? 3.244 21.812 -16.946 1.00 69.31 299 GLN A C 1
ATOM 2286 O O . GLN A 1 299 ? 2.265 22.556 -17.009 1.00 69.31 299 GLN A O 1
ATOM 2291 N N . VAL A 1 300 ? 3.333 20.844 -16.042 1.00 66.38 300 VAL A N 1
ATOM 2292 C CA . VAL A 1 300 ? 2.276 20.447 -15.137 1.00 66.38 300 VAL A CA 1
ATOM 2293 C C . VAL A 1 300 ? 2.695 20.740 -13.707 1.00 66.38 300 VAL A C 1
ATOM 2295 O O . VAL A 1 300 ? 3.707 20.239 -13.225 1.00 66.38 300 VAL A O 1
ATOM 2298 N N . SER A 1 301 ? 1.900 21.553 -13.008 1.00 62.00 301 SER A N 1
ATOM 2299 C CA . SER A 1 301 ? 2.134 21.793 -11.585 1.00 62.00 301 SER A CA 1
ATOM 2300 C C . SER A 1 301 ? 1.857 20.505 -10.790 1.00 62.00 301 SER A C 1
ATOM 2302 O O . SER A 1 301 ? 0.762 19.955 -10.918 1.00 62.00 301 SER A O 1
ATOM 2304 N N . PRO A 1 302 ? 2.779 20.049 -9.918 1.00 52.47 302 PRO A N 1
ATOM 2305 C CA . PRO A 1 302 ? 2.556 18.907 -9.020 1.00 52.47 302 PRO A CA 1
ATOM 2306 C C . PRO A 1 302 ? 1.388 19.104 -8.034 1.00 52.47 302 PRO A C 1
ATOM 2308 O O . PRO A 1 302 ? 0.899 18.160 -7.420 1.00 52.47 302 PRO A O 1
ATOM 2311 N N . MET A 1 303 ? 0.939 20.348 -7.862 1.00 53.94 303 MET A N 1
ATOM 2312 C CA . MET A 1 303 ? -0.234 20.720 -7.066 1.00 53.94 303 MET A CA 1
ATOM 2313 C C . MET A 1 303 ? -1.328 21.344 -7.943 1.00 53.94 303 MET A C 1
ATOM 2315 O O . MET A 1 303 ? -2.128 22.141 -7.457 1.00 53.94 303 MET A O 1
ATOM 2319 N N . ALA A 1 304 ? -1.335 21.058 -9.250 1.00 54.41 304 ALA A N 1
ATOM 2320 C CA . ALA A 1 304 ? -2.411 21.502 -10.124 1.00 54.41 304 ALA A CA 1
ATOM 2321 C C . ALA A 1 304 ? -3.748 20.960 -9.605 1.00 54.41 304 ALA A C 1
ATOM 2323 O O . ALA A 1 304 ? -3.919 19.755 -9.419 1.00 54.41 304 ALA A O 1
ATOM 2324 N N . ASP A 1 305 ? -4.696 21.869 -9.398 1.00 53.62 305 ASP A N 1
ATOM 2325 C CA . ASP A 1 305 ? -6.101 21.516 -9.288 1.00 53.62 305 ASP A CA 1
ATOM 2326 C C . ASP A 1 305 ? -6.566 21.108 -10.692 1.00 53.62 305 ASP A C 1
ATOM 2328 O O . ASP A 1 305 ? -6.698 21.944 -11.589 1.00 53.62 305 ASP A O 1
ATOM 2332 N N . TRP A 1 306 ? -6.720 19.803 -10.916 1.00 50.28 306 TRP A N 1
ATOM 2333 C CA . TRP A 1 306 ? -7.021 19.219 -12.228 1.00 50.28 306 TRP A CA 1
ATOM 2334 C C . TRP A 1 306 ? -8.471 19.445 -12.692 1.00 50.28 306 TRP A C 1
ATOM 2336 O O . TRP A 1 306 ? -8.931 18.809 -13.637 1.00 50.28 306 TRP A O 1
ATOM 2346 N N . GLY A 1 307 ? -9.194 20.384 -12.073 1.00 42.44 307 GLY A N 1
ATOM 2347 C CA . GLY A 1 307 ? -10.397 21.005 -12.634 1.00 42.44 307 GLY A CA 1
ATOM 2348 C C . GLY A 1 307 ? -11.677 20.165 -12.581 1.00 42.44 307 GLY A C 1
ATOM 2349 O O . GLY A 1 307 ? -12.744 20.678 -12.918 1.00 42.44 307 GLY A O 1
ATOM 2350 N N . SER A 1 308 ? -11.613 18.915 -12.127 1.00 48.78 308 SER A N 1
ATOM 2351 C CA . SER A 1 308 ? -12.769 18.165 -11.633 1.00 48.78 308 SER A CA 1
ATOM 2352 C C . SER A 1 308 ? -12.752 18.217 -10.110 1.00 48.78 308 SER A C 1
ATOM 2354 O O . SER A 1 308 ? -11.722 17.874 -9.530 1.00 48.78 308 SER A O 1
ATOM 2356 N N . ASP A 1 309 ? -13.868 18.599 -9.470 1.00 56.38 309 ASP A N 1
ATOM 2357 C CA . ASP A 1 309 ? -14.074 18.382 -8.029 1.00 56.38 309 ASP A CA 1
ATOM 2358 C C . ASP A 1 309 ? -13.642 16.929 -7.774 1.00 56.38 309 ASP A C 1
ATOM 2360 O O . ASP A 1 309 ? -14.203 16.013 -8.374 1.00 56.38 309 ASP A O 1
ATOM 2364 N N . ILE A 1 310 ? -12.555 16.699 -7.028 1.00 54.16 310 ILE A N 1
ATOM 2365 C CA . ILE A 1 310 ? -11.994 15.345 -6.840 1.00 54.16 310 ILE A CA 1
ATOM 2366 C C . ILE A 1 310 ? -13.082 14.423 -6.254 1.00 54.16 310 ILE A C 1
ATOM 2368 O O . ILE A 1 310 ? -13.170 13.229 -6.549 1.00 54.16 310 ILE A O 1
ATOM 2372 N N . SER A 1 311 ? -13.994 15.051 -5.513 1.00 57.56 311 SER A N 1
ATOM 2373 C CA . SER A 1 311 ? -15.265 14.522 -5.051 1.00 57.56 311 SER A CA 1
ATOM 2374 C C . SER A 1 311 ? -16.163 13.945 -6.154 1.00 57.56 311 SER A C 1
ATOM 2376 O O . SER A 1 311 ? -16.896 13.003 -5.916 1.00 57.56 311 SER A O 1
ATOM 2378 N N . ASP A 1 312 ? -16.177 14.488 -7.362 1.00 62.09 312 ASP A N 1
ATOM 2379 C CA . ASP A 1 312 ? -17.016 13.982 -8.449 1.00 62.09 312 ASP A CA 1
ATOM 2380 C C . ASP A 1 312 ? -16.334 12.806 -9.172 1.00 62.09 312 ASP A C 1
ATOM 2382 O O . ASP A 1 312 ? -16.989 11.808 -9.469 1.00 62.09 312 ASP A O 1
ATOM 2386 N N . LEU A 1 313 ? -15.012 12.860 -9.390 1.00 62.75 313 LEU A N 1
ATOM 2387 C CA . LEU A 1 313 ? -14.252 11.748 -9.985 1.00 62.75 313 LEU A CA 1
ATOM 2388 C C . LEU A 1 313 ? -14.351 10.479 -9.131 1.00 62.75 313 LEU A C 1
ATOM 2390 O O . LEU A 1 313 ? -14.623 9.391 -9.635 1.00 62.75 313 LEU A O 1
ATOM 2394 N N . MET A 1 314 ? -14.167 10.619 -7.823 1.00 61.41 314 MET A N 1
ATOM 2395 C CA . MET A 1 314 ? -14.222 9.484 -6.911 1.00 61.41 314 MET A CA 1
ATOM 2396 C C . MET A 1 314 ? -15.665 8.984 -6.703 1.00 61.41 314 MET A C 1
ATOM 2398 O O . MET A 1 314 ? -15.861 7.793 -6.464 1.00 61.41 314 MET A O 1
ATOM 2402 N N . LEU A 1 315 ? -16.682 9.847 -6.869 1.00 64.50 315 LEU A N 1
ATOM 2403 C CA . LEU A 1 315 ? -18.097 9.444 -6.810 1.00 64.50 315 LEU A CA 1
ATOM 2404 C C . LEU A 1 315 ? -18.375 8.521 -7.991 1.00 64.50 315 LEU A C 1
ATOM 2406 O O . LEU A 1 315 ? -18.994 7.473 -7.822 1.00 64.50 315 LEU A O 1
ATOM 2410 N N . ASN A 1 316 ? -17.848 8.885 -9.162 1.00 66.44 316 ASN A N 1
ATOM 2411 C CA . ASN A 1 316 ? -17.946 8.067 -10.360 1.00 66.44 316 ASN A CA 1
ATOM 2412 C C . ASN A 1 316 ? -17.220 6.728 -10.182 1.00 66.44 316 ASN A C 1
ATOM 2414 O O . ASN A 1 316 ? -17.794 5.699 -10.518 1.00 66.44 316 ASN A O 1
ATOM 2418 N N . LEU A 1 317 ? -16.010 6.715 -9.605 1.00 68.69 317 LEU A N 1
ATOM 2419 C CA . LEU A 1 317 ? -15.273 5.468 -9.354 1.00 68.69 317 LEU A CA 1
ATOM 2420 C C . LEU A 1 317 ? -16.018 4.535 -8.395 1.00 68.69 317 LEU A C 1
ATOM 2422 O O . LEU A 1 317 ? -16.092 3.338 -8.645 1.00 68.69 317 LEU A O 1
ATOM 2426 N N . ILE A 1 318 ? -16.611 5.055 -7.319 1.00 70.19 318 ILE A N 1
ATOM 2427 C CA . ILE A 1 318 ? -17.419 4.235 -6.404 1.00 70.19 318 ILE A CA 1
ATOM 2428 C C . ILE A 1 318 ? -18.676 3.725 -7.103 1.00 70.19 318 ILE A C 1
ATOM 2430 O O . ILE A 1 318 ? -19.043 2.563 -6.942 1.00 70.19 318 ILE A O 1
ATOM 2434 N N . ASP A 1 319 ? -19.340 4.567 -7.892 1.00 73.75 319 ASP A N 1
ATOM 2435 C CA . ASP A 1 319 ? -20.514 4.152 -8.654 1.00 73.75 319 ASP A CA 1
ATOM 2436 C C . ASP A 1 319 ? -20.199 3.068 -9.694 1.00 73.75 319 ASP A C 1
ATOM 2438 O O . ASP A 1 319 ? -21.066 2.230 -9.963 1.00 73.75 319 ASP A O 1
ATOM 2442 N N . GLU A 1 320 ? -18.980 3.064 -10.230 1.00 74.19 320 GLU A N 1
ATOM 2443 C CA . GLU A 1 320 ? -18.488 2.099 -11.212 1.00 74.19 320 GLU A CA 1
ATOM 2444 C C . GLU A 1 320 ? -17.986 0.798 -10.569 1.00 74.19 320 GLU A C 1
ATOM 2446 O O . GLU A 1 320 ? -18.270 -0.284 -11.079 1.00 74.19 320 GLU A O 1
ATOM 2451 N N . LEU A 1 321 ? -17.319 0.882 -9.413 1.00 74.94 321 LEU A N 1
ATOM 2452 C CA . LEU A 1 321 ? -16.738 -0.267 -8.709 1.00 74.94 321 LEU A CA 1
ATOM 2453 C C . LEU A 1 321 ? -17.697 -0.945 -7.719 1.00 74.94 321 LEU A C 1
ATOM 2455 O O . LEU A 1 321 ? -17.421 -2.056 -7.265 1.00 74.94 321 LEU A O 1
ATOM 2459 N N . LYS A 1 322 ? -18.820 -0.312 -7.349 1.00 79.56 322 LYS A N 1
ATOM 2460 C CA . LYS A 1 322 ? -19.752 -0.900 -6.376 1.00 79.56 322 LYS A CA 1
ATOM 2461 C C . LYS A 1 322 ? -20.366 -2.202 -6.889 1.00 79.56 322 LYS A C 1
ATOM 2463 O O . LYS A 1 322 ? -20.897 -2.286 -7.999 1.00 79.56 322 LYS A O 1
ATOM 2468 N N . VAL A 1 323 ? -20.430 -3.193 -6.004 1.00 80.69 323 VAL A N 1
ATOM 2469 C CA . VAL A 1 323 ? -21.195 -4.418 -6.250 1.00 80.69 323 VAL A CA 1
ATOM 2470 C C . VAL A 1 323 ? -22.691 -4.083 -6.248 1.00 80.69 323 VAL A C 1
ATOM 2472 O O . VAL A 1 323 ? -23.267 -3.679 -5.236 1.00 80.69 323 VAL A O 1
ATOM 2475 N N . GLN A 1 324 ? -23.340 -4.235 -7.403 1.00 81.19 324 GLN A N 1
ATOM 2476 C CA . GLN A 1 324 ? -24.751 -3.890 -7.575 1.00 81.19 324 GLN A CA 1
ATOM 2477 C C . GLN A 1 324 ? -25.657 -4.948 -6.932 1.00 81.19 324 GLN A C 1
ATOM 2479 O O . GLN A 1 324 ? -25.718 -6.092 -7.382 1.00 81.19 324 GLN A O 1
ATOM 2484 N N . LEU A 1 325 ? -26.429 -4.556 -5.915 1.00 85.62 325 LEU A N 1
ATOM 2485 C CA . LEU A 1 325 ? -27.458 -5.420 -5.338 1.00 85.62 325 LEU A CA 1
ATOM 2486 C C . LEU A 1 325 ? -28.716 -5.418 -6.216 1.00 85.62 325 LEU A C 1
ATOM 2488 O O . LEU A 1 325 ? -29.390 -4.395 -6.359 1.00 85.62 325 LEU A O 1
ATOM 2492 N N . GLN A 1 326 ? -29.087 -6.585 -6.741 1.00 85.88 326 GLN A N 1
ATOM 2493 C CA . GLN A 1 326 ? -30.376 -6.765 -7.404 1.00 85.88 326 GLN A CA 1
ATOM 2494 C C . GLN A 1 326 ? -31.486 -7.001 -6.367 1.00 85.88 326 GLN A C 1
ATOM 2496 O O . GLN A 1 326 ? -31.421 -7.918 -5.551 1.00 85.88 326 GLN A O 1
ATOM 2501 N N . GLY A 1 327 ? -32.535 -6.173 -6.405 1.00 85.75 327 GLY A N 1
ATOM 2502 C CA . GLY A 1 327 ? -33.688 -6.268 -5.504 1.00 85.75 327 GLY A CA 1
ATOM 2503 C C . GLY A 1 327 ? -33.648 -5.290 -4.324 1.00 85.75 327 GLY A C 1
ATOM 2504 O O . GLY A 1 327 ? -32.903 -4.315 -4.306 1.00 85.75 327 GLY A O 1
ATOM 2505 N N . ARG A 1 328 ? -34.528 -5.500 -3.339 1.00 86.38 328 ARG A N 1
ATOM 2506 C CA . ARG A 1 328 ? -34.603 -4.692 -2.110 1.00 86.38 328 ARG A CA 1
ATOM 2507 C C . ARG A 1 328 ? -34.743 -5.608 -0.910 1.00 86.38 328 ARG A C 1
ATOM 2509 O O . ARG A 1 328 ? -35.546 -6.531 -0.961 1.00 86.38 328 ARG A O 1
ATOM 2516 N N . ILE A 1 329 ? -34.047 -5.296 0.182 1.00 87.88 329 ILE A N 1
ATOM 2517 C CA . ILE A 1 329 ? -34.204 -6.006 1.457 1.00 87.88 329 ILE A CA 1
ATOM 2518 C C . ILE A 1 329 ? -35.518 -5.547 2.113 1.00 87.88 329 ILE A C 1
ATOM 2520 O O . ILE A 1 329 ? -35.608 -4.393 2.549 1.00 87.88 329 ILE A O 1
ATOM 2524 N N . PRO A 1 330 ? -36.557 -6.397 2.205 1.00 83.69 330 PRO A N 1
ATOM 2525 C CA . PRO A 1 330 ? -37.811 -6.018 2.840 1.00 83.69 330 PRO A CA 1
ATOM 2526 C C . PRO A 1 330 ? -37.615 -5.922 4.354 1.00 83.69 330 PRO A C 1
ATOM 2528 O O . PRO A 1 330 ? -37.044 -6.819 4.966 1.00 83.69 330 PRO A O 1
ATOM 2531 N N . GLN A 1 331 ? -38.112 -4.847 4.974 1.00 87.12 331 GLN A N 1
ATOM 2532 C CA . GLN A 1 331 ? -38.027 -4.630 6.429 1.00 87.12 331 GLN A CA 1
ATOM 2533 C C . GLN A 1 331 ? -36.615 -4.916 7.002 1.00 87.12 331 GLN A C 1
ATOM 2535 O O . GLN A 1 331 ? -36.477 -5.768 7.882 1.00 87.12 331 GLN A O 1
ATOM 2540 N N . PRO A 1 332 ? -35.559 -4.196 6.569 1.00 85.81 332 PRO A N 1
ATOM 2541 C CA . PRO A 1 332 ? -34.161 -4.557 6.842 1.00 85.81 332 PRO A CA 1
ATOM 2542 C C . PRO A 1 332 ? -33.840 -4.698 8.337 1.00 85.81 332 PRO A C 1
ATOM 2544 O O . PRO A 1 332 ? -33.102 -5.591 8.730 1.00 85.81 332 PRO A O 1
ATOM 2547 N N . ARG A 1 333 ? -34.483 -3.900 9.202 1.00 84.81 333 ARG A N 1
ATOM 2548 C CA . ARG A 1 333 ? -34.316 -3.971 10.668 1.00 84.81 333 ARG A CA 1
ATOM 2549 C C . ARG A 1 333 ? -34.904 -5.234 11.319 1.00 84.81 333 ARG A C 1
ATOM 2551 O O . ARG A 1 333 ? -34.633 -5.494 12.486 1.00 84.81 333 ARG A O 1
ATOM 2558 N N . ARG A 1 334 ? -35.759 -5.977 10.609 1.00 86.00 334 ARG A N 1
ATOM 2559 C CA . ARG A 1 334 ? -36.358 -7.249 11.058 1.00 86.00 334 ARG A CA 1
ATOM 2560 C C . ARG A 1 334 ? -35.738 -8.459 10.362 1.00 86.00 334 ARG A C 1
ATOM 2562 O O . ARG A 1 334 ? -36.042 -9.586 10.756 1.00 86.00 334 ARG A O 1
ATOM 2569 N N . CYS A 1 335 ? -34.900 -8.230 9.352 1.00 85.88 335 CYS A N 1
ATOM 2570 C CA . CYS A 1 335 ? -34.164 -9.277 8.670 1.00 85.88 335 CYS A CA 1
ATOM 2571 C C . CYS A 1 335 ? -33.247 -9.986 9.677 1.00 85.88 335 CYS A C 1
ATOM 2573 O O . CYS A 1 335 ? -32.574 -9.338 10.477 1.00 85.88 335 CYS A O 1
ATOM 2575 N N . LYS A 1 336 ? -33.266 -11.321 9.681 1.00 83.44 336 LYS A N 1
ATOM 2576 C CA . LYS A 1 336 ? -32.415 -12.144 10.558 1.00 83.44 336 LYS A CA 1
ATOM 2577 C C . LYS A 1 336 ? -31.310 -12.864 9.792 1.00 83.44 336 LYS A C 1
ATOM 2579 O O . LYS A 1 336 ? -30.283 -13.178 10.382 1.00 83.44 336 LYS A O 1
ATOM 2584 N N . ARG A 1 337 ? -31.557 -13.149 8.515 1.00 86.00 337 ARG A N 1
ATOM 2585 C CA . ARG A 1 337 ? -30.667 -13.856 7.596 1.00 86.00 337 ARG A CA 1
ATOM 2586 C C . ARG A 1 337 ? -30.862 -13.263 6.211 1.00 86.00 337 ARG A C 1
ATOM 2588 O O . ARG A 1 337 ? -32.006 -13.023 5.818 1.00 86.00 337 ARG A O 1
ATOM 2595 N N . LEU A 1 338 ? -29.768 -13.041 5.504 1.00 88.81 338 LEU A N 1
ATOM 2596 C CA . LEU A 1 338 ? -29.754 -12.593 4.121 1.00 88.81 338 LEU A CA 1
ATOM 2597 C C . LEU A 1 338 ? -29.112 -13.695 3.279 1.00 88.81 338 LEU A C 1
ATOM 2599 O O . LEU A 1 338 ? -28.012 -14.131 3.590 1.00 88.81 338 LEU A O 1
ATOM 2603 N N . LEU A 1 339 ? -29.808 -14.154 2.244 1.00 88.50 339 LEU A N 1
ATOM 2604 C CA . LEU A 1 339 ? -29.252 -15.072 1.255 1.00 88.50 339 LEU A CA 1
ATOM 2605 C C . LEU A 1 339 ? -28.984 -14.265 -0.011 1.00 88.50 339 LEU A C 1
ATOM 2607 O O . LEU A 1 339 ? -29.911 -13.671 -0.564 1.00 88.50 339 LEU A O 1
ATOM 2611 N N . LEU A 1 340 ? -27.723 -14.208 -0.421 1.00 87.81 340 LEU A N 1
ATOM 2612 C CA . LEU A 1 340 ? -27.265 -13.479 -1.595 1.00 87.81 340 LEU A CA 1
ATOM 2613 C C . LEU A 1 340 ? -26.792 -14.469 -2.647 1.00 87.81 340 LEU A C 1
ATOM 2615 O O . LEU A 1 340 ? -26.075 -15.410 -2.324 1.00 87.81 340 LEU A O 1
ATOM 2619 N N . GLU A 1 341 ? -27.175 -14.238 -3.896 1.00 88.00 341 GLU A N 1
ATOM 2620 C CA . GLU A 1 341 ? -26.583 -14.906 -5.050 1.00 88.00 341 GLU A CA 1
ATOM 2621 C C . GLU A 1 341 ? -25.476 -14.009 -5.606 1.00 88.00 341 GLU A C 1
ATOM 2623 O O . GLU A 1 341 ? -25.702 -12.827 -5.868 1.00 88.00 341 GLU A O 1
ATOM 2628 N N . VAL A 1 342 ? -24.275 -14.563 -5.736 1.00 86.00 342 VAL A N 1
ATOM 2629 C CA . VAL A 1 342 ? -23.074 -13.856 -6.180 1.00 86.00 342 VAL A CA 1
ATOM 2630 C C . VAL A 1 342 ? -22.576 -14.506 -7.459 1.00 86.00 342 VAL A C 1
ATOM 2632 O O . VAL A 1 342 ? -22.365 -15.713 -7.509 1.00 86.00 342 VAL A O 1
ATOM 2635 N N . SER A 1 343 ? -22.373 -13.703 -8.496 1.00 83.81 343 SER A N 1
ATOM 2636 C CA . SER A 1 343 ? -21.895 -14.138 -9.810 1.00 83.81 343 SER A CA 1
ATOM 2637 C C . SER A 1 343 ? -20.757 -13.242 -10.290 1.00 83.81 343 SER A C 1
ATOM 2639 O O . SER A 1 343 ? -20.631 -12.115 -9.823 1.00 83.81 343 SER A O 1
ATOM 2641 N N . GLY A 1 344 ? -19.979 -13.707 -11.268 1.00 78.81 344 GLY A N 1
ATOM 2642 C CA . GLY A 1 344 ? -18.892 -12.926 -11.875 1.00 78.81 344 GLY A CA 1
ATOM 2643 C C . GLY A 1 344 ? -17.514 -13.149 -11.245 1.00 78.81 344 GLY A C 1
ATOM 2644 O O . GLY A 1 344 ? -16.528 -12.706 -11.819 1.00 78.81 344 GLY A O 1
ATOM 2645 N N . ILE A 1 345 ? -17.434 -13.890 -10.134 1.00 79.12 345 ILE A N 1
ATOM 2646 C CA . ILE A 1 345 ? -16.185 -14.280 -9.457 1.00 79.12 345 ILE A CA 1
ATOM 2647 C C . ILE A 1 345 ? -16.210 -15.766 -9.070 1.00 79.12 345 ILE A C 1
ATOM 2649 O O . ILE A 1 345 ? -17.281 -16.383 -9.045 1.00 79.12 345 ILE A O 1
ATOM 2653 N N . SER A 1 346 ? -15.049 -16.353 -8.763 1.00 77.81 346 SER A N 1
ATOM 2654 C CA . SER A 1 346 ? -14.978 -17.718 -8.230 1.00 77.81 346 SER A CA 1
ATOM 2655 C C . SER A 1 346 ? -15.414 -17.738 -6.759 1.00 77.81 346 SER A C 1
ATOM 2657 O O . SER A 1 346 ? -15.023 -16.850 -6.003 1.00 77.81 346 SER A O 1
ATOM 2659 N N . PRO A 1 347 ? -16.125 -18.781 -6.283 1.00 76.75 347 PRO A N 1
ATOM 2660 C CA . PRO A 1 347 ? -16.406 -18.948 -4.854 1.00 76.75 347 PRO A CA 1
ATOM 2661 C C . PRO A 1 347 ? -15.142 -18.993 -3.982 1.00 76.75 347 PRO A C 1
ATOM 2663 O O . PRO A 1 347 ? -15.213 -18.724 -2.789 1.00 76.75 347 PRO A O 1
ATOM 2666 N N . ARG A 1 348 ? -13.994 -19.360 -4.572 1.00 75.94 348 ARG A N 1
ATOM 2667 C CA . ARG A 1 348 ? -12.692 -19.413 -3.890 1.00 75.94 348 ARG A CA 1
ATOM 2668 C C . ARG A 1 348 ? -12.110 -18.031 -3.598 1.00 75.94 348 ARG A C 1
ATOM 2670 O O . ARG A 1 348 ? -11.271 -17.925 -2.715 1.00 75.94 348 ARG A O 1
ATOM 2677 N N . ASP A 1 349 ? -12.560 -17.011 -4.323 1.00 74.12 349 ASP A N 1
ATOM 2678 C CA . ASP A 1 349 ? -12.058 -15.640 -4.195 1.00 74.12 349 ASP A CA 1
ATOM 2679 C C . ASP A 1 349 ? -12.823 -14.863 -3.109 1.00 74.12 349 ASP A C 1
ATOM 2681 O O . ASP A 1 349 ? -12.479 -13.729 -2.785 1.00 74.12 349 ASP A O 1
ATOM 2685 N N . VAL A 1 350 ? -13.876 -15.458 -2.534 1.00 76.88 350 VAL A N 1
ATOM 2686 C CA . VAL A 1 350 ? -14.657 -14.837 -1.464 1.00 76.88 350 VAL A CA 1
ATOM 2687 C C . VAL A 1 350 ? -14.064 -15.163 -0.108 1.00 76.88 350 VAL A C 1
ATOM 2689 O O . VAL A 1 350 ? -14.068 -16.309 0.339 1.00 76.88 350 VAL A O 1
ATOM 2692 N N . VAL A 1 351 ? -13.652 -14.112 0.593 1.00 73.25 351 VAL A N 1
ATOM 2693 C CA . VAL A 1 351 ? -13.282 -14.187 2.004 1.00 73.25 351 VAL A CA 1
ATOM 2694 C C . VAL A 1 351 ? -14.560 -14.212 2.841 1.00 73.25 351 VAL A C 1
ATOM 2696 O O . VAL A 1 351 ? -15.231 -13.193 2.990 1.00 73.25 351 VAL A O 1
ATOM 2699 N N . VAL A 1 352 ? -14.909 -15.380 3.380 1.00 75.88 352 VAL A N 1
ATOM 2700 C CA . VAL A 1 352 ? -15.964 -15.518 4.394 1.00 75.88 352 VAL A CA 1
ATOM 2701 C C . VAL A 1 352 ? -15.328 -15.584 5.777 1.00 75.88 352 VAL A C 1
ATOM 2703 O O . VAL A 1 352 ? -14.352 -16.297 5.983 1.00 75.88 352 VAL A O 1
ATOM 2706 N N . ASP A 1 353 ? -15.891 -14.856 6.738 1.00 70.25 353 ASP A N 1
ATOM 2707 C CA . ASP A 1 353 ? -15.406 -14.877 8.124 1.00 70.25 353 ASP A CA 1
ATOM 2708 C C . ASP A 1 353 ? -15.863 -16.119 8.911 1.00 70.25 353 ASP A C 1
ATOM 2710 O O . ASP A 1 353 ? -15.449 -16.304 10.051 1.00 70.25 353 ASP A O 1
ATOM 2714 N N . GLY A 1 354 ? -16.752 -16.941 8.336 1.00 69.88 354 GLY A N 1
ATOM 2715 C CA . GLY A 1 354 ? -17.343 -18.122 8.976 1.00 69.88 354 GLY A CA 1
ATOM 2716 C C . GLY A 1 354 ? -18.281 -17.805 10.145 1.00 69.88 354 GLY A C 1
ATOM 2717 O O . GLY A 1 354 ? -18.963 -18.695 10.652 1.00 69.88 354 GLY A O 1
ATOM 2718 N N . TYR A 1 355 ? -18.348 -16.539 10.552 1.00 70.75 355 TYR A N 1
ATOM 2719 C CA . TYR A 1 355 ? -18.994 -16.076 11.767 1.00 70.75 355 TYR A CA 1
ATOM 2720 C C . TYR A 1 355 ? -20.322 -15.384 11.464 1.00 70.75 355 TYR A C 1
ATOM 2722 O O . TYR A 1 355 ? -21.375 -15.776 11.970 1.00 70.75 355 TYR A O 1
ATOM 2730 N N . TRP A 1 356 ? -20.286 -14.378 10.590 1.00 76.44 356 TRP A N 1
ATOM 2731 C CA . TRP A 1 356 ? -21.471 -13.736 10.035 1.00 76.44 356 TRP A CA 1
ATOM 2732 C C . TRP A 1 356 ? -21.792 -14.273 8.648 1.00 76.44 356 TRP A C 1
ATOM 2734 O O . TRP A 1 356 ? -22.954 -14.239 8.253 1.00 76.44 356 TRP A O 1
ATOM 2744 N N . GLN A 1 357 ? -20.790 -14.743 7.905 1.00 83.38 357 GLN A N 1
ATOM 2745 C CA . GLN A 1 357 ? -20.912 -15.119 6.503 1.00 83.38 357 GLN A CA 1
ATOM 2746 C C . GLN A 1 357 ? -20.563 -16.588 6.289 1.00 83.38 357 GLN A C 1
ATOM 2748 O O . GLN A 1 357 ? -19.544 -17.081 6.770 1.00 83.38 357 GLN A O 1
ATOM 2753 N N . ARG A 1 358 ? -21.386 -17.287 5.507 1.00 82.81 358 ARG A N 1
ATOM 2754 C CA . ARG A 1 358 ? -21.160 -18.682 5.132 1.00 82.81 358 ARG A CA 1
ATOM 2755 C C . ARG A 1 358 ? -21.424 -18.895 3.652 1.00 82.81 358 ARG A C 1
ATOM 2757 O O . ARG A 1 358 ? -22.484 -18.535 3.145 1.00 82.81 358 ARG A O 1
ATOM 2764 N N . LEU A 1 359 ? -20.488 -19.557 2.981 1.00 84.44 359 LEU A N 1
ATOM 2765 C CA . LEU A 1 359 ? -20.680 -20.027 1.616 1.00 84.44 359 LEU A CA 1
ATOM 2766 C C . LEU A 1 359 ? -21.660 -21.212 1.608 1.00 84.44 359 LEU A C 1
ATOM 2768 O O . LEU A 1 359 ? -21.444 -22.216 2.289 1.00 84.44 359 LEU A O 1
ATOM 2772 N N . ILE A 1 360 ? -22.741 -21.103 0.842 1.00 78.31 360 ILE A N 1
ATOM 2773 C CA . ILE A 1 360 ? -23.745 -22.155 0.684 1.00 78.31 360 ILE A CA 1
ATOM 2774 C C . ILE A 1 360 ? -23.519 -22.842 -0.661 1.00 78.31 360 ILE A C 1
ATOM 2776 O O . ILE A 1 360 ? -23.726 -22.228 -1.702 1.00 78.31 360 ILE A O 1
ATOM 2780 N N . GLN A 1 361 ? -23.112 -24.117 -0.596 1.00 65.75 361 GLN A N 1
ATOM 2781 C CA . GLN A 1 361 ? -23.042 -25.093 -1.696 1.00 65.75 361 GLN A CA 1
ATOM 2782 C C . GLN A 1 361 ? -22.493 -24.528 -3.026 1.00 65.75 361 GLN A C 1
ATOM 2784 O O . GLN A 1 361 ? -23.272 -24.012 -3.829 1.00 65.75 361 GLN A O 1
ATOM 2789 N N . PRO A 1 362 ? -21.189 -24.670 -3.341 1.00 60.53 362 PRO A N 1
ATOM 2790 C CA . PRO A 1 362 ? -20.742 -24.441 -4.714 1.00 60.53 362 PRO A CA 1
ATOM 2791 C C . PRO A 1 362 ? -21.540 -25.383 -5.627 1.00 60.53 362 PRO A C 1
ATOM 2793 O O . PRO A 1 362 ? -21.583 -26.584 -5.362 1.00 60.53 362 PRO A O 1
ATOM 2796 N N . ARG A 1 363 ? -22.214 -24.873 -6.668 1.00 54.91 363 ARG A N 1
ATOM 2797 C CA . ARG A 1 363 ? -22.888 -25.740 -7.646 1.00 54.91 363 ARG A CA 1
ATOM 2798 C C . ARG A 1 363 ? -21.838 -26.612 -8.341 1.00 54.91 363 ARG A C 1
ATOM 2800 O O . ARG A 1 363 ? -21.209 -26.194 -9.304 1.00 54.91 363 ARG A O 1
ATOM 2807 N N . THR A 1 364 ? -21.628 -27.829 -7.852 1.00 51.50 364 THR A N 1
ATOM 2808 C CA . THR A 1 364 ? -20.877 -28.877 -8.547 1.00 51.50 364 THR A CA 1
ATOM 2809 C C . THR A 1 364 ? -21.843 -29.702 -9.384 1.00 51.50 364 THR A C 1
ATOM 2811 O O . THR A 1 364 ? -22.184 -30.818 -9.015 1.00 51.50 364 THR A O 1
ATOM 2814 N N . GLU A 1 365 ? -22.287 -29.147 -10.509 1.00 46.09 365 GLU A N 1
ATOM 2815 C CA . GLU A 1 365 ? -22.860 -29.930 -11.606 1.00 46.09 365 GLU A CA 1
ATOM 2816 C C . GLU A 1 365 ? -22.197 -29.473 -12.919 1.00 46.09 365 GLU A C 1
ATOM 2818 O O . GLU A 1 365 ? -22.317 -28.301 -13.276 1.00 46.09 365 GLU A O 1
ATOM 2823 N N . PRO A 1 366 ? -21.486 -30.352 -13.654 1.00 45.66 366 PRO A N 1
ATOM 2824 C CA . PRO A 1 366 ? -20.713 -29.977 -14.844 1.00 45.66 366 PRO A CA 1
ATOM 2825 C C . PRO A 1 366 ? -21.549 -29.445 -16.024 1.00 45.66 366 PRO A C 1
ATOM 2827 O O . PRO A 1 366 ? -20.984 -29.001 -17.021 1.00 45.66 366 PRO A O 1
ATOM 2830 N N . SER A 1 367 ? -22.881 -29.489 -15.929 1.00 45.19 367 SER A N 1
ATOM 2831 C CA . SER A 1 367 ? -23.825 -28.963 -16.923 1.00 45.19 367 SER A CA 1
ATOM 2832 C C . SER A 1 367 ? -24.593 -27.716 -16.469 1.00 45.19 367 SER A C 1
ATOM 2834 O O . SER A 1 367 ? -25.459 -27.244 -17.207 1.00 45.19 367 SER A O 1
ATOM 2836 N N . ALA A 1 368 ? -24.323 -27.190 -15.274 1.00 43.22 368 ALA A N 1
ATOM 2837 C CA . ALA A 1 368 ? -24.822 -25.883 -14.872 1.00 43.22 368 ALA A CA 1
ATOM 2838 C C . ALA A 1 368 ? -24.124 -24.793 -15.716 1.00 43.22 368 ALA A C 1
ATOM 2840 O O . ALA A 1 368 ? -22.919 -24.911 -15.965 1.00 43.22 368 ALA A O 1
ATOM 2841 N N . PRO A 1 369 ? -24.820 -23.733 -16.182 1.00 42.66 369 PRO A N 1
ATOM 2842 C CA . PRO A 1 369 ? -24.150 -22.540 -16.699 1.00 42.66 369 PRO A CA 1
ATOM 2843 C C . PRO A 1 369 ? -23.098 -22.040 -15.690 1.00 42.66 369 PRO A C 1
ATOM 2845 O O . PRO A 1 369 ? -23.051 -22.520 -14.564 1.00 42.66 369 PRO A O 1
ATOM 2848 N N . LYS A 1 370 ? -22.224 -21.097 -16.065 1.00 53.59 370 LYS A N 1
ATOM 2849 C CA . LYS A 1 370 ? -21.239 -20.460 -15.158 1.00 53.59 370 LYS A CA 1
ATOM 2850 C C . LYS A 1 370 ? -21.955 -19.687 -14.026 1.00 53.59 370 LYS A C 1
ATOM 2852 O O . LYS A 1 370 ? -22.005 -18.462 -14.038 1.00 53.59 370 LYS A O 1
ATOM 2857 N N . GLU A 1 371 ? -22.606 -20.423 -13.136 1.00 59.62 371 GLU A N 1
ATOM 2858 C CA . GLU A 1 371 ? -23.706 -20.017 -12.272 1.00 59.62 371 GLU A CA 1
ATOM 2859 C C . GLU A 1 371 ? -23.147 -19.544 -10.940 1.00 59.62 371 GLU A C 1
ATOM 2861 O O . GLU A 1 371 ? -22.238 -20.155 -10.375 1.00 59.62 371 GLU A O 1
ATOM 2866 N N . GLY A 1 372 ? -23.695 -18.430 -10.465 1.00 69.38 372 GLY A N 1
ATOM 2867 C CA . GLY A 1 372 ? -23.324 -17.848 -9.192 1.00 69.38 372 GLY A CA 1
ATOM 2868 C C . GLY A 1 372 ? -23.438 -18.827 -8.022 1.00 69.38 372 GLY A C 1
ATOM 2869 O O . GLY A 1 372 ? -24.094 -19.868 -8.086 1.00 69.38 372 GLY A O 1
ATOM 2870 N N . PHE A 1 373 ? -22.786 -18.477 -6.925 1.00 80.69 373 PHE A N 1
ATOM 2871 C CA . PHE A 1 373 ? -22.861 -19.199 -5.661 1.00 80.69 373 PHE A CA 1
ATOM 2872 C C . PHE A 1 373 ? -23.677 -18.399 -4.655 1.00 80.69 373 PHE A C 1
ATOM 2874 O O . PHE A 1 373 ? -23.925 -17.206 -4.832 1.00 80.69 373 PHE A O 1
ATOM 2881 N N . GLN A 1 374 ? -24.11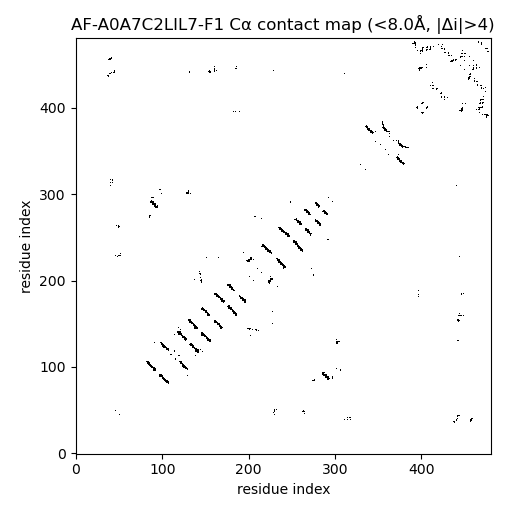0 -19.062 -3.588 1.00 86.81 374 GLN A N 1
ATOM 2882 C CA . GLN A 1 374 ? -24.872 -18.402 -2.543 1.00 86.81 374 GLN A CA 1
ATOM 2883 C C . GLN A 1 374 ? -23.988 -18.086 -1.342 1.00 86.81 374 GLN A C 1
ATOM 2885 O O . GLN A 1 374 ? -23.227 -18.932 -0.874 1.00 86.81 374 GLN A O 1
ATOM 2890 N N . ILE A 1 375 ? -24.120 -16.871 -0.819 1.00 87.19 375 ILE A N 1
ATOM 2891 C CA . ILE A 1 375 ? -23.595 -16.494 0.490 1.00 87.19 375 ILE A CA 1
ATOM 2892 C C . ILE A 1 375 ? -24.783 -16.280 1.415 1.00 87.19 375 ILE A C 1
ATOM 2894 O O . ILE A 1 375 ? -25.714 -15.531 1.114 1.00 87.19 375 ILE A O 1
ATOM 2898 N N . GLU A 1 376 ? -24.741 -16.932 2.564 1.00 87.12 376 GLU A N 1
ATOM 2899 C CA . GLU A 1 376 ? -25.631 -16.651 3.672 1.00 87.12 376 GLU A CA 1
ATOM 2900 C C . GLU A 1 376 ? -24.953 -15.692 4.647 1.00 87.12 376 GLU A C 1
ATOM 2902 O O . GLU A 1 376 ? -23.850 -15.959 5.111 1.00 87.12 376 GLU A O 1
ATOM 2907 N N . ILE A 1 377 ? -25.639 -14.601 4.986 1.00 86.06 377 ILE A N 1
ATOM 2908 C CA . ILE A 1 377 ? -25.227 -13.660 6.024 1.00 86.06 377 ILE A CA 1
ATOM 2909 C C . ILE A 1 377 ? -26.208 -13.764 7.193 1.00 86.06 377 ILE A C 1
ATOM 2911 O O . ILE A 1 377 ? -27.383 -13.391 7.077 1.00 86.06 377 ILE A O 1
ATOM 2915 N N . ALA A 1 378 ? -25.737 -14.262 8.331 1.00 80.62 378 ALA A N 1
ATOM 2916 C CA . ALA A 1 378 ? -26.454 -14.197 9.593 1.00 80.62 378 ALA A CA 1
ATOM 2917 C C . ALA A 1 378 ? -26.379 -12.763 10.141 1.00 80.62 378 ALA A C 1
ATOM 2919 O O . ALA A 1 378 ? -25.324 -12.146 10.157 1.00 80.62 378 ALA A O 1
ATOM 2920 N N . LEU A 1 379 ? -27.502 -12.203 10.601 1.00 72.06 379 LEU A N 1
ATOM 2921 C CA . LEU A 1 379 ? -27.546 -10.859 11.212 1.00 72.06 379 LEU A CA 1
ATOM 2922 C C . LEU A 1 379 ? -27.598 -10.922 12.745 1.00 72.06 379 LEU A C 1
ATOM 2924 O O . LEU A 1 379 ? -27.905 -9.939 13.425 1.00 72.06 379 LEU A O 1
ATOM 2928 N N . ARG A 1 380 ? -27.336 -12.109 13.297 1.00 67.19 380 ARG A N 1
ATOM 2929 C CA . ARG A 1 380 ? -27.093 -12.362 14.716 1.00 67.19 380 ARG A CA 1
ATOM 2930 C C . ARG A 1 380 ? -25.924 -13.337 14.824 1.00 67.19 380 ARG A C 1
ATOM 2932 O O . ARG A 1 380 ? -25.909 -14.282 14.041 1.00 67.19 380 ARG A O 1
ATOM 2939 N N . PRO A 1 381 ? -24.999 -13.118 15.767 1.00 62.25 381 PRO A N 1
ATOM 2940 C CA . PRO A 1 381 ? -23.884 -14.024 15.942 1.00 62.25 381 PRO A CA 1
ATOM 2941 C C . PRO A 1 381 ? -24.451 -15.339 16.468 1.00 62.25 381 PRO A C 1
ATOM 2943 O O . PRO A 1 381 ? -25.195 -15.344 17.454 1.00 62.25 381 PRO A O 1
ATOM 2946 N N . GLU A 1 382 ? -24.197 -16.428 15.749 1.00 61.31 382 GLU A N 1
ATOM 2947 C CA . GLU A 1 382 ? -24.679 -17.753 16.149 1.00 61.31 382 GLU A CA 1
ATOM 2948 C C . GLU A 1 382 ? -23.746 -18.383 17.201 1.00 61.31 382 GLU A C 1
ATOM 2950 O O . GLU A 1 382 ? -24.222 -19.138 18.045 1.00 61.31 382 GLU A O 1
ATOM 2955 N N . HIS A 1 383 ? -22.462 -17.999 17.221 1.00 63.78 383 HIS A N 1
ATOM 2956 C CA . HIS A 1 383 ? -21.438 -18.462 18.172 1.00 63.78 383 HIS A CA 1
ATOM 2957 C C . HIS A 1 383 ? -20.515 -17.301 18.588 1.00 63.78 383 HIS A C 1
ATOM 2959 O O . HIS A 1 383 ? -20.835 -16.156 18.282 1.00 63.78 383 HIS A O 1
ATOM 2965 N N . SER A 1 384 ? -19.424 -17.570 19.313 1.00 64.12 384 SER A N 1
ATOM 2966 C CA . SER A 1 384 ? -18.298 -16.635 19.514 1.00 64.12 384 SER A CA 1
ATOM 2967 C C . SER A 1 384 ? -17.262 -16.836 18.399 1.00 64.12 384 SER A C 1
ATOM 2969 O O . SER A 1 384 ? -17.247 -17.922 17.824 1.00 64.12 384 SER A O 1
ATOM 2971 N N . PRO A 1 385 ? -16.445 -15.828 18.041 1.00 65.81 385 PRO A N 1
ATOM 2972 C CA . PRO A 1 385 ? -15.409 -16.018 17.031 1.00 65.81 385 PRO A CA 1
ATOM 2973 C C . PRO A 1 385 ? -14.423 -17.099 17.488 1.00 65.81 385 PRO A C 1
ATOM 2975 O O . PRO A 1 385 ? -14.020 -17.110 18.650 1.00 65.81 385 PRO A O 1
ATOM 2978 N N . ASP A 1 386 ? -14.051 -17.992 16.570 1.00 69.50 386 ASP A N 1
ATOM 2979 C CA . ASP A 1 386 ? -13.047 -19.039 16.814 1.00 69.50 386 ASP A CA 1
ATOM 2980 C C . ASP A 1 386 ? -11.610 -18.476 16.812 1.00 69.50 386 ASP A C 1
ATOM 2982 O O . ASP A 1 386 ? -10.666 -19.136 17.241 1.00 69.50 386 ASP A O 1
ATOM 2986 N N . GLU A 1 387 ? -11.443 -17.240 16.335 1.00 74.19 387 GLU A N 1
ATOM 2987 C CA . GLU A 1 387 ? -10.168 -16.533 16.239 1.00 74.19 387 GLU A CA 1
ATOM 2988 C C . GLU A 1 387 ? -9.810 -15.807 17.554 1.00 74.19 387 GLU A C 1
ATOM 2990 O O . GLU A 1 387 ? -10.702 -15.246 18.204 1.00 74.19 387 GLU A O 1
ATOM 2995 N N . PRO A 1 388 ? -8.520 -15.762 17.951 1.00 82.44 388 PRO A N 1
ATOM 2996 C CA . PRO A 1 388 ? -8.073 -14.959 19.088 1.00 82.44 388 PRO A CA 1
ATOM 2997 C C . PRO A 1 388 ? -8.445 -13.480 18.924 1.00 82.44 388 PRO A C 1
ATOM 2999 O O . PRO A 1 388 ? -8.276 -12.883 17.861 1.00 82.44 388 PRO A O 1
ATOM 3002 N N . LEU A 1 389 ? -8.938 -12.871 20.004 1.00 84.81 389 LEU A N 1
ATOM 3003 C CA . LEU A 1 389 ? -9.363 -11.468 20.015 1.00 84.81 389 LEU A CA 1
ATOM 3004 C C . LEU A 1 389 ? -8.212 -10.507 20.331 1.00 84.81 389 LEU A C 1
ATOM 3006 O O . LEU A 1 389 ? -8.312 -9.316 20.040 1.00 84.81 389 LEU A O 1
ATOM 3010 N N . GLU A 1 390 ? -7.132 -11.014 20.920 1.00 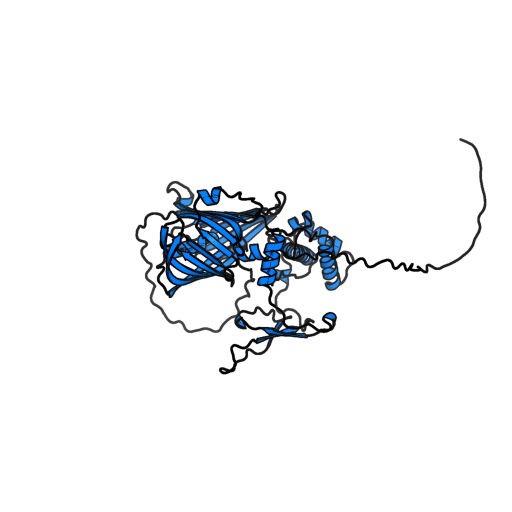88.69 390 GLU A N 1
ATOM 3011 C CA . GLU A 1 390 ? -5.977 -10.249 21.385 1.00 88.69 390 GLU A CA 1
ATOM 3012 C C . GLU A 1 390 ? -5.344 -9.390 20.275 1.00 88.69 390 GLU A C 1
ATOM 3014 O O . GLU A 1 390 ? -5.200 -8.186 20.500 1.00 88.69 390 GLU A O 1
ATOM 3019 N N . PRO A 1 391 ? -5.085 -9.904 19.051 1.00 88.31 391 PRO A N 1
ATOM 3020 C CA . PRO A 1 391 ? -4.522 -9.091 17.966 1.00 88.31 391 PRO A CA 1
ATOM 3021 C C . PRO A 1 391 ? -5.416 -7.910 17.562 1.00 88.31 391 PRO A C 1
ATOM 3023 O O . PRO A 1 391 ? -4.951 -6.893 17.051 1.00 88.31 391 PRO A O 1
ATOM 3026 N N . TYR A 1 392 ? -6.723 -8.020 17.803 1.00 90.38 392 TYR A N 1
ATOM 3027 C CA . TYR A 1 392 ? -7.702 -6.986 17.482 1.00 90.38 392 TYR A CA 1
ATOM 3028 C C . TYR A 1 392 ? -7.857 -5.930 18.577 1.00 90.38 392 TYR A C 1
ATOM 3030 O O . TYR A 1 392 ? -8.659 -5.010 18.404 1.00 90.38 392 TYR A O 1
ATOM 3038 N N . LEU A 1 393 ? -7.115 -6.051 19.680 1.00 93.06 393 LEU A N 1
ATOM 3039 C CA . LEU A 1 393 ? -6.984 -5.045 20.735 1.00 93.06 393 LEU A CA 1
ATOM 3040 C C . LEU A 1 393 ? -5.689 -4.234 20.604 1.00 93.06 393 LEU A C 1
ATOM 3042 O O . LEU A 1 393 ? -5.621 -3.118 21.114 1.00 93.06 393 LEU A O 1
ATOM 3046 N N . GLU A 1 394 ? -4.681 -4.775 19.919 1.00 91.38 394 GLU A N 1
ATOM 3047 C CA . GLU A 1 394 ? -3.365 -4.154 19.795 1.00 91.38 394 GLU A CA 1
ATOM 3048 C C . GLU A 1 394 ? -3.402 -2.849 18.989 1.00 91.38 394 GLU A C 1
ATOM 3050 O O . GLU A 1 394 ? -4.179 -2.671 18.039 1.00 91.38 394 GLU A O 1
ATOM 3055 N N . ALA A 1 395 ? -2.533 -1.913 19.368 1.00 90.44 395 ALA A N 1
ATOM 3056 C CA . ALA A 1 395 ? -2.273 -0.728 18.569 1.00 90.44 395 ALA A CA 1
ATOM 3057 C C . ALA A 1 395 ? -1.537 -1.108 17.274 1.00 90.44 395 ALA A C 1
ATOM 3059 O O . ALA A 1 395 ? -0.775 -2.070 17.219 1.00 90.44 395 ALA A O 1
ATOM 3060 N N . GLY A 1 396 ? -1.767 -0.336 16.218 1.00 84.31 396 GLY A N 1
ATOM 3061 C CA . GLY A 1 396 ? -1.031 -0.426 14.961 1.00 84.31 396 GLY A CA 1
ATOM 3062 C C . GLY A 1 396 ? -0.590 0.956 14.493 1.00 84.31 396 GLY A C 1
ATOM 3063 O O . GLY A 1 396 ? -0.980 1.966 15.073 1.00 84.31 396 GLY A O 1
ATOM 3064 N N . PHE A 1 397 ? 0.180 1.014 13.406 1.00 78.38 397 PHE A N 1
ATOM 3065 C CA . PHE A 1 397 ? 0.788 2.266 12.939 1.00 78.38 397 PHE A CA 1
ATOM 3066 C C . PHE A 1 397 ? -0.223 3.377 12.593 1.00 78.38 397 PHE A C 1
ATOM 3068 O O . PHE A 1 397 ? 0.025 4.537 12.904 1.00 78.38 397 PHE A O 1
ATOM 3075 N N . LEU A 1 398 ? -1.376 3.031 12.001 1.00 84.50 398 LEU A N 1
ATOM 3076 C CA . LEU A 1 398 ? -2.493 3.969 11.770 1.00 84.50 398 LEU A CA 1
ATOM 3077 C C . LEU A 1 398 ? -3.550 3.922 12.873 1.00 84.50 398 LEU A C 1
ATOM 3079 O O . LEU A 1 398 ? -4.253 4.899 13.109 1.00 84.50 398 LEU A O 1
ATOM 3083 N N . VAL A 1 399 ? -3.680 2.782 13.554 1.00 91.19 399 VAL A N 1
ATOM 3084 C CA . VAL A 1 399 ? -4.674 2.551 14.610 1.00 91.19 399 VAL A CA 1
ATOM 3085 C C . VAL A 1 399 ? -3.972 2.651 15.963 1.00 91.19 399 VAL A C 1
ATOM 3087 O O . VAL A 1 399 ? -3.790 1.653 16.658 1.00 91.19 399 VAL A O 1
ATOM 3090 N N . GLN A 1 400 ? -3.529 3.858 16.313 1.00 91.69 400 GLN A N 1
ATOM 3091 C CA . GLN A 1 400 ? -2.686 4.129 17.487 1.00 91.69 400 GLN A CA 1
ATOM 3092 C C . GLN A 1 400 ? -3.506 4.109 18.793 1.00 91.69 400 GLN A C 1
ATOM 3094 O O . GLN A 1 400 ? -3.716 5.134 19.441 1.00 91.69 400 GLN A O 1
ATOM 3099 N N . ALA A 1 401 ? -4.045 2.941 19.147 1.00 94.69 401 ALA A N 1
ATOM 3100 C CA . ALA A 1 401 ? -4.963 2.746 20.273 1.00 94.69 401 ALA A CA 1
ATOM 3101 C C . ALA A 1 401 ? -4.333 3.029 21.651 1.00 94.69 401 ALA A C 1
ATOM 3103 O O . ALA A 1 401 ? -5.043 3.325 22.608 1.00 94.69 401 ALA A O 1
ATOM 3104 N N . ASP A 1 402 ? -3.009 2.954 21.749 1.00 93.62 402 ASP A N 1
ATOM 3105 C CA . ASP A 1 402 ? -2.209 3.235 22.941 1.00 93.62 402 ASP A CA 1
ATOM 3106 C C . ASP A 1 402 ? -1.773 4.708 23.048 1.00 93.62 402 ASP A C 1
ATOM 3108 O O . ASP A 1 402 ? -1.244 5.123 24.083 1.00 93.62 402 ASP A O 1
ATOM 3112 N N . ALA A 1 403 ? -2.029 5.525 22.019 1.00 92.50 403 ALA A N 1
ATOM 3113 C CA . ALA A 1 403 ? -1.692 6.941 22.044 1.00 92.50 403 ALA A CA 1
ATOM 3114 C C . ALA A 1 403 ? -2.444 7.653 23.188 1.00 92.50 403 ALA A C 1
ATOM 3116 O O . ALA A 1 403 ? -3.672 7.535 23.278 1.00 92.50 403 ALA A O 1
ATOM 3117 N N . PRO A 1 404 ? -1.766 8.467 24.026 1.00 94.31 404 PRO A N 1
ATOM 3118 C CA . PRO A 1 404 ? -2.391 9.092 25.195 1.00 94.31 404 PRO A CA 1
ATOM 3119 C C . PRO A 1 404 ? -3.674 9.874 24.883 1.00 94.31 404 PRO A C 1
ATOM 3121 O O . PRO A 1 404 ? -4.650 9.776 25.623 1.00 94.31 404 PRO A O 1
ATOM 3124 N N . ALA A 1 405 ? -3.702 10.600 23.758 1.00 94.50 405 ALA A N 1
ATOM 3125 C CA . ALA A 1 405 ? -4.875 11.357 23.321 1.00 94.50 405 ALA A CA 1
ATOM 3126 C C . ALA A 1 405 ? -6.071 10.451 22.969 1.00 94.50 405 ALA A C 1
ATOM 3128 O O . ALA A 1 405 ? -7.214 10.787 23.286 1.00 94.50 405 ALA A O 1
ATOM 3129 N N . ILE A 1 406 ? -5.815 9.290 22.358 1.00 96.94 406 ILE A N 1
ATOM 3130 C CA . ILE A 1 406 ? -6.842 8.304 21.998 1.00 96.94 406 ILE A CA 1
ATOM 3131 C C . ILE A 1 406 ? -7.386 7.631 23.259 1.00 96.94 406 ILE A C 1
ATOM 3133 O O . ILE A 1 406 ? -8.601 7.580 23.441 1.00 96.94 406 ILE A O 1
ATOM 3137 N N . VAL A 1 407 ? -6.507 7.185 24.163 1.00 97.75 407 VAL A N 1
ATOM 3138 C CA . VAL A 1 407 ? -6.889 6.545 25.435 1.00 97.75 407 VAL A CA 1
ATOM 3139 C C . VAL A 1 407 ? -7.732 7.482 26.297 1.00 97.75 407 VAL A C 1
ATOM 3141 O O . VAL A 1 407 ? -8.779 7.089 26.827 1.00 97.75 407 VAL A O 1
ATOM 3144 N N . GLU A 1 408 ? -7.305 8.740 26.423 1.00 97.94 408 GLU A N 1
ATOM 3145 C CA . GLU A 1 408 ? -8.031 9.744 27.192 1.00 97.94 408 GLU A CA 1
ATOM 3146 C C . GLU A 1 408 ? -9.408 10.018 26.575 1.00 97.94 408 GLU A C 1
ATOM 3148 O O . GLU A 1 408 ? -10.423 10.021 27.279 1.00 97.94 408 GLU A O 1
ATOM 3153 N N . GLN A 1 409 ? -9.468 10.193 25.253 1.00 98.44 409 GLN A N 1
ATOM 3154 C CA . GLN A 1 409 ? -10.722 10.465 24.567 1.00 98.44 409 GLN A CA 1
ATOM 3155 C C . GLN A 1 409 ? -11.690 9.276 24.637 1.00 98.44 409 GLN A C 1
ATOM 3157 O O . GLN A 1 409 ? -12.864 9.473 24.954 1.00 98.44 409 GLN A O 1
ATOM 3162 N N . ALA A 1 410 ? -11.212 8.048 24.423 1.00 98.25 410 ALA A N 1
ATOM 3163 C CA . ALA A 1 410 ? -12.017 6.836 24.549 1.00 98.25 410 ALA A CA 1
ATOM 3164 C C . ALA A 1 410 ? -12.622 6.719 25.955 1.00 98.25 410 ALA A C 1
ATOM 3166 O O . ALA A 1 410 ? -13.834 6.542 26.091 1.00 98.25 410 ALA A O 1
ATOM 3167 N N . SER A 1 411 ? -11.805 6.926 26.995 1.00 97.88 411 SER A N 1
ATOM 3168 C CA . SER A 1 411 ? -12.229 6.877 28.400 1.00 97.88 411 SER A CA 1
ATOM 3169 C C . SER A 1 411 ? -13.335 7.888 28.718 1.00 97.88 411 SER A C 1
ATOM 3171 O O . SER A 1 411 ? -14.298 7.551 29.410 1.00 97.88 411 SER A O 1
ATOM 3173 N N . ARG A 1 412 ? -13.242 9.115 28.181 1.00 98.00 412 ARG A N 1
ATOM 3174 C CA . ARG A 1 412 ? -14.292 10.140 28.326 1.00 98.00 412 ARG A CA 1
ATOM 3175 C C . ARG A 1 412 ? -15.592 9.725 27.639 1.00 98.00 412 ARG A C 1
ATOM 3177 O O . ARG A 1 412 ? -16.665 9.899 28.210 1.00 98.00 412 ARG A O 1
ATOM 3184 N N . ILE A 1 413 ? -15.511 9.177 26.424 1.00 98.06 413 ILE A N 1
ATOM 3185 C CA . ILE A 1 413 ? -16.695 8.811 25.633 1.00 98.06 413 ILE A CA 1
ATOM 3186 C C . ILE A 1 413 ? -17.474 7.666 26.295 1.00 98.06 413 ILE A C 1
ATOM 3188 O O . ILE A 1 413 ? -18.708 7.696 26.321 1.00 98.06 413 ILE A O 1
ATOM 3192 N N . VAL A 1 414 ? -16.769 6.666 26.833 1.00 97.81 414 VAL A N 1
ATOM 3193 C CA . VAL A 1 414 ? -17.387 5.454 27.401 1.00 97.81 414 VAL A CA 1
ATOM 3194 C C . VAL A 1 414 ? -17.713 5.556 28.894 1.00 97.81 414 VAL A C 1
ATOM 3196 O O . VAL A 1 414 ? -18.219 4.596 29.480 1.00 97.81 414 VAL A O 1
ATOM 3199 N N . GLN A 1 415 ? -17.445 6.704 29.522 1.00 96.56 415 GLN A N 1
ATOM 3200 C CA . GLN A 1 415 ? -17.635 6.899 30.955 1.00 96.56 415 GLN A CA 1
ATOM 3201 C C . GLN A 1 415 ? -19.074 6.571 31.391 1.00 96.56 415 GLN A C 1
ATOM 3203 O O . GLN A 1 415 ? -20.048 7.126 30.882 1.00 96.56 415 GLN A O 1
ATOM 3208 N N . GLY A 1 416 ? -19.202 5.678 32.377 1.00 94.50 416 GLY A N 1
ATOM 3209 C CA . GLY A 1 416 ? -20.492 5.281 32.952 1.00 94.50 416 GLY A CA 1
ATOM 3210 C C . GLY A 1 416 ? -21.295 4.265 32.131 1.00 94.50 416 GLY A C 1
ATOM 3211 O O . GLY A 1 416 ? -22.428 3.971 32.505 1.00 94.50 416 GLY A O 1
ATOM 3212 N N . LEU A 1 417 ? -20.740 3.719 31.042 1.00 96.19 417 LEU A N 1
ATOM 3213 C CA . LEU A 1 417 ? -21.374 2.661 30.248 1.00 96.19 417 LEU A CA 1
ATOM 3214 C C . LEU A 1 417 ? -20.958 1.273 30.746 1.00 96.19 417 LEU A C 1
ATOM 3216 O O . LEU A 1 417 ? -19.793 1.047 31.072 1.00 96.19 417 LEU A O 1
ATOM 3220 N N . ALA A 1 418 ? -21.910 0.337 30.784 1.00 90.56 418 ALA A N 1
ATOM 3221 C CA . ALA A 1 418 ? -21.693 -0.986 31.364 1.00 90.56 418 ALA A CA 1
ATOM 3222 C C . ALA A 1 418 ? -21.394 -2.055 30.306 1.00 90.56 418 ALA A C 1
ATOM 3224 O O . ALA A 1 418 ? -20.550 -2.919 30.532 1.00 90.56 418 ALA A O 1
ATOM 3225 N N . THR A 1 419 ? -22.074 -2.013 29.158 1.00 93.50 419 THR A N 1
ATOM 3226 C CA . THR A 1 419 ? -21.975 -3.072 28.143 1.00 93.50 419 THR A CA 1
ATOM 3227 C C . THR A 1 419 ? -21.126 -2.658 26.947 1.00 93.50 419 THR A C 1
ATOM 3229 O O . THR A 1 419 ? -21.157 -1.507 26.511 1.00 93.50 419 THR A O 1
ATOM 3232 N N . ASP A 1 420 ? -20.429 -3.615 26.340 1.00 92.88 420 ASP A N 1
ATOM 3233 C CA . ASP A 1 420 ? -19.613 -3.366 25.144 1.00 92.88 420 ASP A CA 1
ATOM 3234 C C . ASP A 1 420 ? -20.440 -2.851 23.964 1.00 92.88 420 ASP A C 1
ATOM 3236 O O . ASP A 1 420 ? -19.990 -2.000 23.200 1.00 92.88 420 ASP A O 1
ATOM 3240 N N . ARG A 1 421 ? -21.706 -3.273 23.874 1.00 91.62 421 ARG A N 1
ATOM 3241 C CA . ARG A 1 421 ? -22.654 -2.748 22.888 1.00 91.62 421 ARG A CA 1
ATOM 3242 C C . ARG A 1 421 ? -22.950 -1.263 23.096 1.00 91.62 421 ARG A C 1
ATOM 3244 O O . ARG A 1 421 ? -23.034 -0.525 22.117 1.00 91.62 421 ARG A O 1
ATOM 3251 N N . GLU A 1 422 ? -23.136 -0.823 24.340 1.00 95.44 422 GLU A N 1
ATOM 3252 C CA . GLU A 1 422 ? -23.346 0.595 24.653 1.00 95.44 422 GLU A CA 1
ATOM 3253 C C . GLU A 1 422 ? -22.094 1.414 24.348 1.00 95.44 422 GLU A C 1
ATOM 3255 O O . GLU A 1 422 ? -22.208 2.473 23.728 1.00 95.44 422 GLU A O 1
ATOM 3260 N N . LYS A 1 423 ? -20.910 0.907 24.723 1.00 97.62 423 LYS A N 1
ATOM 3261 C CA . LYS A 1 423 ? -19.623 1.543 24.410 1.00 97.62 423 LYS A CA 1
ATOM 3262 C C . LYS A 1 423 ? -19.445 1.708 22.901 1.00 97.62 423 LYS A C 1
ATOM 3264 O O . LYS A 1 423 ? -19.253 2.828 22.438 1.00 97.62 423 LYS A O 1
ATOM 3269 N N . ALA A 1 424 ? -19.594 0.627 22.132 1.00 96.56 424 ALA A N 1
ATOM 3270 C CA . ALA A 1 424 ? -19.455 0.641 20.676 1.00 96.56 424 ALA A CA 1
ATOM 3271 C C . ALA A 1 424 ? -20.446 1.608 20.011 1.00 96.56 424 ALA A C 1
ATOM 3273 O O . ALA A 1 424 ? -20.060 2.411 19.163 1.00 96.56 424 ALA A O 1
ATOM 3274 N N . ALA A 1 425 ? -21.717 1.589 20.428 1.00 95.81 425 ALA A N 1
ATOM 3275 C CA . ALA A 1 425 ? -22.728 2.500 19.895 1.00 95.81 425 ALA A CA 1
ATOM 3276 C C . ALA A 1 425 ? -22.404 3.968 20.208 1.00 95.81 425 ALA A C 1
ATOM 3278 O O . ALA A 1 425 ? -22.567 4.831 19.345 1.00 95.81 425 ALA A O 1
ATOM 3279 N N . ARG A 1 426 ? -21.925 4.260 21.425 1.00 98.12 426 ARG A N 1
ATOM 3280 C CA . ARG A 1 426 ? -21.554 5.620 21.823 1.00 98.12 426 ARG A CA 1
ATOM 3281 C C . ARG A 1 426 ? -20.321 6.120 21.074 1.00 98.12 426 ARG A C 1
ATOM 3283 O O . ARG A 1 426 ? -20.339 7.256 20.616 1.00 98.12 426 ARG A O 1
ATOM 3290 N N . LEU A 1 427 ? -19.296 5.284 20.928 1.00 98.25 427 LEU A N 1
ATOM 3291 C CA . LEU A 1 427 ? -18.099 5.589 20.142 1.00 98.25 427 LEU A CA 1
ATOM 3292 C C . LEU A 1 427 ? -18.457 5.882 18.681 1.00 98.25 427 LEU A C 1
ATOM 3294 O O . LEU A 1 427 ? -18.059 6.912 18.149 1.00 98.25 427 LEU A O 1
ATOM 3298 N N . CYS A 1 428 ? -19.273 5.025 18.061 1.00 96.94 428 CYS A N 1
ATOM 3299 C CA . CYS A 1 428 ? -19.718 5.203 16.679 1.00 96.94 428 CYS A CA 1
ATOM 3300 C C . CYS A 1 428 ? -20.492 6.515 16.493 1.00 96.94 428 CYS A C 1
ATOM 3302 O O . CYS A 1 428 ? -20.256 7.236 15.526 1.00 96.94 428 CYS A O 1
ATOM 3304 N N . GLN A 1 429 ? -21.404 6.830 17.418 1.00 97.00 429 GLN A N 1
ATOM 3305 C CA . GLN A 1 429 ? -22.173 8.072 17.372 1.00 97.00 429 GLN A CA 1
ATOM 3306 C C . GLN A 1 429 ? -21.268 9.297 17.539 1.00 97.00 429 GLN A C 1
ATOM 3308 O O . GLN A 1 429 ? -21.395 10.255 16.788 1.00 97.00 429 GLN A O 1
ATOM 3313 N N . TRP A 1 430 ? -20.327 9.245 18.483 1.00 97.88 430 TRP A N 1
ATOM 3314 C CA . TRP A 1 430 ? -19.395 10.341 18.726 1.00 97.88 430 TRP A CA 1
ATOM 3315 C C . TRP A 1 430 ? -18.517 10.623 17.502 1.00 97.88 430 TRP A C 1
ATOM 3317 O O . TRP A 1 430 ? -18.414 11.771 17.090 1.00 97.88 430 TRP A O 1
ATOM 3327 N N . VAL A 1 431 ? -17.958 9.586 16.864 1.00 96.50 431 VAL A N 1
ATOM 3328 C CA . VAL A 1 431 ? -17.173 9.754 15.627 1.00 96.50 431 VAL A CA 1
ATOM 3329 C C . VAL A 1 431 ? -18.027 10.405 14.533 1.00 96.50 431 VAL A C 1
ATOM 3331 O O . VAL A 1 431 ? -17.576 11.343 13.887 1.00 96.50 431 VAL A O 1
ATOM 3334 N N . PHE A 1 432 ? -19.276 9.960 14.361 1.00 92.88 432 PHE A N 1
ATOM 3335 C CA . PHE A 1 432 ? -20.196 10.511 13.359 1.00 92.88 432 PHE A CA 1
ATOM 3336 C C . PHE A 1 432 ? -20.564 11.987 13.589 1.00 92.88 432 PHE A C 1
ATOM 3338 O O . PHE A 1 432 ? -20.765 12.728 12.621 1.00 92.88 432 PHE A O 1
ATOM 3345 N N . ASP A 1 433 ? -20.715 12.391 14.850 1.00 94.50 433 ASP A N 1
ATOM 3346 C CA . ASP A 1 433 ? -21.096 13.757 15.217 1.00 94.50 433 ASP A CA 1
ATOM 3347 C C . ASP A 1 433 ? -19.909 14.725 15.143 1.00 94.50 433 ASP A C 1
ATOM 3349 O O . ASP A 1 433 ? -20.093 15.900 14.830 1.00 94.50 433 ASP A O 1
ATOM 3353 N N . GLU A 1 434 ? -18.701 14.237 1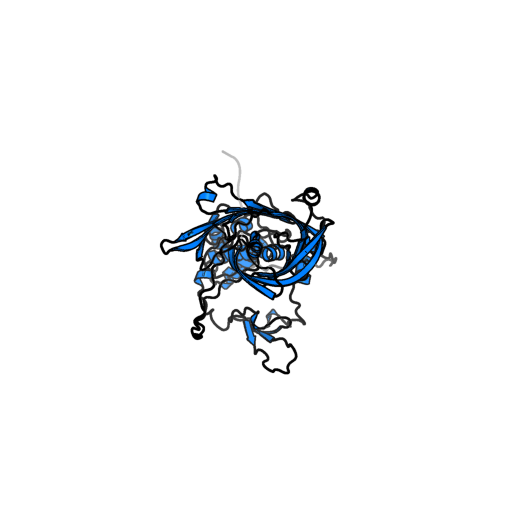5.420 1.00 94.25 434 GLU A N 1
ATOM 3354 C CA . GLU A 1 434 ? -17.519 15.079 15.587 1.00 94.25 434 GLU A CA 1
ATOM 3355 C C . GLU A 1 434 ? -16.650 15.197 14.340 1.00 94.25 434 GLU A C 1
ATOM 3357 O O . GLU A 1 434 ? -15.871 16.144 14.250 1.00 94.25 434 GLU A O 1
ATOM 3362 N N . LEU A 1 435 ? -16.730 14.245 13.407 1.00 90.88 435 LEU A N 1
ATOM 3363 C CA . LEU A 1 435 ? -15.981 14.327 12.158 1.00 90.88 435 LEU A CA 1
ATOM 3364 C C . LEU A 1 435 ? -16.792 15.083 11.108 1.00 90.88 435 LEU A C 1
ATOM 3366 O O . LEU A 1 435 ? -17.924 14.725 10.763 1.00 90.88 435 LEU A O 1
ATOM 3370 N N . ASP A 1 436 ? -16.172 16.121 10.557 1.00 83.94 436 ASP A N 1
ATOM 3371 C CA . ASP A 1 436 ? -16.673 16.805 9.380 1.00 83.94 436 ASP A CA 1
ATOM 3372 C C . ASP A 1 436 ? -16.540 15.894 8.153 1.00 83.94 436 ASP A C 1
ATOM 3374 O O . ASP A 1 436 ? -15.448 15.494 7.744 1.00 83.94 436 ASP A O 1
ATOM 3378 N N . ARG A 1 437 ? -17.698 15.583 7.570 1.00 75.88 437 ARG A N 1
ATOM 3379 C CA . ARG A 1 437 ? -17.871 14.712 6.401 1.00 75.88 437 ARG A CA 1
ATOM 3380 C C . ARG A 1 437 ? -17.900 15.483 5.083 1.00 75.88 437 ARG A C 1
ATOM 3382 O O . ARG A 1 437 ? -18.112 14.878 4.034 1.00 75.88 437 ARG A O 1
ATOM 3389 N N . SER A 1 438 ? -17.778 16.810 5.126 1.00 64.25 438 SER A N 1
ATOM 3390 C CA . SER A 1 438 ? -17.820 17.661 3.935 1.00 64.25 438 SER A CA 1
ATOM 3391 C C . SER A 1 438 ? -16.491 17.700 3.176 1.00 64.25 438 SER A C 1
ATOM 3393 O O . SER A 1 438 ? -16.485 18.051 1.998 1.00 64.25 438 SER A O 1
ATOM 3395 N N . SER A 1 439 ? -15.389 17.285 3.811 1.00 59.34 439 SER A N 1
ATOM 3396 C CA . SER A 1 439 ? -14.064 17.214 3.196 1.00 59.34 439 SER A CA 1
ATOM 3397 C C . SER A 1 439 ? -13.676 15.770 2.882 1.00 59.34 439 SER A C 1
ATOM 3399 O O . SER A 1 439 ? -13.471 14.966 3.794 1.00 59.34 439 SER A O 1
ATOM 3401 N N . VAL A 1 440 ? -13.532 15.458 1.597 1.00 59.03 440 VAL A N 1
ATOM 3402 C CA . VAL A 1 440 ? -12.834 14.250 1.140 1.00 59.03 440 VAL A CA 1
ATOM 3403 C C . VAL A 1 440 ? -11.359 14.393 1.469 1.00 59.03 440 VAL A C 1
ATOM 3405 O O . VAL A 1 440 ? -10.775 15.435 1.165 1.00 59.03 440 VAL A O 1
ATOM 3408 N N . ARG A 1 441 ? -10.750 13.370 2.073 1.00 58.78 441 ARG A N 1
ATOM 3409 C CA . ARG A 1 441 ? -9.317 13.382 2.364 1.00 58.78 441 ARG A CA 1
ATOM 3410 C C . ARG A 1 441 ? -8.598 12.233 1.670 1.00 58.78 441 ARG A C 1
ATOM 3412 O O . ARG A 1 441 ? -9.039 11.092 1.691 1.00 58.78 441 ARG A O 1
ATOM 3419 N N . PHE A 1 442 ? -7.481 12.583 1.036 1.00 56.97 442 PHE A N 1
ATOM 3420 C CA . PHE A 1 442 ? -6.575 11.668 0.343 1.00 56.97 442 PHE A CA 1
ATOM 3421 C C . PHE A 1 442 ? -5.364 11.432 1.239 1.00 56.97 442 PHE A C 1
ATOM 3423 O O . PHE A 1 442 ? -4.307 12.025 1.028 1.00 56.97 442 PHE A O 1
ATOM 3430 N N . THR A 1 443 ? -5.540 10.656 2.312 1.00 59.53 443 THR A N 1
ATOM 3431 C CA . THR A 1 443 ? -4.482 10.439 3.308 1.00 59.53 443 THR A CA 1
ATOM 3432 C C . THR A 1 443 ? -4.328 8.966 3.672 1.00 59.53 443 THR A C 1
ATOM 3434 O O . THR A 1 443 ? -5.256 8.177 3.504 1.00 59.53 443 THR A O 1
ATOM 3437 N N . LEU A 1 444 ? -3.146 8.592 4.171 1.00 69.38 444 LEU A N 1
ATOM 3438 C CA . LEU A 1 444 ? -2.983 7.425 5.039 1.00 69.38 444 LEU A CA 1
ATOM 3439 C C . LEU A 1 444 ? -3.416 7.860 6.448 1.00 69.38 444 LEU A C 1
ATOM 3441 O O . LEU A 1 444 ? -2.635 8.538 7.120 1.00 69.38 444 LEU A O 1
ATOM 3445 N N . PRO A 1 445 ? -4.654 7.559 6.888 1.00 72.38 445 PRO A N 1
ATOM 3446 C CA . PRO A 1 445 ? -5.208 8.197 8.073 1.00 72.38 445 PRO A CA 1
ATOM 3447 C C . PRO A 1 445 ? -4.504 7.680 9.323 1.00 72.38 445 PRO A C 1
ATOM 3449 O O . PRO A 1 445 ? -4.569 6.493 9.617 1.00 72.38 445 PRO A O 1
ATOM 3452 N N . SER A 1 446 ? -3.875 8.560 10.095 1.00 84.81 446 SER A N 1
ATOM 3453 C CA . SER A 1 446 ? -3.457 8.252 11.465 1.00 84.81 446 SER A CA 1
ATOM 3454 C C . SER A 1 446 ? -4.613 8.559 12.414 1.00 84.81 446 SER A C 1
ATOM 3456 O O . SER A 1 446 ? -5.183 9.643 12.359 1.00 84.81 446 SER A O 1
ATOM 3458 N N . ALA A 1 447 ? -4.952 7.654 13.335 1.00 90.38 447 ALA A N 1
ATOM 3459 C CA . ALA A 1 447 ? -6.012 7.892 14.315 1.00 90.38 447 ALA A CA 1
ATOM 3460 C C . ALA A 1 447 ? -5.782 9.173 15.137 1.00 90.38 447 ALA A C 1
ATOM 3462 O O . ALA A 1 447 ? -6.733 9.894 15.437 1.00 90.38 447 ALA A O 1
ATOM 3463 N N . VAL A 1 448 ? -4.525 9.474 15.475 1.00 89.31 448 VAL A N 1
ATOM 3464 C CA . VAL A 1 448 ? -4.148 10.704 16.187 1.00 89.31 448 VAL A CA 1
ATOM 3465 C C . VAL A 1 448 ? -4.361 11.938 15.309 1.00 89.31 448 VAL A C 1
ATOM 3467 O O . VAL A 1 448 ? -4.954 12.911 15.774 1.00 89.31 448 VAL A O 1
ATOM 3470 N N . GLU A 1 449 ? -3.937 11.893 14.043 1.00 85.62 449 GLU A N 1
ATOM 3471 C CA . GLU A 1 449 ? -4.180 12.978 13.082 1.00 85.62 449 GLU A CA 1
ATOM 3472 C C . GLU A 1 449 ? -5.681 13.250 12.942 1.00 85.62 449 GLU A C 1
ATOM 3474 O O . GLU A 1 449 ? -6.116 14.391 13.085 1.00 85.62 449 GLU A O 1
ATOM 3479 N N . VAL A 1 450 ? -6.485 12.201 12.750 1.00 88.31 450 VAL A N 1
ATOM 3480 C CA . VAL A 1 450 ? -7.937 12.317 12.566 1.00 88.31 450 VAL A CA 1
ATOM 3481 C C . VAL A 1 450 ? -8.611 12.873 13.819 1.00 88.31 450 VAL A C 1
ATOM 3483 O O . VAL A 1 450 ? -9.518 13.706 13.729 1.00 88.31 450 VAL A O 1
ATOM 3486 N N . LEU A 1 451 ? -8.160 12.457 15.008 1.00 91.56 451 LEU A N 1
ATOM 3487 C CA . LEU A 1 451 ? -8.639 13.018 16.270 1.00 91.56 451 LEU A CA 1
ATOM 3488 C C . LEU A 1 451 ? -8.319 14.518 16.392 1.00 91.56 451 LEU A C 1
ATOM 3490 O O . LEU A 1 451 ? -9.091 15.252 17.009 1.00 91.56 451 LEU A O 1
ATOM 3494 N N . ASN A 1 452 ? -7.212 14.990 15.822 1.00 87.62 452 ASN A N 1
ATOM 3495 C CA . ASN A 1 452 ? -6.827 16.399 15.875 1.00 87.62 452 ASN A CA 1
ATOM 3496 C C . ASN A 1 452 ? -7.552 17.239 14.816 1.00 87.62 452 ASN A C 1
ATOM 3498 O O . ASN A 1 452 ? -8.064 18.314 15.126 1.00 87.62 452 ASN A O 1
ATOM 3502 N N . SER A 1 453 ? -7.612 16.754 13.577 1.00 84.19 453 SER A N 1
ATOM 3503 C CA . SER A 1 453 ? -8.181 17.486 12.442 1.00 84.19 453 SER A CA 1
ATOM 3504 C C . SER A 1 453 ? -9.706 17.470 12.413 1.00 84.19 453 SER A C 1
ATOM 3506 O O . SER A 1 453 ? -10.304 18.412 11.892 1.00 84.19 453 SER A O 1
ATOM 3508 N N . ARG A 1 454 ? -10.331 16.423 12.977 1.00 88.31 454 ARG A N 1
ATOM 3509 C CA . ARG A 1 454 ? -11.789 16.210 12.998 1.00 88.31 454 ARG A CA 1
ATOM 3510 C C . ARG A 1 454 ? -12.418 16.229 11.610 1.00 88.31 454 ARG A C 1
ATOM 3512 O O . ARG A 1 454 ? -13.535 16.706 11.427 1.00 88.31 454 ARG A O 1
ATOM 3519 N N . LYS A 1 455 ? -11.695 15.699 10.628 1.00 82.31 455 LYS A N 1
ATOM 3520 C CA . LYS A 1 455 ? -12.092 15.675 9.221 1.00 82.31 455 LYS A CA 1
ATOM 3521 C C . LYS A 1 455 ? -11.814 14.314 8.614 1.00 82.31 455 LYS A C 1
ATOM 3523 O O . LYS A 1 455 ? -10.810 13.684 8.934 1.00 82.31 455 LYS A O 1
ATOM 3528 N N . GLY A 1 456 ? -12.669 13.903 7.689 1.00 76.50 456 GLY A N 1
ATOM 3529 C CA . GLY A 1 456 ? -12.389 12.772 6.814 1.00 76.50 456 GLY A CA 1
ATOM 3530 C C . GLY A 1 456 ? -13.626 11.977 6.444 1.00 76.50 456 GLY A C 1
ATOM 3531 O O . GLY A 1 456 ? -14.755 12.334 6.787 1.00 76.50 456 GLY A O 1
ATOM 3532 N N . ASP A 1 457 ? -13.407 10.886 5.726 1.00 76.31 457 ASP A N 1
ATOM 3533 C CA . ASP A 1 457 ? -14.464 10.054 5.174 1.00 76.31 457 ASP A CA 1
ATOM 3534 C C . ASP A 1 457 ? -14.478 8.654 5.798 1.00 76.31 457 ASP A C 1
ATOM 3536 O O . ASP A 1 457 ? -14.129 8.496 6.968 1.00 76.31 457 ASP A O 1
ATOM 3540 N N . CYS A 1 458 ? -14.955 7.644 5.063 1.00 81.88 458 CYS A N 1
ATOM 3541 C CA . CYS A 1 458 ? -14.992 6.262 5.524 1.00 81.88 458 CYS A CA 1
ATOM 3542 C C . CYS A 1 458 ? -13.670 5.789 6.146 1.00 81.88 458 CYS A C 1
ATOM 3544 O O . CYS A 1 458 ? -13.722 5.108 7.170 1.00 81.88 458 CYS A O 1
ATOM 3546 N N . ASN A 1 459 ? -12.519 6.178 5.592 1.00 79.75 459 ASN A N 1
ATOM 3547 C CA . ASN A 1 459 ? -11.217 5.723 6.070 1.00 79.75 459 ASN A CA 1
ATOM 3548 C C . ASN A 1 459 ? -10.857 6.350 7.416 1.00 79.75 459 ASN A C 1
ATOM 3550 O O . ASN A 1 459 ? -10.577 5.634 8.377 1.00 79.75 459 ASN A O 1
ATOM 3554 N N . GLU A 1 460 ? -10.927 7.676 7.527 1.00 85.69 460 GLU A N 1
ATOM 3555 C CA . GLU A 1 460 ? -10.669 8.375 8.785 1.00 85.69 460 GLU A CA 1
ATOM 3556 C C . GLU A 1 460 ? -11.663 7.967 9.881 1.00 85.69 460 GLU A C 1
ATOM 3558 O O . GLU A 1 460 ? -11.267 7.743 11.027 1.00 85.69 460 GLU A O 1
ATOM 3563 N N . HIS A 1 461 ? -12.944 7.797 9.531 1.00 90.88 461 HIS A N 1
ATOM 3564 C CA . HIS A 1 461 ? -13.967 7.338 10.472 1.00 90.88 461 HIS A CA 1
ATOM 3565 C C . HIS A 1 461 ? -13.667 5.927 10.979 1.00 90.88 461 HIS A C 1
ATOM 3567 O O . HIS A 1 461 ? -13.727 5.692 12.187 1.00 90.88 461 HIS A O 1
ATOM 3573 N N . ALA A 1 462 ? -13.350 4.990 10.080 1.00 92.00 462 ALA A N 1
ATOM 3574 C CA . ALA A 1 462 ? -13.051 3.612 10.449 1.00 92.00 462 ALA A CA 1
ATOM 3575 C C . ALA A 1 462 ? -11.780 3.525 11.302 1.00 92.00 462 ALA A C 1
ATOM 3577 O O . ALA A 1 462 ? -11.789 2.854 12.335 1.00 92.00 462 ALA A O 1
ATOM 3578 N N . THR A 1 463 ? -10.723 4.247 10.923 1.00 92.12 463 THR A N 1
ATOM 3579 C CA . THR A 1 463 ? -9.454 4.274 11.657 1.00 92.12 463 THR A CA 1
ATOM 3580 C C . THR A 1 463 ? -9.606 4.871 13.051 1.00 92.12 463 THR A C 1
ATOM 3582 O O . THR A 1 463 ? -9.185 4.248 14.030 1.00 92.12 463 THR A O 1
ATOM 3585 N N . LEU A 1 464 ? -10.251 6.036 13.180 1.00 95.12 464 LEU A N 1
ATOM 3586 C CA . LEU A 1 464 ? -10.460 6.656 14.487 1.00 95.12 464 LEU A CA 1
ATOM 3587 C C . LEU A 1 464 ? -11.391 5.813 15.364 1.00 95.12 464 LEU A C 1
ATOM 3589 O O . LEU A 1 464 ? -11.109 5.617 16.547 1.00 95.12 464 LEU A O 1
ATOM 3593 N N . PHE A 1 465 ? -12.478 5.281 14.795 1.00 97.31 465 PHE A N 1
ATOM 3594 C CA . PHE A 1 465 ? -13.370 4.384 15.525 1.00 97.31 465 PHE A CA 1
ATOM 3595 C C . PHE A 1 465 ? -12.618 3.156 16.038 1.00 97.31 465 PHE A C 1
ATOM 3597 O O . PHE A 1 465 ? -12.735 2.833 17.218 1.00 97.31 465 PHE A O 1
ATOM 3604 N N . ALA A 1 466 ? -11.822 2.501 15.187 1.00 97.00 466 ALA A N 1
ATOM 3605 C CA . ALA A 1 466 ? -11.045 1.332 15.575 1.00 97.00 466 ALA A CA 1
ATOM 3606 C C . ALA A 1 466 ? -10.069 1.655 16.711 1.00 97.00 466 ALA A C 1
ATOM 3608 O O . ALA A 1 466 ? -10.018 0.913 17.688 1.00 97.00 466 ALA A O 1
ATOM 3609 N N . ALA A 1 467 ? -9.355 2.781 16.639 1.00 96.75 467 ALA A N 1
ATOM 3610 C CA . ALA A 1 467 ? -8.405 3.173 17.677 1.00 96.75 467 ALA A CA 1
ATOM 3611 C C . ALA A 1 467 ? -9.100 3.449 19.020 1.00 96.75 467 ALA A C 1
ATOM 3613 O O . ALA A 1 467 ? -8.679 2.924 20.050 1.00 96.75 467 ALA A O 1
ATOM 3614 N N . LEU A 1 468 ? -10.206 4.204 19.012 1.00 98.38 468 LEU A N 1
ATOM 3615 C CA . LEU A 1 468 ? -10.980 4.484 20.225 1.00 98.38 468 LEU A CA 1
ATOM 3616 C C . LEU A 1 468 ? -11.635 3.219 20.803 1.00 98.38 468 LEU A C 1
ATOM 3618 O O . LEU A 1 468 ? -11.702 3.059 22.020 1.00 98.38 468 LEU A O 1
ATOM 3622 N N . ALA A 1 469 ? -12.126 2.322 19.946 1.00 98.12 469 ALA A N 1
ATOM 3623 C CA . ALA A 1 469 ? -12.745 1.068 20.357 1.00 98.12 469 ALA A CA 1
ATOM 3624 C C . ALA A 1 469 ? -11.722 0.127 21.005 1.00 98.12 469 ALA A C 1
ATOM 3626 O O . ALA A 1 469 ? -11.967 -0.355 22.112 1.00 98.12 469 ALA A O 1
ATOM 3627 N N . ARG A 1 470 ? -10.550 -0.051 20.384 1.00 97.75 470 ARG A N 1
ATOM 3628 C CA . ARG A 1 470 ? -9.437 -0.826 20.954 1.00 97.75 470 ARG A CA 1
ATOM 3629 C C . ARG A 1 470 ? -8.977 -0.258 22.294 1.00 97.75 470 ARG A C 1
ATOM 3631 O O . ARG A 1 470 ? -8.887 -1.003 23.266 1.00 97.75 470 ARG A O 1
ATOM 3638 N N . ALA A 1 471 ? -8.823 1.065 22.390 1.00 97.56 471 ALA A N 1
ATOM 3639 C CA . ALA A 1 471 ? -8.490 1.752 23.641 1.00 97.56 471 ALA A CA 1
ATOM 3640 C C . ALA A 1 471 ? -9.554 1.566 24.743 1.00 97.56 471 ALA A C 1
ATOM 3642 O O . ALA A 1 471 ? -9.238 1.584 25.931 1.00 97.56 471 ALA A O 1
ATOM 3643 N N . ALA A 1 472 ? -10.819 1.356 24.364 1.00 97.31 472 ALA A N 1
ATOM 3644 C CA . ALA A 1 472 ? -11.919 1.037 25.276 1.00 97.31 472 ALA A CA 1
ATOM 3645 C C . ALA A 1 472 ? -12.052 -0.470 25.597 1.00 97.31 472 ALA A C 1
ATOM 3647 O O . ALA A 1 472 ? -13.015 -0.867 26.265 1.00 97.31 472 ALA A O 1
ATOM 3648 N N . GLY A 1 473 ? -11.114 -1.304 25.129 1.00 95.56 473 GLY A N 1
ATOM 3649 C CA . GLY A 1 473 ? -11.100 -2.754 25.335 1.00 95.56 473 GLY A CA 1
ATOM 3650 C C . GLY A 1 473 ? -12.014 -3.538 24.390 1.00 95.56 473 GLY A C 1
ATOM 3651 O O . GLY A 1 473 ? -12.418 -4.649 24.722 1.00 95.56 473 GLY A O 1
ATOM 3652 N N . LEU A 1 474 ? -12.382 -2.967 23.239 1.00 95.12 474 LEU A N 1
ATOM 3653 C CA . LEU A 1 474 ? -13.234 -3.611 22.239 1.00 95.12 474 LEU A CA 1
ATOM 3654 C C . LEU A 1 474 ? -12.387 -4.126 21.072 1.00 95.12 474 LEU A C 1
ATOM 3656 O O . LEU A 1 474 ? -11.850 -3.337 20.291 1.00 95.12 474 LEU A O 1
ATOM 3660 N N . ALA A 1 475 ? -12.318 -5.449 20.922 1.00 92.81 475 ALA A N 1
ATOM 3661 C CA . ALA A 1 475 ? -11.655 -6.091 19.791 1.00 92.81 475 ALA A CA 1
ATOM 3662 C C . ALA A 1 475 ? -12.285 -5.614 18.471 1.00 92.81 475 ALA A C 1
ATOM 3664 O O . ALA A 1 475 ? -13.474 -5.828 18.226 1.00 92.81 475 ALA A O 1
ATOM 3665 N N . THR A 1 476 ? -11.499 -4.917 17.645 1.00 92.50 476 THR A N 1
ATOM 3666 C CA . THR A 1 476 ? -11.999 -4.214 16.455 1.00 92.50 476 THR A CA 1
ATOM 3667 C C . THR A 1 476 ? -11.055 -4.386 15.270 1.00 92.50 476 THR A C 1
ATOM 3669 O O . THR A 1 476 ? -9.853 -4.127 15.374 1.00 92.50 476 THR A O 1
ATOM 3672 N N . LYS A 1 477 ? -11.609 -4.749 14.108 1.00 88.06 477 LYS A N 1
ATOM 3673 C CA . LYS A 1 477 ? -10.909 -4.777 12.816 1.00 88.06 477 LYS A CA 1
ATOM 3674 C C . LYS A 1 477 ? -11.522 -3.782 11.839 1.00 88.06 477 LYS A C 1
ATOM 3676 O O . LYS A 1 477 ? -12.733 -3.571 11.856 1.00 88.06 477 LYS A O 1
ATOM 3681 N N . ILE A 1 478 ? -10.684 -3.190 10.995 1.00 85.62 478 ILE A N 1
ATOM 3682 C CA . ILE A 1 478 ? -11.136 -2.385 9.859 1.00 85.62 478 ILE A CA 1
ATOM 3683 C C . ILE A 1 478 ? -11.408 -3.349 8.706 1.00 85.62 478 ILE A C 1
ATOM 3685 O O . ILE A 1 478 ? -10.590 -4.221 8.423 1.00 85.62 478 ILE A O 1
ATOM 3689 N N . ALA A 1 479 ? -12.568 -3.204 8.075 1.00 79.88 479 ALA A N 1
ATOM 3690 C CA . ALA A 1 479 ? -12.946 -3.948 6.883 1.00 79.88 479 ALA A CA 1
ATOM 3691 C C . ALA A 1 479 ? -13.186 -2.961 5.737 1.00 79.88 479 ALA A C 1
ATOM 3693 O O . ALA A 1 479 ? -13.704 -1.867 5.966 1.00 79.88 479 ALA A O 1
ATOM 3694 N N . VAL A 1 480 ? -12.814 -3.362 4.525 1.00 70.25 480 VAL A N 1
ATOM 3695 C CA . VAL A 1 480 ? -12.973 -2.585 3.290 1.00 70.25 480 VAL A CA 1
ATOM 3696 C C . VAL A 1 480 ? -13.822 -3.407 2.323 1.00 70.25 480 VAL A C 1
ATOM 3698 O O . VAL A 1 480 ? -13.680 -4.631 2.287 1.00 70.25 480 VAL A O 1
ATOM 3701 N N . GLY A 1 481 ? -14.708 -2.754 1.570 1.00 63.84 481 GLY A N 1
ATOM 3702 C CA . GLY A 1 481 ? -15.552 -3.387 0.556 1.00 63.84 481 GLY A CA 1
ATOM 3703 C C . GLY A 1 481 ? -16.643 -2.478 0.024 1.00 63.84 481 GLY A C 1
ATOM 3704 O O . GLY A 1 481 ? -16.635 -1.276 0.378 1.00 63.84 481 GLY A O 1
#

pLDDT: mean 75.25, std 24.0, range [21.06, 98.44]

=== Feature glossary ===
Feature key, reading from the visual/contextual features back to the raw sequence:

Rendered structure images. Structure images are PyMOL renders from six orthogonal camera directions. Cartoon representation draws helices as coils and strands as arrows; sticks shows the backbone as bonds; surface shows the solvent-excluded envelope. Rainbow coloring maps sequence position to hue (blue→red, N→C); chain coloring assigns a distinct color per polypeptide.

Contact-map, Ramachandran, and PAE plots. Three diagnostic plots accompany the record. The Cα contact map visualizes the tertiary structure as a 2D adjacency matrix (8 Å cutoff, sequence-local contacts suppressed). The Ramachandran plot shows the distribution of backbone (φ, ψ) torsions, with points in the α and β basins reflecting secondary structure content. The PAE plot shows AlphaFold's inter-residue confidence as a color matrix.

InterPro / GO / CATH / organism. The annotation block draws on four external resources. InterPro: which protein families and domains the sequence belongs to. GO: standardized terms for what the protein does, what process it participates in, and where in the cell it acts. CATH: which structural fold it has in the CATH hierarchy. Organism: the species of origin.

Nearest PDB structures. Structural nearest neighbors (via Foldseek easy-search vs the PDB). Reported per hit: target PDB id, E-value, and alignment TM-score. A TM-score above ~0.5 is the conventional threshold for 'same fold'.

Predicted aligned error. Predicted aligned error is AlphaFold's pairwise confidence. Unlike pLDDT (per-residue), PAE is per-residue-pair and captures whether two parts of the structure are correctly placed relative to each other. Units are ångströms of expected positional error.

Solvent-accessible surface area. SASA measures how much of the protein is reachable by solvent. It is computed by rolling a water-sized probe over the atomic surface and summing the exposed area (Å²). Per-residue SASA distinguishes core (buried, low SASA) from surface (exposed, high SASA) residues; total SASA is a whole-molecule size measure.

B-factor. Crystallographic B-factors measure how much each atom's electron density is smeared out, in Å². They rise in mobile loops and surface residues and fall in the buried interior. In AlphaFold models this column is repurposed to hold pLDDT instead.

pLDDT. For AlphaFold models, the B-factor field carries pLDDT — the model's own estimate of local accuracy on a 0–100 scale. Regions with pLDDT<50 should be treated as essentially unmodeled; they often correspond to intrinsically disordered segments.

Backbone torsions (φ/ψ). φ (phi) and ψ (psi) are the two rotatable backbone dihedrals per residue: φ is the C(i-1)–N–Cα–C torsion, ψ is the N–Cα–C–N(i+1) torsion, both in degrees on (−180°, 180°]. α-helical residues cluster near (−60°, −45°); β-strand residues near (−120°, +130°). A Ramachandran plot is simply a scatter of (φ, ψ) for every residue.

Radius of gyration, Cα contacts, bounding box. Radius of gyration (Rg) is the root-mean-square distance of Cα atoms from their centroid — a single number for overall size and compactness. A globular domain of N residues has Rg ≈ 2.2·N^0.38 Å; an extended or disordered chain has a much larger Rg. The Cα contact count is the number of residue pairs whose Cα atoms are within 8 Å and are more than four positions apart in sequence — a standard proxy for tertiary packing density. The bounding box is the smallest axis-aligned box enclosing all Cα atoms.

Secondary structure (3-state, P-SEA). Three-state secondary structure (P-SEA) collapses the eight DSSP classes into helix (a), strand (b), and coil (c). P-SEA assigns these from Cα geometry alone — distances and angles — without requiring backbone oxygens, so it works on any Cα trace.

Secondary structure (8-state, DSSP). Secondary structure is the local, repeating backbone conformation. DSSP classifies it into eight states by reading the hydrogen-bond network: three helix types (H, G, I), two β types (E, B), two non-regular types (T, S), and unstructured coil (-).

Foldseek 3Di. The Foldseek 3Di string encodes local tertiary geometry as a 20-letter alphabet — one character per residue — derived from the relative positions of nearby Cα atoms. Unlike the amino-acid sequence, 3Di is a direct function of the 3D structure, so two proteins with the same fold have similar 3Di strings even at low sequence identity.

mmCIF coordinates. Structure coordinates are given as an mmCIF _atom_site loop: one row per atom with element, residue name, chain id, sequence number, and x/y/z position in Å. Only the four main-chain atoms per residue are included here; side chains are omitted to keep the record compact.

Sequence. This is the polypeptide sequence — one letter per residue, N-terminus first. Length ranges from a few dozen residues for small domains to over a thousand for large multi-domain proteins.